Protein AF-A0A6S7J5K8-F1 (afdb_monomer)

pLDDT: mean 75.53, std 24.62, range [20.88, 97.94]

Secondary structure (DSSP, 8-state):
----EEEPPPEEEEEEE------------------------------------------B-----------------------PPEEEEESS-PPP-STTEEEEEEEEEEETTEEEEEEEEEEEE-TTSPBGGG--EEEEEETTS------PPP----EEEEEEEE-TTEEETTT-SPPEEEEEEEEES--SHHHHHHHHHHHHHH-THHHHH--EEEES--HHHHHHHHHH-TTSEEEE-HHHHHHHHHHHTTTS-HHHHHHHHHHHH-EEETTEEE--GGG-SSHHHHHHHHHHHHHHHHTTS-HHHHHHHHHHHHHHHHHTSHHHHHHTT-TTTTPPP-THHHHHHHHHHHHHTTT----HHHHHHHHHHHHHHHHHHHHHHHTT-SSEEE-GGGGGG---HHHHHHHTTS--PPPP-

Mean predicted aligned error: 16.85 Å

Foldseek 3Di:
DDFDKDWDDKFKFKKFFDDDDDDDDDDDDDDDDDDDDDDDDDDDDDDDDDDDDDDDDKAKADDDDDDDPDPDPPPPPPPDDPPGDMDTPGRHPDQDPDQRMWIWIWIWIAGPQQRQKIKIKIFIATNVRDTVVPDIDIDIAGNVNDDDDGDDPAPDDKDKHWHKDFPQFKAFPPPRGTAIDIDDIQIGPDDALVSLVVSLVVVCVRPVCGQAPAQEMEICDPPSNVVSCCVRNVNYAYAHAPVSVLVVLVVQQPPFDPVLNVVVSCQAANDDDPNDTGGHLQADPAPVRSVVSVVVVVVVNVVGGDVSSVVVVVVCSVVSRRHRHQVSQVSSVCDVSRDGDHRVSVVVVVVLLCVLVPVDDDDPVVSVVSVVVSNVVVVVQVVQQLCVHDRMHTDPVCNVSRDPPVVVVVCVVDDDDDPND

Solvent-accessible surface area (backbone atoms only — not comparable to full-atom values): 25426 Å² total; per-residue (Å²): 133,82,82,61,68,54,76,53,81,65,52,39,26,28,32,32,70,53,85,82,78,89,82,88,86,83,85,89,90,83,91,85,90,87,81,88,87,88,88,87,89,87,85,91,89,81,91,80,90,85,86,88,79,92,76,87,90,74,41,45,48,68,79,70,74,87,77,88,74,78,81,72,84,72,83,71,81,90,79,83,74,85,74,77,51,69,44,80,76,36,87,46,81,68,84,66,88,54,92,64,29,31,38,42,36,36,40,46,37,38,38,75,90,40,76,51,38,39,37,38,43,34,36,39,26,41,80,86,70,47,53,48,92,78,48,70,49,76,48,76,50,38,78,82,73,60,89,72,94,71,89,77,74,82,88,68,74,68,48,74,40,50,17,26,44,67,42,77,59,35,28,27,74,82,80,70,41,58,48,74,42,82,40,64,64,48,75,32,82,64,93,46,55,66,52,52,49,50,51,51,51,54,49,36,73,64,20,60,65,42,48,72,64,37,53,49,36,46,28,64,63,56,63,56,56,54,54,50,48,48,70,64,26,68,70,29,35,54,34,41,19,48,64,55,51,50,50,51,52,52,62,60,45,67,91,50,55,70,69,52,49,51,50,56,46,30,53,41,71,19,46,73,58,89,95,44,77,45,73,17,49,41,54,29,81,43,70,68,56,30,51,56,50,48,59,65,44,50,66,64,40,64,79,64,46,60,67,70,39,57,58,52,51,63,72,44,45,67,55,40,67,63,21,47,20,30,56,44,29,36,68,47,66,38,50,87,80,45,50,85,50,64,60,62,59,41,55,50,47,52,48,51,53,37,57,61,48,68,76,52,92,67,57,71,70,60,43,52,52,36,51,51,51,52,51,52,52,53,52,48,49,51,54,30,16,32,44,73,32,80,66,34,35,53,36,80,93,48,43,84,69,45,44,66,58,73,63,48,69,71,43,72,85,54,90,82,82,79,80,88,128

Sequence (421 aa):
SHAKIKKEPADVIVISDDEAASSVNGDGISCDPLHVTSCDPLPFSGASFDLLPENQMTMGHIHAWEQESTWKTEEESIDDFEVQKVSMLSNKKDTLTTSDQYHLVRKYRRLNLCEDFNKIISYAIDRRGNIMNNVAFVQYYFDSGVERPFVVKRHGAFYVTPMSYENLFLVSNRTKKHPTFLGPVLISHNLDESCYSHLTFVTTQKSPLLEDNLIAFGTDGEKALYNHFGKKFKSAVHVRCMGHFSENCKTHLKGVSLENQNKILNDIFGKNIEDTHYGGLIDCECEDIFTATLNSLIDAWHAIVPDRFIAWFKTVIPEILSSMLAPVRGKAGLGKPPLPFYNYRSESINHVIKEGVQYKKQDLPDFILSLQNIISSQIEMIKLAIFRRGNYKFIEDLKYLEIDWLYKMNEIRGKIILPRL

Structure (mmCIF, N/CA/C/O backbone):
data_AF-A0A6S7J5K8-F1
#
_entry.id   AF-A0A6S7J5K8-F1
#
loop_
_atom_site.group_PDB
_atom_site.id
_atom_site.type_symbol
_atom_site.label_atom_id
_atom_site.label_alt_id
_atom_site.label_comp_id
_atom_site.label_asym_id
_atom_site.label_entity_id
_atom_site.label_seq_id
_atom_site.pdbx_PDB_ins_code
_atom_site.Cartn_x
_atom_site.Cartn_y
_atom_site.Cartn_z
_atom_site.occupancy
_atom_site.B_iso_or_equiv
_atom_site.auth_seq_id
_atom_site.auth_comp_id
_atom_site.auth_asym_id
_atom_site.auth_atom_id
_atom_site.pdbx_PDB_model_num
ATOM 1 N N . SER A 1 1 ? 8.681 24.620 17.119 1.00 30.70 1 SER A N 1
ATOM 2 C CA . SER A 1 1 ? 9.643 24.555 18.238 1.00 30.70 1 SER A CA 1
ATOM 3 C C . SER A 1 1 ? 9.089 23.611 19.295 1.00 30.70 1 SER A C 1
ATOM 5 O O . SER A 1 1 ? 8.039 23.874 19.867 1.00 30.70 1 SER A O 1
ATOM 7 N N . HIS A 1 2 ? 9.731 22.455 19.468 1.00 32.16 2 HIS A N 1
ATOM 8 C CA . HIS A 1 2 ? 9.254 2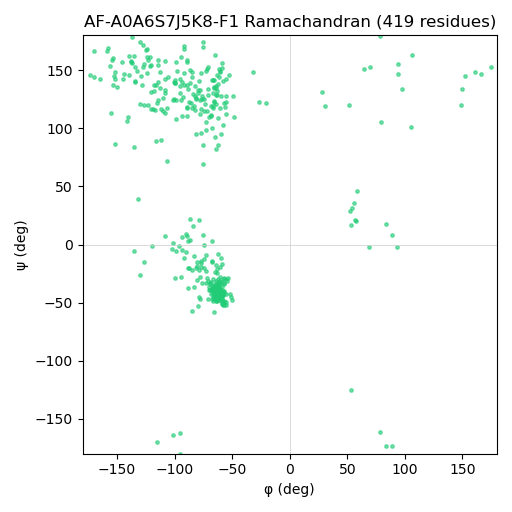1.369 20.326 1.00 32.16 2 HIS A CA 1
ATOM 9 C C . HIS A 1 2 ? 9.213 21.823 21.791 1.00 32.16 2 HIS A C 1
ATOM 11 O O . HIS A 1 2 ? 10.203 22.357 22.296 1.00 32.16 2 HIS A O 1
ATOM 17 N N . ALA A 1 3 ? 8.079 21.628 22.471 1.00 36.03 3 ALA A N 1
ATOM 18 C CA . ALA A 1 3 ? 8.012 21.785 23.918 1.00 36.03 3 ALA A CA 1
ATOM 19 C C . ALA A 1 3 ? 8.959 20.748 24.536 1.00 36.03 3 ALA A C 1
ATOM 21 O O . ALA A 1 3 ? 8.722 19.544 24.452 1.00 36.03 3 ALA A O 1
ATOM 22 N N . LYS A 1 4 ? 10.084 21.208 25.086 1.00 37.03 4 LYS A N 1
ATOM 23 C CA . LYS A 1 4 ? 10.997 20.337 25.821 1.00 37.03 4 LYS A CA 1
ATOM 24 C C . LYS A 1 4 ? 10.250 19.866 27.068 1.00 37.03 4 LYS A C 1
ATOM 26 O O . LYS A 1 4 ? 9.759 20.686 27.826 1.00 37.03 4 LYS A O 1
ATOM 31 N N . ILE A 1 5 ? 10.131 18.560 27.266 1.00 44.44 5 ILE A N 1
ATOM 32 C CA . ILE A 1 5 ? 9.677 18.015 28.546 1.00 44.44 5 ILE A CA 1
ATOM 33 C C . ILE A 1 5 ? 10.904 17.998 29.447 1.00 44.44 5 ILE A C 1
ATOM 35 O O . ILE A 1 5 ? 11.875 17.294 29.149 1.00 44.44 5 ILE A O 1
ATOM 39 N N . LYS A 1 6 ? 10.884 18.776 30.529 1.00 43.59 6 LYS A N 1
ATOM 40 C CA . LYS A 1 6 ? 11.926 18.692 31.550 1.00 43.59 6 LYS A CA 1
ATOM 41 C C . LYS A 1 6 ? 11.681 17.413 32.353 1.00 43.59 6 LYS A C 1
ATOM 43 O O . LYS A 1 6 ? 10.629 17.247 32.967 1.00 43.59 6 LYS A O 1
ATOM 48 N N . LYS A 1 7 ? 12.621 16.469 32.263 1.00 47.72 7 LYS A N 1
ATOM 49 C CA . LYS A 1 7 ? 12.620 15.259 33.090 1.00 47.72 7 LYS A CA 1
ATOM 50 C C . LYS A 1 7 ? 13.266 15.615 34.422 1.00 47.72 7 LYS A C 1
ATOM 52 O O . LYS A 1 7 ? 14.425 16.023 34.435 1.00 47.72 7 LYS A O 1
ATOM 57 N N . GLU A 1 8 ? 12.516 15.477 35.502 1.00 53.56 8 GLU A N 1
ATOM 58 C CA . GLU A 1 8 ? 13.056 15.557 36.859 1.00 53.56 8 GLU A CA 1
ATOM 59 C C . GLU A 1 8 ? 13.519 14.163 37.318 1.00 53.56 8 GLU A C 1
ATOM 61 O O . GLU A 1 8 ? 13.114 13.158 36.713 1.00 53.56 8 GLU A O 1
ATOM 66 N N . PRO A 1 9 ? 14.438 14.078 38.300 1.00 49.00 9 PRO A N 1
ATOM 67 C CA . PRO A 1 9 ? 14.893 12.799 38.832 1.00 49.00 9 PRO A CA 1
ATOM 68 C C . PRO A 1 9 ? 13.706 11.964 39.322 1.00 49.00 9 PRO A C 1
ATOM 70 O O . PRO A 1 9 ? 12.720 12.488 39.835 1.00 49.00 9 PRO A O 1
ATOM 73 N N . ALA A 1 10 ? 13.784 10.655 39.095 1.00 54.88 10 ALA A N 1
ATOM 74 C CA . ALA A 1 10 ? 12.778 9.731 39.590 1.00 54.88 10 ALA A CA 1
ATOM 75 C C . ALA A 1 10 ? 13.048 9.438 41.066 1.00 54.88 10 ALA A C 1
ATOM 77 O O . ALA A 1 10 ? 14.176 9.083 41.416 1.00 54.88 10 ALA A O 1
ATOM 78 N N . ASP A 1 11 ? 12.007 9.511 41.888 1.00 73.06 11 ASP A N 1
ATOM 79 C CA . ASP A 1 11 ? 12.084 9.060 43.273 1.00 73.06 11 ASP A CA 1
ATOM 80 C C . ASP A 1 11 ? 11.704 7.584 43.335 1.00 73.06 11 ASP A C 1
ATOM 82 O O . ASP A 1 11 ? 10.739 7.148 42.695 1.00 73.06 11 ASP A O 1
ATOM 86 N N . VAL A 1 12 ? 12.466 6.822 44.115 1.00 66.50 12 VAL A N 1
ATOM 87 C CA . VAL A 1 12 ? 12.236 5.396 44.340 1.00 66.50 12 VAL A CA 1
ATOM 88 C C . VAL A 1 12 ? 12.165 5.158 45.838 1.00 66.50 12 VAL A C 1
ATOM 90 O O . VAL A 1 12 ? 13.130 5.437 46.547 1.00 66.50 12 VAL A O 1
ATOM 93 N N . ILE A 1 13 ? 11.027 4.645 46.297 1.00 69.75 13 ILE A N 1
ATOM 94 C CA . ILE A 1 13 ? 10.783 4.309 47.704 1.00 69.75 13 ILE A CA 1
ATOM 95 C C . ILE A 1 13 ? 10.442 2.823 47.834 1.00 69.75 13 ILE A C 1
ATOM 97 O O . ILE A 1 13 ? 9.966 2.218 46.870 1.00 69.75 13 ILE A O 1
ATOM 101 N N . VAL A 1 14 ? 10.712 2.234 48.996 1.00 62.25 14 VAL A N 1
ATOM 102 C CA . VAL A 1 14 ? 10.372 0.836 49.299 1.00 62.25 14 VAL A CA 1
ATOM 103 C C . VAL A 1 14 ? 9.041 0.796 50.041 1.00 62.25 14 VAL A C 1
ATOM 105 O O . VAL A 1 14 ? 8.859 1.524 51.019 1.00 62.25 14 VAL A O 1
ATOM 108 N N . ILE A 1 15 ? 8.130 -0.050 49.571 1.00 75.88 15 ILE A N 1
ATOM 109 C CA . ILE A 1 15 ? 6.806 -0.284 50.159 1.00 75.88 15 ILE A CA 1
ATOM 110 C C . ILE A 1 15 ? 6.601 -1.782 50.418 1.00 75.88 15 ILE A C 1
ATOM 112 O O . ILE A 1 15 ? 7.229 -2.591 49.732 1.00 75.88 15 ILE A O 1
ATOM 116 N N . SER A 1 16 ? 5.731 -2.139 51.361 1.00 65.94 16 SER A N 1
ATOM 117 C CA . SER A 1 16 ? 5.291 -3.520 51.613 1.00 65.94 16 SER A CA 1
ATOM 118 C C . SER A 1 16 ? 3.794 -3.608 51.877 1.00 65.94 16 SER A C 1
ATOM 120 O O . SER A 1 16 ? 3.183 -2.632 52.316 1.00 65.94 16 SER A O 1
ATOM 122 N N . ASP A 1 17 ? 3.228 -4.786 51.641 1.00 68.25 17 ASP A N 1
ATOM 123 C CA . ASP A 1 17 ? 1.845 -5.106 51.996 1.00 68.25 17 ASP A CA 1
ATOM 124 C C . ASP A 1 17 ? 1.766 -5.406 53.510 1.00 68.25 17 ASP A C 1
ATOM 126 O O . ASP A 1 17 ? 2.502 -6.257 54.007 1.00 68.25 17 ASP A O 1
ATOM 130 N N . ASP A 1 18 ? 0.912 -4.709 54.271 1.00 51.44 18 ASP A N 1
ATOM 131 C CA . ASP A 1 18 ? 0.673 -5.041 55.684 1.00 51.44 18 ASP A CA 1
ATOM 132 C C . ASP A 1 18 ? -0.344 -6.197 55.783 1.00 51.44 18 ASP A C 1
ATOM 134 O O . ASP A 1 18 ? -1.473 -6.089 55.295 1.00 51.44 18 ASP A O 1
ATOM 138 N N . GLU A 1 19 ? -0.001 -7.282 56.489 1.00 37.88 19 GLU A N 1
ATOM 139 C CA . GLU A 1 19 ? -0.995 -8.263 56.946 1.00 37.88 19 GLU A CA 1
ATOM 140 C C . GLU A 1 19 ? -1.889 -7.611 58.017 1.00 37.88 19 GLU A C 1
ATOM 142 O O . GLU A 1 19 ? -1.451 -7.293 59.127 1.00 37.88 19 GLU A O 1
ATOM 147 N N . ALA A 1 20 ? -3.159 -7.370 57.683 1.00 35.19 20 ALA A N 1
ATOM 148 C CA . ALA A 1 20 ? -4.106 -6.716 58.576 1.00 35.19 20 ALA A CA 1
ATOM 149 C C . ALA A 1 20 ? -4.452 -7.601 59.791 1.00 35.19 20 ALA A C 1
ATOM 151 O O . ALA A 1 20 ? -5.161 -8.600 59.679 1.00 35.19 20 ALA A O 1
ATOM 152 N N . ALA A 1 21 ? -4.017 -7.183 60.983 1.00 27.80 21 ALA A N 1
ATOM 153 C CA . ALA A 1 21 ? -4.628 -7.609 62.236 1.00 27.80 21 ALA A CA 1
ATOM 154 C C . ALA A 1 21 ? -5.985 -6.901 62.402 1.00 27.80 21 ALA A C 1
ATOM 156 O O . ALA A 1 21 ? -6.064 -5.673 62.438 1.00 27.80 21 ALA A O 1
ATOM 157 N N . SER A 1 22 ? -7.054 -7.689 62.505 1.00 29.50 22 SER A N 1
ATOM 158 C CA . SER A 1 22 ? -8.430 -7.234 62.706 1.00 29.50 22 SER A CA 1
ATOM 159 C C . SER A 1 22 ? -8.608 -6.433 64.003 1.00 29.50 22 SER A C 1
ATOM 161 O O . SER A 1 22 ? -8.332 -6.955 65.087 1.00 29.50 22 SER A O 1
ATOM 163 N N . SER A 1 23 ? -9.192 -5.235 63.929 1.00 27.31 23 SER A N 1
ATOM 164 C CA . SER A 1 23 ? -10.010 -4.691 65.020 1.00 27.31 23 SER A CA 1
ATOM 165 C C . SER A 1 23 ? -11.062 -3.698 64.508 1.00 27.31 23 SER A C 1
ATOM 167 O O . SER A 1 23 ? -10.826 -2.892 63.613 1.00 27.31 23 SER A O 1
ATOM 169 N N . VAL A 1 24 ? -12.260 -3.848 65.072 1.00 31.84 24 VAL A N 1
ATOM 170 C CA . VAL A 1 24 ? -13.520 -3.151 64.783 1.00 31.84 24 VAL A CA 1
ATOM 171 C C . VAL A 1 24 ? -13.601 -1.822 65.545 1.00 31.84 24 VAL A C 1
ATOM 173 O O . VAL A 1 24 ? -13.086 -1.749 66.660 1.00 31.84 24 VAL A O 1
ATOM 176 N N . ASN A 1 25 ? -14.281 -0.831 64.944 1.00 27.77 25 ASN A N 1
ATOM 177 C CA . ASN A 1 25 ? -15.073 0.304 65.491 1.00 27.77 25 ASN A CA 1
ATOM 178 C C . ASN A 1 25 ? -14.950 1.471 64.482 1.00 27.77 25 ASN A C 1
ATOM 180 O O . ASN A 1 25 ? -13.842 1.744 64.043 1.00 27.77 25 ASN A O 1
ATOM 184 N N . GLY A 1 26 ? -15.945 2.234 64.032 1.00 26.47 26 GLY A N 1
ATOM 185 C CA . GLY A 1 26 ? -17.336 2.498 64.395 1.00 26.47 26 GLY A CA 1
ATOM 186 C C . GLY A 1 26 ? -17.654 3.936 63.913 1.00 26.47 26 GLY A C 1
ATOM 187 O O . GLY A 1 26 ? -16.771 4.787 63.964 1.00 26.47 26 GLY A O 1
ATOM 188 N N . ASP A 1 27 ? -18.894 4.169 63.469 1.00 25.94 27 ASP A N 1
ATOM 189 C CA . ASP A 1 27 ? -19.606 5.460 63.307 1.00 25.94 27 ASP A CA 1
ATOM 190 C C . ASP A 1 27 ? -19.353 6.397 62.091 1.00 25.94 27 ASP A C 1
ATOM 192 O O . ASP A 1 27 ? -18.420 7.190 62.064 1.00 25.94 27 ASP A O 1
ATOM 196 N N . GLY A 1 28 ? -20.328 6.410 61.159 1.00 25.73 28 GLY A N 1
ATOM 197 C CA . GLY A 1 28 ? -21.318 7.504 61.024 1.00 25.73 28 GLY A CA 1
ATOM 198 C C . GLY A 1 28 ? -21.083 8.685 60.051 1.00 25.73 28 GLY A C 1
ATOM 199 O O . GLY A 1 28 ? -19.988 9.223 59.972 1.00 25.73 28 GLY A O 1
ATOM 200 N N . ILE A 1 29 ? -22.213 9.181 59.486 1.00 26.55 29 ILE A N 1
ATOM 201 C CA . ILE A 1 29 ? -22.497 10.470 58.771 1.00 26.55 29 ILE A CA 1
ATOM 202 C C . ILE A 1 29 ? -22.453 10.367 57.216 1.00 26.55 29 ILE A C 1
ATOM 204 O O . ILE A 1 29 ? -21.472 9.864 56.695 1.00 26.55 29 ILE A O 1
ATOM 208 N N . SER A 1 30 ? -23.351 10.871 56.339 1.00 23.77 30 SER A N 1
ATOM 209 C CA . SER A 1 30 ? -24.747 11.393 56.286 1.00 23.77 30 SER A CA 1
ATOM 210 C C . SER A 1 30 ? -24.840 12.482 55.178 1.00 23.77 30 SER A C 1
ATOM 212 O O . SER A 1 30 ? -24.216 13.524 55.357 1.00 23.77 30 SER A O 1
ATOM 214 N N . CYS A 1 31 ? -25.709 12.281 54.160 1.00 23.97 31 CYS A N 1
ATOM 215 C CA . CYS A 1 31 ? -26.381 13.255 53.237 1.00 23.97 31 CYS A CA 1
ATOM 216 C C . CYS A 1 31 ? -25.517 14.098 52.254 1.00 23.97 31 CYS A C 1
ATOM 218 O O . CYS A 1 31 ? -24.413 14.489 52.600 1.00 23.97 31 CYS A O 1
ATOM 220 N N . ASP A 1 32 ? -25.921 14.568 51.061 1.00 25.77 32 ASP A N 1
ATOM 221 C CA . ASP A 1 32 ? -27.034 14.409 50.088 1.00 25.77 32 ASP A CA 1
ATOM 222 C C . ASP A 1 32 ? -26.610 15.169 48.780 1.00 25.77 32 ASP A C 1
ATOM 224 O O . ASP A 1 32 ? -25.662 15.961 48.835 1.00 25.77 32 ASP A O 1
ATOM 228 N N . PRO A 1 33 ? -27.270 14.993 47.610 1.00 31.05 33 PRO A N 1
ATOM 229 C CA . PRO A 1 33 ? -26.810 15.483 46.298 1.00 31.05 33 PRO A CA 1
ATOM 230 C C . PRO A 1 33 ? -27.464 16.806 45.835 1.00 31.05 33 PRO A C 1
ATOM 232 O O . PRO A 1 33 ? -28.587 17.128 46.220 1.00 31.05 33 PRO A O 1
ATOM 235 N N . LEU A 1 34 ? -26.805 17.552 44.930 1.00 25.39 34 LEU A N 1
ATOM 236 C CA . LEU A 1 34 ? -27.369 18.750 44.281 1.00 25.39 34 LEU A CA 1
ATOM 237 C C . LEU A 1 34 ? -27.188 18.791 42.750 1.00 25.39 34 LEU A C 1
ATOM 239 O O . LEU A 1 34 ? -26.242 18.260 42.177 1.00 25.39 34 LEU A O 1
ATOM 243 N N . HIS A 1 35 ? -28.176 19.447 42.137 1.00 25.59 35 HIS A N 1
ATOM 244 C CA . HIS A 1 35 ? -28.633 19.479 40.745 1.00 25.59 35 HIS A CA 1
ATOM 245 C C . HIS A 1 35 ? -27.715 20.095 39.661 1.00 25.59 35 HIS A C 1
ATOM 247 O O . HIS A 1 35 ? -27.141 21.161 39.845 1.00 25.59 35 HIS A O 1
ATOM 253 N N . VAL A 1 36 ? -27.734 19.449 38.481 1.00 24.80 36 VAL A N 1
ATOM 254 C CA . VAL A 1 36 ? -28.144 19.912 37.121 1.00 24.80 36 VAL A CA 1
ATOM 255 C C . VAL A 1 36 ? -28.024 21.413 36.775 1.00 24.80 36 VAL A C 1
ATOM 257 O O . VAL A 1 36 ? -28.636 22.239 37.440 1.00 24.80 36 VAL A O 1
ATOM 260 N N . THR A 1 37 ? -27.419 21.757 35.622 1.00 24.00 37 THR A N 1
ATOM 261 C CA . THR A 1 37 ? -28.102 22.481 34.510 1.00 24.00 37 THR A CA 1
ATOM 262 C C . THR A 1 37 ? -27.269 22.633 33.225 1.00 24.00 37 THR A C 1
ATOM 264 O O . THR A 1 37 ? -26.051 22.763 33.229 1.00 24.00 37 THR A O 1
ATOM 267 N N . SER A 1 38 ? -28.024 22.585 32.126 1.00 23.86 38 SER A N 1
ATOM 268 C CA . SER A 1 38 ? -27.751 22.731 30.692 1.00 23.86 38 SER A CA 1
ATOM 269 C C . SER A 1 38 ? -27.273 24.115 30.237 1.00 23.86 38 SER A C 1
ATOM 271 O O . SER A 1 38 ? -27.608 25.094 30.897 1.00 23.86 38 SER A O 1
ATOM 273 N N . CYS A 1 39 ? -26.688 24.207 29.030 1.00 22.77 39 CYS A N 1
ATOM 274 C CA . CYS A 1 39 ? -27.138 25.139 27.976 1.00 22.77 39 CYS A CA 1
ATOM 275 C C . CYS A 1 39 ? -26.460 24.888 26.610 1.00 22.77 39 CYS A C 1
ATOM 277 O O . CYS A 1 39 ? -25.287 24.537 26.528 1.00 22.77 39 CYS A O 1
ATOM 279 N N . ASP A 1 40 ? -27.268 25.098 25.570 1.00 23.09 40 ASP A N 1
ATOM 280 C CA . ASP A 1 40 ? -27.115 24.812 24.135 1.00 23.09 40 ASP A CA 1
ATOM 281 C C . ASP A 1 40 ? -26.585 26.035 23.311 1.00 23.09 40 ASP A C 1
ATOM 283 O O . ASP A 1 40 ? -26.329 27.086 23.903 1.00 23.09 40 ASP A O 1
ATOM 287 N N . PRO A 1 41 ? -26.390 25.932 21.966 1.00 32.59 41 PRO A N 1
ATOM 288 C CA . PRO A 1 41 ? -25.279 26.564 21.222 1.00 32.59 41 PRO A CA 1
ATOM 289 C C . PRO A 1 41 ? -25.649 27.657 20.175 1.00 32.59 41 PRO A C 1
ATOM 291 O O . PRO A 1 41 ? -26.813 28.027 20.038 1.00 32.59 41 PRO A O 1
ATOM 294 N N . LEU A 1 42 ? -24.629 28.053 19.366 1.00 23.33 42 LEU A N 1
ATOM 295 C CA . LEU A 1 42 ? -24.593 28.756 18.038 1.00 23.33 42 LEU A CA 1
ATOM 296 C C . LEU A 1 42 ? -24.159 30.252 18.049 1.00 23.33 42 LEU A C 1
ATOM 298 O O . LEU A 1 42 ? -24.248 30.860 19.112 1.00 23.33 42 LEU A O 1
ATOM 302 N N . PRO A 1 43 ? -23.753 30.910 16.914 1.00 28.44 43 PRO A N 1
ATOM 303 C CA . PRO A 1 43 ? -23.600 30.471 15.502 1.00 28.44 43 PRO A CA 1
ATOM 304 C C . PRO A 1 43 ? -22.314 30.936 14.728 1.00 28.44 43 PRO A C 1
ATOM 306 O O . PRO A 1 43 ? -21.480 31.701 15.197 1.00 28.44 43 PRO A O 1
ATOM 309 N N . PHE A 1 44 ? -22.251 30.458 13.474 1.00 23.69 44 PHE A N 1
ATOM 310 C CA . PHE A 1 44 ? -21.439 30.748 12.269 1.00 23.69 44 PHE A CA 1
ATOM 311 C C . PHE A 1 44 ? -20.896 32.168 11.952 1.00 23.69 44 PHE A C 1
ATOM 313 O O . PHE A 1 44 ? -21.598 33.165 12.078 1.00 23.69 44 PHE A O 1
ATOM 320 N N . SER A 1 45 ? -19.721 32.205 11.295 1.00 22.25 45 SER A N 1
ATOM 321 C CA . SER A 1 45 ? -19.341 32.927 10.038 1.00 22.25 45 SER A CA 1
ATOM 322 C C . SER A 1 45 ? -17.823 32.708 9.811 1.00 22.25 45 SER A C 1
ATOM 324 O O . SER A 1 45 ? -17.122 32.451 10.779 1.00 22.25 45 SER A O 1
ATOM 326 N N . GLY A 1 46 ? -17.157 32.717 8.653 1.00 21.52 46 GLY A N 1
ATOM 327 C CA . GLY A 1 46 ? -17.395 33.018 7.242 1.00 21.52 46 GLY A CA 1
ATOM 328 C C . GLY A 1 46 ? -15.999 33.259 6.598 1.00 21.52 46 GLY A C 1
ATOM 329 O O . GLY A 1 46 ? -15.117 33.758 7.288 1.00 21.52 46 GLY A O 1
ATOM 330 N N . ALA A 1 47 ? -15.822 32.934 5.303 1.00 21.88 47 ALA A N 1
ATOM 331 C CA . ALA A 1 47 ? -14.655 33.230 4.426 1.00 21.88 47 ALA A CA 1
ATOM 332 C C . ALA A 1 47 ? -13.320 32.486 4.698 1.00 21.88 47 ALA A C 1
ATOM 334 O O . ALA A 1 47 ? -13.023 32.110 5.821 1.00 21.88 47 ALA A O 1
ATOM 335 N N . SER A 1 48 ? -12.409 32.251 3.749 1.00 21.30 48 SER A N 1
ATOM 336 C CA . SER A 1 48 ? -12.404 32.052 2.289 1.00 21.30 48 SER A CA 1
ATOM 337 C C . SER A 1 48 ? -11.087 31.318 1.954 1.00 21.30 48 SER A C 1
ATOM 339 O O . SER A 1 48 ? -10.196 31.214 2.795 1.00 21.30 48 SER A O 1
ATOM 341 N N . PHE A 1 49 ? -10.995 30.795 0.734 1.00 22.33 49 PHE A N 1
ATOM 342 C CA . PHE A 1 49 ? -9.905 29.986 0.177 1.00 22.33 49 PHE A CA 1
ATOM 343 C C . PHE A 1 49 ? -8.534 30.676 0.125 1.00 22.33 49 PHE A C 1
ATOM 345 O O . PHE A 1 49 ? -8.476 31.863 -0.161 1.00 22.33 49 PHE A O 1
ATOM 352 N N . ASP A 1 50 ? -7.473 29.866 0.243 1.00 20.88 50 ASP A N 1
ATOM 353 C CA . ASP A 1 50 ? -6.286 29.945 -0.619 1.00 20.88 50 ASP A CA 1
ATOM 354 C C . ASP A 1 50 ? -5.642 28.552 -0.781 1.00 20.88 50 ASP A C 1
ATOM 356 O O . ASP A 1 50 ? -5.548 27.762 0.164 1.00 20.88 50 ASP A O 1
ATOM 360 N N . LEU A 1 51 ? -5.273 28.241 -2.027 1.00 22.97 51 LEU A N 1
ATOM 361 C CA . LEU A 1 51 ? -4.776 26.958 -2.535 1.00 22.97 51 LEU A CA 1
ATOM 362 C C . LEU A 1 51 ? -3.239 26.827 -2.441 1.00 22.97 51 LEU A C 1
ATOM 364 O O . LEU A 1 51 ? -2.523 27.820 -2.525 1.00 22.97 51 LEU A O 1
ATOM 368 N N . LEU A 1 52 ? -2.792 25.556 -2.456 1.00 21.52 52 LEU A N 1
ATOM 369 C CA . LEU A 1 52 ? -1.460 24.991 -2.794 1.00 21.52 52 LEU A CA 1
ATOM 370 C C . LEU A 1 52 ? -0.439 24.742 -1.652 1.00 21.52 52 LEU A C 1
ATOM 372 O O . LEU A 1 52 ? -0.467 25.442 -0.641 1.00 21.52 52 LEU A O 1
ATOM 376 N N . PRO A 1 53 ? 0.531 23.802 -1.819 1.00 26.16 53 PRO A N 1
ATOM 377 C CA . PRO A 1 53 ? 0.681 22.776 -2.861 1.00 26.16 53 PRO A CA 1
ATOM 378 C C . PRO A 1 53 ? 0.725 21.325 -2.336 1.00 26.16 53 PRO A C 1
ATOM 380 O O . PRO A 1 53 ? 0.996 21.038 -1.171 1.00 26.16 53 PRO A O 1
ATOM 383 N N . GLU A 1 54 ? 0.457 20.431 -3.285 1.00 25.47 54 GLU A N 1
ATOM 384 C CA . GLU A 1 54 ? 0.854 19.027 -3.381 1.00 25.47 54 GLU A CA 1
ATOM 385 C C . GLU A 1 54 ? 2.064 18.651 -2.517 1.00 25.47 54 GLU A C 1
ATOM 387 O O . GLU A 1 54 ? 3.152 19.179 -2.714 1.00 25.47 54 GLU A O 1
ATOM 392 N N . ASN A 1 55 ? 1.890 17.691 -1.609 1.00 21.59 55 ASN A N 1
ATOM 393 C CA . ASN A 1 55 ? 2.950 16.757 -1.246 1.00 21.59 55 ASN A CA 1
ATOM 394 C C . ASN A 1 55 ? 2.330 15.466 -0.702 1.00 21.59 55 ASN A C 1
ATOM 396 O O . ASN A 1 55 ? 1.634 15.472 0.309 1.00 21.59 55 ASN A O 1
ATOM 400 N N . GLN A 1 56 ? 2.546 14.411 -1.492 1.00 26.67 56 GLN A N 1
ATOM 401 C CA . GLN A 1 56 ? 2.761 13.004 -1.147 1.00 26.67 56 GLN A CA 1
ATOM 402 C C . GLN A 1 56 ? 2.089 12.474 0.124 1.00 26.67 56 GLN A C 1
ATOM 404 O O . GLN A 1 56 ? 2.468 12.872 1.219 1.00 26.67 56 GLN A O 1
ATOM 409 N N . MET A 1 57 ? 1.210 11.471 -0.023 1.00 22.89 57 MET A N 1
ATOM 410 C CA . MET A 1 57 ? 1.250 10.302 0.865 1.00 22.89 57 MET A CA 1
ATOM 411 C C . MET A 1 57 ? 0.444 9.108 0.356 1.00 22.89 57 MET A C 1
ATOM 413 O O . MET A 1 57 ? -0.618 9.237 -0.256 1.00 22.89 57 MET A O 1
ATOM 417 N N . THR A 1 58 ? 1.025 7.947 0.615 1.00 25.69 58 THR A N 1
ATOM 418 C CA . THR A 1 58 ? 0.804 6.646 -0.008 1.00 25.69 58 THR A CA 1
ATOM 419 C C . THR A 1 58 ? 0.577 5.564 1.062 1.00 25.69 58 THR A C 1
ATOM 421 O O . THR A 1 58 ? 0.524 5.848 2.251 1.00 25.69 58 THR A O 1
ATOM 424 N N . MET A 1 59 ? 0.247 4.347 0.620 1.00 27.62 59 MET A N 1
ATOM 425 C CA . MET A 1 59 ? -0.895 3.562 1.111 1.00 27.62 59 MET A CA 1
ATOM 426 C C . MET A 1 59 ? -0.555 2.073 1.316 1.00 27.62 59 MET A C 1
ATOM 428 O O . MET A 1 59 ? 0.331 1.560 0.630 1.00 27.62 59 MET A O 1
ATOM 432 N N . GLY A 1 60 ? -1.319 1.361 2.160 1.00 24.80 60 GLY A N 1
ATOM 433 C CA . GLY A 1 60 ? -1.235 -0.101 2.352 1.00 24.80 60 GLY A CA 1
ATOM 434 C C . GLY A 1 60 ? -2.562 -0.738 2.804 1.00 24.80 60 GLY A C 1
ATOM 435 O O . GLY A 1 60 ? -3.327 -0.100 3.506 1.00 24.80 60 GLY A O 1
ATOM 436 N N . HIS A 1 61 ? -2.870 -1.965 2.370 1.00 30.03 61 HIS A N 1
ATOM 437 C CA . HIS A 1 61 ? -4.150 -2.698 2.553 1.00 30.03 61 HIS A CA 1
ATOM 438 C C . HIS A 1 61 ? -4.156 -3.637 3.779 1.00 30.03 61 HIS A C 1
ATOM 440 O O . HIS A 1 61 ? -3.055 -3.947 4.217 1.00 30.03 61 HIS A O 1
ATOM 446 N N . ILE A 1 62 ? -5.343 -4.070 4.286 1.00 24.30 62 ILE A N 1
ATOM 447 C CA . ILE A 1 62 ? -5.704 -5.329 5.030 1.00 24.30 62 ILE A CA 1
ATOM 448 C C . ILE A 1 62 ? -7.112 -5.228 5.715 1.00 24.30 62 ILE A C 1
ATOM 450 O O . ILE A 1 62 ? -7.527 -4.149 6.126 1.00 24.30 62 ILE A O 1
ATOM 454 N N . HIS A 1 63 ? -7.842 -6.358 5.802 1.00 24.09 63 HIS A N 1
ATOM 455 C CA . HIS A 1 63 ? -9.292 -6.568 6.054 1.00 24.09 63 HIS A CA 1
ATOM 456 C C . HIS A 1 63 ? -9.794 -6.771 7.516 1.00 24.09 63 HIS A C 1
ATOM 458 O O . HIS A 1 63 ? -9.048 -7.089 8.413 1.00 24.09 63 HIS A O 1
ATOM 464 N N . ALA A 1 64 ? -11.125 -6.760 7.681 1.00 22.70 64 ALA A N 1
ATOM 465 C CA . ALA A 1 64 ? -11.948 -7.574 8.602 1.00 22.70 64 ALA A CA 1
ATOM 466 C C . ALA A 1 64 ? -12.568 -6.965 9.892 1.00 22.70 64 ALA A C 1
ATOM 468 O O . ALA A 1 64 ? -11.948 -6.858 10.941 1.00 22.70 64 ALA A O 1
ATOM 469 N N . TRP A 1 65 ? -13.870 -6.682 9.727 1.00 22.73 65 TRP A N 1
ATOM 470 C CA . TRP A 1 65 ? -15.072 -6.979 10.528 1.00 22.73 65 TRP A CA 1
ATOM 471 C C . TRP A 1 65 ? -15.153 -6.655 12.030 1.00 22.73 65 TRP A C 1
ATOM 473 O O . TRP A 1 65 ? -14.444 -7.195 12.872 1.00 22.73 65 TRP A O 1
ATOM 483 N N . GLU A 1 66 ? -16.144 -5.801 12.310 1.00 23.53 66 GLU A N 1
ATOM 484 C CA . GLU A 1 66 ? -16.660 -5.362 13.603 1.00 23.53 66 GLU A CA 1
ATOM 485 C C . GLU A 1 66 ? -17.436 -6.472 14.324 1.00 23.53 66 GLU A C 1
ATOM 487 O O . GLU A 1 66 ? -18.341 -7.080 13.756 1.00 23.53 66 GLU A O 1
ATOM 492 N N . GLN A 1 67 ? -17.156 -6.644 15.616 1.00 22.06 67 GLN A N 1
ATOM 493 C CA . GLN A 1 67 ? -18.196 -6.979 16.583 1.00 22.06 67 GLN A CA 1
ATOM 494 C C . GLN A 1 67 ? -18.565 -5.699 17.332 1.00 22.06 67 GLN A C 1
ATOM 496 O O . GLN A 1 67 ? -17.702 -5.038 17.914 1.00 22.06 67 GLN A O 1
ATOM 501 N N . GLU A 1 68 ? -19.854 -5.362 17.311 1.00 24.36 68 GLU A N 1
ATOM 502 C CA . GLU A 1 68 ? -20.460 -4.346 18.167 1.00 24.36 68 GLU A CA 1
ATOM 503 C C . GLU A 1 68 ? -20.255 -4.740 19.638 1.00 24.36 68 GLU A C 1
ATOM 505 O O . GLU A 1 68 ? -21.029 -5.499 20.221 1.00 24.36 68 GLU A O 1
ATOM 510 N N . SER A 1 69 ? -19.208 -4.215 20.272 1.00 22.84 69 SER A N 1
ATOM 511 C CA . SER A 1 69 ? -19.167 -4.133 21.726 1.00 22.84 69 SER A CA 1
ATOM 512 C C . SER A 1 69 ? -19.960 -2.897 22.127 1.00 22.84 69 SER A C 1
ATOM 514 O O . SER A 1 69 ? -19.444 -1.778 22.124 1.00 22.84 69 SER A O 1
ATOM 516 N N . THR A 1 70 ? -21.237 -3.103 22.444 1.00 22.88 70 THR A N 1
ATOM 517 C CA . THR A 1 70 ? -22.016 -2.180 23.267 1.00 22.88 70 THR A CA 1
ATOM 518 C C . THR A 1 70 ? -21.190 -1.840 24.501 1.00 22.88 70 THR A C 1
ATOM 520 O O . THR A 1 70 ? -20.994 -2.701 25.360 1.00 22.88 70 THR A O 1
ATOM 523 N N . TRP A 1 71 ? -20.694 -0.607 24.587 1.00 23.12 71 TRP A N 1
ATOM 524 C CA . TRP A 1 71 ? -20.205 -0.058 25.842 1.00 23.12 71 TRP A CA 1
ATOM 525 C C . TRP A 1 71 ? -21.411 0.042 26.770 1.00 23.12 71 TRP A C 1
ATOM 527 O O . TRP A 1 71 ? -22.170 1.007 26.729 1.00 23.12 71 TRP A O 1
ATOM 537 N N . LYS A 1 72 ? -21.630 -0.999 27.571 1.00 22.62 72 LYS A N 1
ATOM 538 C CA . LYS A 1 72 ? -22.310 -0.806 28.837 1.00 22.62 72 LYS A CA 1
ATOM 539 C C . LYS A 1 72 ? -21.320 -0.051 29.709 1.00 22.62 72 LYS A C 1
ATOM 541 O O . LYS A 1 72 ? -20.294 -0.598 30.098 1.00 22.62 72 LYS A O 1
ATOM 546 N N . THR A 1 73 ? -21.604 1.214 29.976 1.00 28.20 73 THR A N 1
ATOM 547 C CA . THR A 1 73 ? -21.193 1.833 31.233 1.00 28.20 73 THR A CA 1
ATOM 548 C C . THR A 1 73 ? -21.911 1.068 32.336 1.00 28.20 73 THR A C 1
ATOM 550 O O . THR A 1 73 ? -23.033 1.401 32.708 1.00 28.20 73 THR A O 1
ATOM 553 N N . GLU A 1 74 ? -21.316 -0.038 32.773 1.00 28.09 74 GLU A N 1
ATOM 554 C CA . GLU A 1 74 ? -21.584 -0.557 34.104 1.00 28.09 74 GLU A CA 1
ATOM 555 C C . GLU A 1 74 ? -20.877 0.412 35.055 1.00 28.09 74 GLU A C 1
ATOM 557 O O . GLU A 1 74 ? -19.659 0.391 35.212 1.00 28.09 74 GLU A O 1
ATOM 562 N N . GLU A 1 75 ? -21.649 1.348 35.609 1.00 33.03 75 GLU A N 1
ATOM 563 C CA . GLU A 1 75 ? -21.328 1.926 36.910 1.00 33.03 75 GLU A CA 1
ATOM 564 C C . GLU A 1 75 ? -21.419 0.776 37.919 1.00 33.03 75 GLU A C 1
ATOM 566 O O . GLU A 1 75 ? -22.457 0.544 38.535 1.00 33.03 75 GLU A O 1
ATOM 571 N N . GLU A 1 76 ? -20.355 -0.018 38.026 1.00 31.03 76 GLU A N 1
ATOM 572 C CA . GLU A 1 76 ? -20.165 -0.850 39.206 1.00 31.03 76 GLU A CA 1
ATOM 573 C C . GLU A 1 76 ? -19.884 0.094 40.377 1.00 31.03 76 GLU A C 1
ATOM 575 O O . GLU A 1 76 ? -18.933 0.880 40.358 1.00 31.03 76 GLU A O 1
ATOM 580 N N . SER A 1 77 ? -20.753 0.045 41.385 1.00 34.44 77 SER A N 1
ATOM 581 C CA . SER A 1 77 ? -20.531 0.680 42.678 1.00 34.44 77 SER A CA 1
ATOM 582 C C . SER A 1 77 ? -19.204 0.181 43.254 1.00 34.44 77 SER A C 1
ATOM 584 O O . SER A 1 77 ? -19.066 -0.997 43.587 1.00 34.44 77 SER A O 1
ATOM 586 N N . ILE A 1 78 ? -18.225 1.078 43.352 1.00 39.09 78 ILE A N 1
ATOM 587 C CA . ILE A 1 78 ? -16.915 0.839 43.966 1.00 39.09 78 ILE A CA 1
ATOM 588 C C . ILE A 1 78 ? -17.099 0.841 45.491 1.00 39.09 78 ILE A C 1
ATOM 590 O O . ILE A 1 78 ? -16.670 1.778 46.149 1.00 39.09 78 ILE A O 1
ATOM 594 N N . ASP A 1 79 ? -17.774 -0.162 46.052 1.00 38.66 79 ASP A N 1
ATOM 595 C CA . ASP A 1 79 ? -17.975 -0.246 47.511 1.00 38.66 79 ASP A CA 1
ATOM 596 C C . ASP A 1 79 ? -17.377 -1.506 48.165 1.00 38.66 79 ASP A C 1
ATOM 598 O O . ASP A 1 79 ? -17.368 -1.584 49.385 1.00 38.66 79 ASP A O 1
ATOM 602 N N . ASP A 1 80 ? -16.762 -2.433 47.414 1.00 39.44 80 ASP A N 1
ATOM 603 C CA . ASP A 1 80 ? -16.220 -3.690 47.980 1.00 39.44 80 ASP A CA 1
ATOM 604 C C . ASP A 1 80 ? -14.770 -4.020 47.551 1.00 39.44 80 ASP A C 1
ATOM 606 O O . ASP A 1 80 ? -14.412 -5.177 47.323 1.00 39.44 80 ASP A O 1
ATOM 610 N N . PHE A 1 81 ? -13.882 -3.024 47.459 1.00 39.97 81 PHE A N 1
ATOM 611 C CA . PHE A 1 81 ? -12.438 -3.307 47.448 1.00 39.97 81 PHE A CA 1
ATOM 612 C C . PHE A 1 81 ? -11.884 -3.222 48.872 1.00 39.97 81 PHE A C 1
ATOM 614 O O . PHE A 1 81 ? -11.755 -2.131 49.428 1.00 39.97 81 PHE A O 1
ATOM 621 N N . GLU A 1 82 ? -11.495 -4.365 49.450 1.00 46.22 82 GLU A N 1
ATOM 622 C CA . GLU A 1 82 ? -10.574 -4.379 50.590 1.00 46.22 82 GLU A CA 1
ATOM 623 C C . GLU A 1 82 ? -9.282 -3.675 50.160 1.00 46.22 82 GLU A C 1
ATOM 625 O O . GLU A 1 82 ? -8.460 -4.213 49.413 1.00 46.22 82 GLU A O 1
ATOM 630 N N . VAL A 1 83 ? -9.114 -2.427 50.596 1.00 47.97 83 VAL A N 1
ATOM 631 C CA . VAL A 1 83 ? -7.881 -1.674 50.384 1.00 47.97 83 VAL A CA 1
ATOM 632 C C . VAL A 1 83 ? -6.796 -2.350 51.214 1.00 47.97 83 VAL A C 1
ATOM 634 O O . VAL A 1 83 ? -6.706 -2.136 52.424 1.00 47.97 83 VAL A O 1
ATOM 637 N N . GLN A 1 84 ? -5.963 -3.171 50.569 1.00 56.38 84 GLN A N 1
ATOM 638 C CA . GLN A 1 84 ? -4.738 -3.657 51.193 1.00 56.38 84 GLN A CA 1
ATOM 639 C C . GLN A 1 84 ? -3.903 -2.452 51.620 1.00 56.38 84 GLN A C 1
ATOM 641 O O . GLN A 1 84 ? -3.589 -1.557 50.828 1.00 56.38 84 GLN A O 1
ATOM 646 N N . LYS A 1 85 ? -3.604 -2.398 52.916 1.00 63.00 85 LYS A N 1
ATOM 647 C CA . LYS A 1 85 ? -2.867 -1.294 53.508 1.00 63.00 85 LYS A CA 1
ATOM 648 C C . LYS A 1 85 ? -1.401 -1.482 53.149 1.00 63.00 85 LYS A C 1
ATOM 650 O O . LYS A 1 85 ? -0.783 -2.472 53.516 1.00 63.00 85 LYS A O 1
ATOM 655 N N . VAL A 1 86 ? -0.866 -0.535 52.396 1.00 66.88 86 VAL A N 1
ATOM 656 C CA . VAL A 1 86 ? 0.533 -0.549 51.977 1.00 66.88 86 VAL A CA 1
ATOM 657 C C . VAL A 1 86 ? 1.307 0.408 52.872 1.00 66.88 86 VAL A C 1
ATOM 659 O O . VAL A 1 86 ? 0.957 1.588 52.978 1.00 66.88 86 VAL A O 1
ATOM 662 N N . SER A 1 87 ? 2.362 -0.084 53.512 1.00 76.50 87 SER A N 1
ATOM 663 C CA . SER A 1 87 ? 3.232 0.710 54.374 1.00 76.50 87 SER A CA 1
ATOM 664 C C . SER A 1 87 ? 4.512 1.112 53.636 1.00 76.50 87 SER A C 1
ATOM 666 O O . SER A 1 87 ? 5.068 0.376 52.820 1.00 76.50 87 SER A O 1
ATOM 668 N N . MET A 1 88 ? 4.979 2.340 53.881 1.00 79.19 88 MET A N 1
ATOM 669 C CA . MET A 1 88 ? 6.261 2.814 53.357 1.00 79.19 88 MET A CA 1
ATOM 670 C C . MET A 1 88 ? 7.373 2.377 54.308 1.00 79.19 88 MET A C 1
ATOM 672 O O . MET A 1 88 ? 7.419 2.830 55.449 1.00 79.19 88 MET A O 1
ATOM 676 N N . LEU A 1 89 ? 8.287 1.542 53.820 1.00 76.75 89 LEU A N 1
ATOM 677 C CA . LEU A 1 89 ? 9.409 1.030 54.607 1.00 76.75 89 LEU A CA 1
ATOM 678 C C . LEU A 1 89 ? 10.631 1.947 54.550 1.00 76.75 89 LEU A C 1
ATOM 680 O O . LEU A 1 89 ? 11.336 2.111 55.543 1.00 76.75 89 LEU A O 1
ATOM 684 N N . SER A 1 90 ? 10.902 2.544 53.387 1.00 77.38 90 SER A N 1
ATOM 685 C CA . SER A 1 90 ? 12.058 3.425 53.203 1.00 77.38 90 SER A CA 1
ATOM 686 C C . SER A 1 90 ? 11.809 4.474 52.132 1.00 77.38 90 SER A C 1
ATOM 688 O O . SER A 1 90 ? 11.224 4.197 51.086 1.00 77.38 90 SER A O 1
ATOM 690 N N . ASN A 1 91 ? 12.321 5.681 52.371 1.00 74.31 91 ASN A N 1
ATOM 691 C CA . ASN A 1 91 ? 12.346 6.774 51.401 1.00 74.31 91 ASN A CA 1
ATOM 692 C C . ASN A 1 91 ? 13.582 6.739 50.480 1.00 74.31 91 ASN A C 1
ATOM 694 O O . ASN A 1 91 ? 13.768 7.649 49.670 1.00 74.31 91 ASN A O 1
ATOM 698 N N . LYS A 1 92 ? 14.427 5.708 50.605 1.00 76.25 92 LYS A N 1
ATOM 699 C CA . LYS A 1 92 ? 15.595 5.465 49.758 1.00 76.25 92 LYS A CA 1
ATOM 700 C C . LYS A 1 92 ? 15.409 4.189 48.950 1.00 76.25 92 LYS A C 1
ATOM 702 O O . LYS A 1 92 ? 14.647 3.292 49.304 1.00 76.25 92 LYS A O 1
ATOM 707 N N . LYS A 1 93 ? 16.158 4.098 47.851 1.00 78.94 93 LYS A N 1
ATOM 708 C CA . LYS A 1 93 ? 16.250 2.874 47.061 1.00 78.94 93 LYS A CA 1
ATOM 709 C C . LYS A 1 93 ? 17.139 1.859 47.784 1.00 78.94 93 LYS A C 1
ATOM 711 O O . LYS A 1 93 ? 18.335 1.785 47.508 1.00 78.94 93 LYS A O 1
ATOM 716 N N . ASP A 1 94 ? 16.539 1.098 48.688 1.00 79.88 94 ASP A N 1
ATOM 717 C CA . ASP A 1 94 ? 17.208 0.009 49.404 1.00 79.88 94 ASP A CA 1
ATOM 718 C C . ASP A 1 94 ? 17.039 -1.333 48.682 1.00 79.88 94 ASP A C 1
ATOM 720 O O . ASP A 1 94 ? 16.279 -1.456 47.729 1.00 79.88 94 ASP A O 1
ATOM 724 N N . THR A 1 95 ? 17.783 -2.359 49.083 1.00 83.81 95 THR A N 1
ATOM 725 C CA . THR A 1 95 ? 17.614 -3.688 48.475 1.00 83.81 95 THR A CA 1
ATOM 726 C C . THR A 1 95 ? 16.349 -4.341 49.024 1.00 83.81 95 THR A C 1
ATOM 728 O O . THR A 1 95 ? 16.202 -4.435 50.238 1.00 83.81 95 THR A O 1
ATOM 731 N N . LEU A 1 96 ? 15.460 -4.807 48.141 1.00 84.88 96 LEU A N 1
ATOM 732 C CA . LEU A 1 96 ? 14.259 -5.553 48.529 1.00 84.88 96 LEU A CA 1
ATOM 733 C C . LEU A 1 96 ? 14.677 -6.906 49.126 1.00 84.88 96 LEU A C 1
ATOM 735 O O . LEU A 1 96 ? 15.346 -7.700 48.459 1.00 84.88 96 LEU A O 1
ATOM 739 N N . THR A 1 97 ? 14.323 -7.156 50.385 1.00 83.19 97 THR A N 1
ATOM 740 C CA . THR A 1 97 ? 14.739 -8.350 51.137 1.00 83.19 97 THR A CA 1
ATOM 741 C C . THR A 1 97 ? 13.708 -9.470 51.077 1.00 83.19 97 THR A C 1
ATOM 743 O O . THR A 1 97 ? 14.074 -10.646 51.137 1.00 83.19 97 THR A O 1
ATOM 746 N N . THR A 1 98 ? 12.434 -9.127 50.905 1.00 81.38 98 THR A N 1
ATOM 747 C CA . THR A 1 98 ? 11.307 -10.064 50.913 1.00 81.38 98 THR A CA 1
ATOM 748 C C . THR A 1 98 ? 10.476 -9.952 49.625 1.00 81.38 98 THR A C 1
ATOM 750 O O . THR A 1 98 ? 10.717 -9.090 48.779 1.00 81.38 98 THR A O 1
ATOM 753 N N . SER A 1 99 ? 9.580 -10.914 49.376 1.00 80.75 99 SER A N 1
ATOM 754 C CA . SER A 1 99 ? 8.800 -10.994 48.124 1.00 80.75 99 SER A CA 1
ATOM 755 C C . SER A 1 99 ? 7.579 -10.075 48.071 1.00 80.75 99 SER A C 1
ATOM 757 O O . SER A 1 99 ? 7.077 -9.827 46.984 1.00 80.75 99 SER A O 1
ATOM 759 N N . ASP A 1 100 ? 7.135 -9.606 49.227 1.00 82.31 100 ASP A N 1
ATOM 760 C CA . ASP A 1 100 ? 6.058 -8.645 49.498 1.00 82.31 100 ASP A CA 1
ATOM 761 C C . ASP A 1 100 ? 6.550 -7.187 49.495 1.00 82.31 100 ASP A C 1
ATOM 763 O O . ASP A 1 100 ? 5.786 -6.268 49.771 1.00 82.31 100 ASP A O 1
ATOM 767 N N . GLN A 1 101 ? 7.834 -6.962 49.198 1.00 85.06 101 GLN A N 1
ATOM 768 C CA . GLN A 1 101 ? 8.413 -5.630 49.080 1.00 85.06 101 GLN A CA 1
ATOM 769 C C . GLN A 1 101 ? 8.541 -5.199 47.624 1.00 85.06 101 GLN A C 1
ATOM 771 O O . GLN A 1 101 ? 8.995 -5.955 46.759 1.00 85.06 101 GLN A O 1
ATOM 776 N N . TYR A 1 102 ? 8.247 -3.924 47.382 1.00 85.81 102 TYR A N 1
ATOM 777 C CA . TYR A 1 102 ? 8.287 -3.334 46.052 1.00 85.81 102 TYR A CA 1
ATOM 778 C C . TYR A 1 102 ? 8.986 -1.982 46.051 1.00 85.81 102 TYR A C 1
ATOM 780 O O . TYR A 1 102 ? 8.960 -1.219 47.017 1.00 85.81 102 TYR A O 1
ATOM 788 N N . HIS A 1 103 ? 9.569 -1.646 44.907 1.00 87.44 103 HIS A N 1
ATOM 789 C CA . HIS A 1 103 ? 10.005 -0.294 44.608 1.00 87.44 103 HIS A CA 1
ATOM 790 C C . HIS A 1 103 ? 8.879 0.488 43.947 1.00 87.44 103 HIS A C 1
ATOM 792 O O . HIS A 1 103 ? 8.574 0.248 42.779 1.00 87.44 103 HIS A O 1
ATOM 798 N N . LEU A 1 104 ? 8.313 1.477 44.636 1.00 88.56 104 LEU A N 1
ATOM 799 C CA . LEU A 1 104 ? 7.453 2.458 43.985 1.00 88.56 104 LEU A CA 1
ATOM 800 C C . LEU A 1 104 ? 8.325 3.477 43.255 1.00 88.56 104 LEU A C 1
ATOM 802 O O . LEU A 1 104 ? 9.028 4.273 43.879 1.00 88.56 104 LEU A O 1
ATOM 806 N N . VAL A 1 105 ? 8.265 3.463 41.927 1.00 86.25 105 VAL A N 1
ATOM 807 C CA . VAL A 1 105 ? 8.969 4.416 41.070 1.00 86.25 105 VAL A CA 1
ATOM 808 C C . VAL A 1 105 ? 8.009 5.507 40.636 1.00 86.25 105 VAL A C 1
ATOM 810 O O . VAL A 1 105 ? 6.986 5.222 40.016 1.00 86.25 105 VAL A O 1
ATOM 813 N N . ARG A 1 106 ? 8.371 6.764 40.901 1.00 83.75 106 ARG A N 1
ATOM 814 C CA . ARG A 1 106 ? 7.607 7.940 40.470 1.00 83.75 106 ARG A CA 1
ATOM 815 C C . ARG A 1 106 ? 8.419 8.760 39.483 1.00 83.75 106 ARG A C 1
ATOM 817 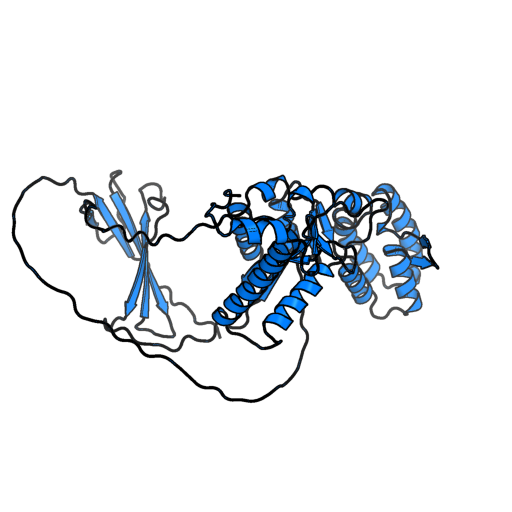O O . ARG A 1 106 ? 9.530 9.194 39.776 1.00 83.75 106 ARG A O 1
ATOM 824 N N . LYS A 1 107 ? 7.869 8.958 38.287 1.00 84.06 107 LYS A N 1
ATOM 825 C CA . LYS A 1 107 ? 8.463 9.790 37.236 1.00 84.06 107 LYS A CA 1
ATOM 826 C C . LYS A 1 107 ? 7.662 11.068 37.080 1.00 84.06 107 LYS A C 1
ATOM 828 O O . LYS A 1 107 ? 6.537 11.034 36.582 1.00 84.06 107 LYS A O 1
ATOM 833 N N . TYR A 1 108 ? 8.291 12.181 37.430 1.00 80.75 108 TYR A N 1
ATOM 834 C CA . TYR A 1 108 ? 7.711 13.510 37.305 1.00 80.75 108 TYR A CA 1
ATOM 835 C C . TYR A 1 108 ? 8.000 14.091 35.924 1.00 80.75 108 TYR A C 1
ATOM 837 O O . TYR A 1 108 ? 9.118 14.021 35.397 1.00 80.75 108 TYR A O 1
ATOM 845 N N . ARG A 1 109 ? 6.963 14.654 35.310 1.00 78.44 109 ARG A N 1
ATOM 846 C CA . ARG A 1 109 ? 7.061 15.400 34.062 1.00 78.44 109 ARG A CA 1
ATOM 847 C C . ARG A 1 109 ? 6.348 16.725 34.224 1.00 78.44 109 ARG A C 1
ATOM 849 O O . ARG A 1 109 ? 5.139 16.751 34.441 1.00 78.44 109 ARG A O 1
ATOM 856 N N . ARG A 1 110 ? 7.100 17.802 34.026 1.00 75.69 110 ARG A N 1
ATOM 857 C CA . ARG A 1 110 ? 6.540 19.143 33.895 1.00 75.69 110 ARG A CA 1
ATOM 858 C C . ARG A 1 110 ? 6.350 19.499 32.439 1.00 75.69 110 ARG A C 1
ATOM 860 O O . ARG A 1 110 ? 7.168 19.154 31.575 1.00 75.69 110 ARG A O 1
ATOM 867 N N . LEU A 1 111 ? 5.258 20.199 32.177 1.00 67.94 111 LEU A N 1
ATOM 868 C CA . LEU A 1 111 ? 4.996 20.776 30.876 1.00 67.94 111 LEU A CA 1
ATOM 869 C C . LEU A 1 111 ? 5.604 22.183 30.850 1.00 67.94 111 LEU A C 1
ATOM 871 O O . LEU A 1 111 ? 5.144 23.065 31.556 1.00 67.94 111 LEU A O 1
ATOM 875 N N . ASN A 1 112 ? 6.583 22.452 29.982 1.00 67.75 112 ASN A N 1
ATOM 876 C CA . ASN A 1 112 ? 7.151 23.809 29.854 1.00 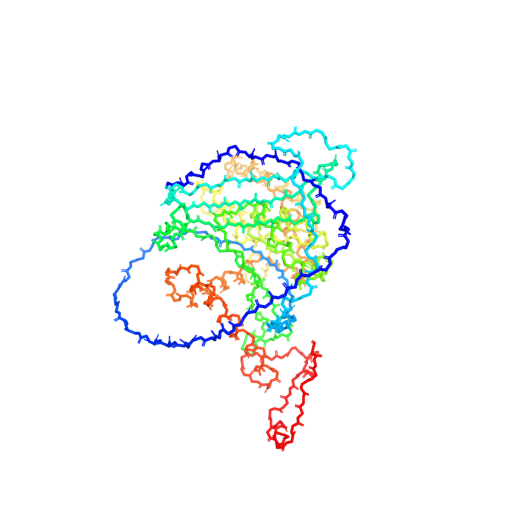67.75 112 ASN A CA 1
ATOM 877 C C . ASN A 1 112 ? 6.123 24.888 29.442 1.00 67.75 112 ASN A C 1
ATOM 879 O O . ASN A 1 112 ? 6.443 26.069 29.405 1.00 67.75 112 ASN A O 1
ATOM 883 N N . LEU A 1 113 ? 4.925 24.479 29.025 1.00 65.44 113 LEU A N 1
ATOM 884 C CA . LEU A 1 113 ? 3.827 25.365 28.640 1.00 65.44 113 LEU A CA 1
ATOM 885 C C . LEU A 1 113 ? 2.948 25.790 29.817 1.00 65.44 113 LEU A C 1
ATOM 887 O O . LEU A 1 113 ? 2.231 26.775 29.697 1.00 65.44 113 LEU A O 1
ATOM 891 N N . CYS A 1 114 ? 2.989 25.032 30.907 1.00 70.69 114 CYS A N 1
ATOM 892 C CA . CYS A 1 114 ? 2.204 25.240 32.110 1.00 70.69 114 CYS A CA 1
ATOM 893 C C . CYS A 1 114 ? 3.046 24.664 33.251 1.00 70.69 114 CYS A C 1
ATOM 895 O O . CYS A 1 114 ? 2.982 23.469 33.527 1.00 70.69 114 CYS A O 1
ATOM 897 N N . GLU A 1 115 ? 3.943 25.483 33.806 1.00 76.69 115 GLU A N 1
ATOM 898 C CA . GLU A 1 115 ? 4.980 25.010 34.738 1.00 76.69 115 GLU A CA 1
ATOM 899 C C . GLU A 1 115 ? 4.409 24.464 36.049 1.00 76.69 115 GLU A C 1
ATOM 901 O O . GLU A 1 115 ? 5.055 23.632 36.680 1.00 76.69 115 GLU A O 1
ATOM 906 N N . ASP A 1 116 ? 3.201 24.900 36.407 1.00 81.94 116 ASP A N 1
ATOM 907 C CA . ASP A 1 116 ? 2.417 24.412 37.536 1.00 81.94 116 ASP A CA 1
ATOM 908 C C . ASP A 1 116 ? 1.621 23.142 37.216 1.00 81.94 116 ASP A C 1
ATOM 910 O O . ASP A 1 116 ? 1.075 22.541 38.133 1.00 81.94 116 ASP A O 1
ATOM 914 N N . PHE A 1 117 ? 1.534 22.722 35.946 1.00 81.88 117 PHE A N 1
ATOM 915 C CA . PHE A 1 117 ? 0.884 21.475 35.549 1.00 81.88 117 PHE A CA 1
ATOM 916 C C . PHE A 1 117 ? 1.878 20.315 35.567 1.00 81.88 117 PHE A C 1
ATOM 918 O O . PHE A 1 117 ? 2.848 20.254 34.796 1.00 81.88 117 PHE A O 1
ATOM 925 N N . ASN A 1 118 ? 1.581 19.341 36.414 1.00 81.19 118 ASN A N 1
ATOM 926 C CA . ASN A 1 118 ? 2.436 18.204 36.678 1.00 81.19 118 ASN A CA 1
ATOM 927 C C . ASN A 1 118 ? 1.764 16.909 36.230 1.00 81.19 118 ASN A C 1
ATOM 929 O O . ASN A 1 118 ? 0.584 16.666 36.477 1.00 81.19 118 ASN A O 1
ATOM 933 N N . LYS A 1 119 ? 2.557 16.044 35.596 1.00 83.62 119 LYS A N 1
ATOM 934 C CA . LYS A 1 119 ? 2.200 14.656 35.311 1.00 83.62 119 LYS A CA 1
ATOM 935 C C . LYS A 1 119 ? 3.116 13.732 36.103 1.00 83.62 119 LYS A C 1
ATOM 937 O O . LYS A 1 119 ? 4.334 13.773 35.918 1.00 83.62 119 LYS A O 1
ATOM 942 N N . ILE A 1 120 ? 2.530 12.848 36.902 1.00 83.81 120 ILE A N 1
ATOM 943 C CA . ILE A 1 120 ? 3.239 11.768 37.592 1.00 83.81 120 ILE A CA 1
ATOM 944 C C . ILE A 1 120 ? 2.870 10.451 36.925 1.00 83.81 120 ILE A C 1
ATOM 946 O O . ILE A 1 120 ? 1.698 10.160 36.702 1.00 83.81 120 ILE A O 1
ATOM 950 N N . ILE A 1 121 ? 3.886 9.658 36.597 1.00 86.25 121 ILE A N 1
ATOM 951 C CA . ILE A 1 121 ? 3.717 8.250 36.236 1.00 86.25 121 ILE A CA 1
ATOM 952 C C . ILE A 1 121 ? 4.316 7.419 37.369 1.00 86.25 121 ILE A C 1
ATOM 954 O O . ILE A 1 121 ? 5.529 7.480 37.589 1.00 86.25 121 ILE A O 1
ATOM 958 N N . SER A 1 122 ? 3.470 6.664 38.062 1.00 88.12 122 SER A N 1
ATOM 959 C CA . SER A 1 122 ? 3.824 5.823 39.208 1.00 88.12 122 SER A CA 1
ATOM 960 C C . SER A 1 122 ? 3.670 4.351 38.850 1.00 88.12 122 SER A C 1
ATOM 962 O O . SER A 1 122 ? 2.663 3.967 38.264 1.00 88.12 122 SER A O 1
ATOM 964 N N . TYR A 1 123 ? 4.638 3.511 39.195 1.00 88.62 123 TYR A N 1
ATOM 965 C CA . TYR A 1 123 ? 4.522 2.060 39.032 1.00 88.62 123 TYR A CA 1
ATOM 966 C C . TYR A 1 123 ? 5.380 1.331 40.065 1.00 88.62 123 TYR A C 1
ATOM 968 O O . TYR A 1 123 ? 6.419 1.847 40.482 1.00 88.62 123 TYR A O 1
ATOM 976 N N . ALA A 1 124 ? 4.942 0.145 40.481 1.00 88.12 124 ALA A N 1
ATOM 977 C CA . ALA A 1 124 ? 5.675 -0.695 41.422 1.00 88.12 124 ALA A CA 1
ATOM 978 C C . ALA A 1 124 ? 6.560 -1.700 40.672 1.00 88.12 124 ALA A C 1
ATOM 980 O O . ALA A 1 124 ? 6.144 -2.254 39.653 1.00 88.12 124 ALA A O 1
ATOM 981 N N . ILE A 1 125 ? 7.777 -1.921 41.167 1.00 89.94 125 ILE A N 1
ATOM 982 C CA . ILE A 1 125 ? 8.730 -2.896 40.632 1.00 89.94 125 ILE A CA 1
ATOM 983 C C . ILE A 1 125 ? 9.030 -3.954 41.697 1.00 89.94 125 ILE A C 1
ATOM 985 O O . ILE A 1 125 ? 9.342 -3.601 42.835 1.00 89.94 125 ILE A O 1
ATOM 989 N N . ASP A 1 126 ? 8.976 -5.230 41.319 1.00 86.38 126 ASP A N 1
ATOM 990 C CA . ASP A 1 126 ? 9.362 -6.354 42.178 1.00 86.38 126 ASP A CA 1
ATOM 991 C C . ASP A 1 126 ? 10.897 -6.496 42.324 1.00 86.38 126 ASP A C 1
ATOM 993 O O . ASP A 1 126 ? 11.698 -5.846 41.644 1.00 86.38 126 ASP A O 1
ATOM 997 N N . ARG A 1 127 ? 11.343 -7.421 43.182 1.00 85.31 127 ARG A N 1
ATOM 998 C CA . ARG A 1 127 ? 12.774 -7.756 43.359 1.00 85.31 127 ARG A CA 1
ATOM 999 C C . ARG A 1 127 ? 13.493 -8.252 42.097 1.00 85.31 127 ARG A C 1
ATOM 1001 O O . ARG A 1 127 ? 14.719 -8.299 42.077 1.00 85.31 127 ARG A O 1
ATOM 1008 N N . ARG A 1 128 ? 12.757 -8.673 41.064 1.00 85.31 128 ARG A N 1
ATOM 1009 C CA . ARG A 1 128 ? 13.295 -9.160 39.784 1.00 85.31 128 ARG A CA 1
ATOM 1010 C C . ARG A 1 128 ? 13.384 -8.049 38.735 1.00 85.31 128 ARG A C 1
ATOM 1012 O O . ARG A 1 128 ? 13.931 -8.287 37.663 1.00 85.31 128 ARG A O 1
ATOM 1019 N N . GLY A 1 129 ? 12.891 -6.850 39.039 1.00 84.88 129 GLY A N 1
ATOM 1020 C CA . GLY A 1 129 ? 12.866 -5.728 38.109 1.00 84.88 129 GLY A CA 1
ATOM 1021 C C . GLY A 1 129 ? 11.613 -5.666 37.229 1.00 84.88 129 GLY A C 1
ATOM 1022 O O . GLY A 1 129 ? 11.570 -4.832 36.324 1.00 84.88 129 GLY A O 1
ATOM 1023 N N . ASN A 1 130 ? 10.601 -6.504 37.472 1.00 85.88 130 ASN A N 1
ATOM 1024 C CA . ASN A 1 130 ? 9.357 -6.503 36.703 1.00 85.88 130 ASN A CA 1
ATOM 1025 C C . ASN A 1 130 ? 8.375 -5.470 37.251 1.00 85.88 130 ASN A C 1
ATOM 1027 O O . ASN A 1 130 ? 8.275 -5.283 38.462 1.00 85.88 130 ASN A O 1
ATOM 1031 N N . ILE A 1 131 ? 7.609 -4.838 36.361 1.00 84.25 131 ILE A N 1
ATOM 1032 C CA . ILE A 1 131 ? 6.505 -3.962 36.759 1.00 84.25 131 ILE A CA 1
ATOM 1033 C C . ILE A 1 131 ? 5.346 -4.830 37.249 1.00 84.25 131 ILE A C 1
ATOM 1035 O O . ILE A 1 131 ? 4.869 -5.700 36.518 1.00 84.25 131 ILE A O 1
ATOM 1039 N N . MET A 1 132 ? 4.873 -4.562 38.463 1.00 78.50 132 MET A N 1
ATOM 1040 C CA . MET A 1 132 ? 3.753 -5.279 39.066 1.00 78.50 132 MET A CA 1
ATOM 1041 C C . MET A 1 132 ? 2.520 -5.232 38.166 1.00 78.50 132 MET A C 1
ATOM 1043 O O . MET A 1 132 ? 2.048 -4.156 37.795 1.00 78.50 132 MET A O 1
ATOM 1047 N N . ASN A 1 133 ? 2.021 -6.414 37.794 1.00 79.56 133 ASN A N 1
ATOM 1048 C CA . ASN A 1 133 ? 0.844 -6.616 36.942 1.00 79.56 133 ASN A CA 1
ATOM 1049 C C . ASN A 1 133 ? 0.873 -5.860 35.597 1.00 79.56 133 ASN A C 1
ATOM 1051 O O . ASN A 1 133 ? -0.163 -5.717 34.955 1.00 79.56 133 ASN A O 1
ATOM 1055 N N . ASN A 1 134 ? 2.041 -5.374 35.153 1.00 79.25 134 ASN A N 1
ATOM 1056 C CA . ASN A 1 134 ? 2.168 -4.436 34.031 1.00 79.25 134 ASN A CA 1
ATOM 1057 C C . ASN A 1 134 ? 1.283 -3.178 34.169 1.00 79.25 134 ASN A C 1
ATOM 1059 O O . ASN A 1 134 ? 0.877 -2.588 33.167 1.00 79.25 134 ASN A O 1
ATOM 1063 N N . VAL A 1 135 ? 0.995 -2.754 35.404 1.00 74.12 135 VAL A N 1
ATOM 1064 C CA . VAL A 1 135 ? 0.153 -1.589 35.701 1.00 74.12 135 VAL A CA 1
ATOM 1065 C C . VAL A 1 135 ? 1.016 -0.373 36.033 1.00 74.12 135 VAL A C 1
ATOM 1067 O O . VAL A 1 135 ? 2.009 -0.454 36.757 1.00 74.12 135 VAL A O 1
ATOM 1070 N N . ALA A 1 136 ? 0.608 0.787 35.518 1.00 83.62 136 ALA A N 1
ATOM 1071 C CA . ALA A 1 136 ? 1.140 2.085 35.905 1.00 83.62 136 ALA A CA 1
ATOM 1072 C C . ALA A 1 136 ? -0.008 3.073 36.125 1.00 83.62 136 ALA A C 1
ATOM 1074 O O . ALA A 1 136 ? -0.959 3.121 35.347 1.00 83.62 136 ALA A O 1
ATOM 1075 N N . PHE A 1 137 ? 0.118 3.900 37.155 1.00 79.88 137 PHE A N 1
ATOM 1076 C CA . PHE A 1 137 ? -0.823 4.960 37.479 1.00 79.88 137 PHE A CA 1
ATOM 1077 C C . PHE A 1 137 ? -0.344 6.277 36.888 1.00 79.88 137 PHE A C 1
ATOM 1079 O O . PHE A 1 137 ? 0.838 6.622 36.972 1.00 79.88 137 PHE A O 1
ATOM 1086 N N . VAL A 1 138 ? -1.270 7.024 36.293 1.00 81.50 138 VAL A N 1
ATOM 1087 C CA . VAL A 1 138 ? -0.995 8.345 35.733 1.00 81.50 138 VAL A CA 1
ATOM 1088 C C . VAL A 1 138 ? -1.845 9.368 36.463 1.00 81.50 138 VAL A C 1
ATOM 1090 O O . VAL A 1 138 ? -3.066 9.326 36.375 1.00 81.50 138 VAL A O 1
ATOM 1093 N N . GLN A 1 139 ? -1.189 10.295 37.153 1.00 81.81 139 GLN A N 1
ATOM 1094 C CA . GLN A 1 139 ? -1.845 11.384 37.866 1.00 81.81 139 GLN A CA 1
ATOM 1095 C C . GLN A 1 139 ? -1.476 12.723 37.233 1.00 81.81 139 GLN A C 1
ATOM 1097 O O . GLN A 1 139 ? -0.319 12.951 36.865 1.00 81.81 139 GLN A O 1
ATOM 1102 N N . TYR A 1 140 ? -2.464 13.607 37.137 1.00 83.25 140 TYR A N 1
ATOM 1103 C CA . TYR A 1 140 ? -2.306 14.990 36.707 1.00 83.25 140 TYR A CA 1
ATOM 1104 C C . TYR A 1 140 ? -2.724 15.907 37.853 1.00 83.25 140 TYR A C 1
ATOM 1106 O O . TYR A 1 140 ? -3.722 15.626 38.511 1.00 83.25 140 TYR A O 1
ATOM 1114 N N . TYR A 1 141 ? -1.967 16.970 38.114 1.00 81.88 141 TYR A N 1
ATOM 1115 C CA . TYR A 1 141 ? -2.346 17.971 39.113 1.00 81.88 141 TYR A CA 1
ATOM 1116 C C . TYR A 1 141 ? -1.713 19.330 38.813 1.00 81.88 141 TYR A C 1
ATOM 1118 O O . TYR A 1 141 ? -0.700 19.418 38.112 1.00 81.88 141 TYR A O 1
ATOM 1126 N N . PHE A 1 142 ? -2.312 20.381 39.371 1.00 83.00 142 PHE A N 1
ATOM 1127 C CA . PHE A 1 142 ? -1.742 21.723 39.398 1.00 83.00 142 PHE A CA 1
ATOM 1128 C C . PHE A 1 142 ? -1.101 21.989 40.763 1.00 83.00 142 PHE A C 1
ATOM 1130 O O . PHE A 1 142 ? -1.695 21.639 41.781 1.00 83.00 142 PHE A O 1
ATOM 1137 N N . ASP A 1 143 ? 0.066 22.635 40.812 1.00 82.44 143 ASP A N 1
ATOM 1138 C CA . ASP A 1 143 ? 0.735 22.987 42.080 1.00 82.44 143 ASP A CA 1
ATOM 1139 C C . ASP A 1 143 ? -0.145 23.869 42.982 1.00 82.44 143 ASP A C 1
ATOM 1141 O O . ASP A 1 143 ? -0.059 23.807 44.206 1.00 82.44 143 ASP A O 1
ATOM 1145 N N . SER A 1 144 ? -1.021 24.676 42.379 1.00 79.25 144 SER A N 1
ATOM 1146 C CA . SER A 1 144 ? -1.998 25.509 43.085 1.00 79.25 144 SER A CA 1
ATOM 1147 C C . SER A 1 144 ? -3.182 24.723 43.662 1.00 79.25 144 SER A C 1
ATOM 1149 O O . SER A 1 144 ? -3.974 25.296 44.405 1.00 79.25 144 SER A O 1
ATOM 1151 N N . GLY A 1 145 ? -3.361 23.456 43.271 1.00 79.25 145 GLY A N 1
ATOM 1152 C CA . GLY A 1 145 ? -4.569 22.667 43.533 1.00 79.25 145 GLY A CA 1
ATOM 1153 C C . GLY A 1 145 ? -5.813 23.138 42.770 1.00 79.25 145 GLY A C 1
ATOM 1154 O O . GLY A 1 145 ? -6.863 22.515 42.882 1.00 79.25 145 GLY A O 1
ATOM 1155 N N . VAL A 1 146 ? -5.712 24.217 41.986 1.00 77.81 146 VAL A N 1
ATOM 1156 C CA . VAL A 1 146 ? -6.831 24.806 41.245 1.00 77.81 146 VAL A CA 1
ATOM 1157 C C . VAL A 1 146 ? -6.676 24.485 39.768 1.00 77.81 146 VAL A C 1
ATOM 1159 O O . VAL A 1 146 ? -5.719 24.920 39.123 1.00 77.81 146 VAL A O 1
ATOM 1162 N N . GLU A 1 147 ? -7.642 23.750 39.225 1.00 78.81 147 GLU A N 1
ATOM 1163 C CA . GLU A 1 147 ? -7.704 23.479 37.795 1.00 78.81 147 GLU A CA 1
ATOM 1164 C C . GLU A 1 147 ? -7.957 24.761 37.006 1.00 78.81 147 GLU A C 1
ATOM 1166 O O . GLU A 1 147 ? -8.806 25.586 37.353 1.00 78.81 147 GLU A O 1
ATOM 1171 N N . ARG A 1 148 ? -7.210 24.932 35.915 1.00 73.25 148 ARG A N 1
ATOM 1172 C CA . ARG A 1 148 ? -7.393 26.059 35.006 1.00 73.25 148 ARG A CA 1
ATOM 1173 C C . ARG A 1 148 ? -7.148 25.655 33.559 1.00 73.25 148 ARG A C 1
ATOM 1175 O O . ARG A 1 148 ? -6.263 24.838 33.291 1.00 73.25 148 ARG A O 1
ATOM 1182 N N . PRO A 1 149 ? -7.877 26.255 32.606 1.00 68.88 149 PRO A N 1
ATOM 1183 C CA . PRO A 1 149 ? -7.586 26.068 31.199 1.00 68.88 149 PRO A CA 1
ATOM 1184 C C . PRO A 1 149 ? -6.221 26.683 30.871 1.00 68.88 149 PRO A C 1
ATOM 1186 O O . PRO A 1 149 ? -5.917 27.812 31.255 1.00 68.88 149 PRO A O 1
ATOM 1189 N N . PHE A 1 150 ? -5.402 25.952 30.121 1.00 64.19 150 PHE A N 1
ATOM 1190 C CA . PHE A 1 150 ? -4.173 26.470 29.532 1.00 64.19 150 PHE A CA 1
ATOM 1191 C C . PHE A 1 150 ? -4.200 26.246 28.024 1.00 64.19 150 PHE A C 1
ATOM 1193 O O . PHE A 1 150 ? -4.780 25.283 27.519 1.00 64.19 150 PHE A O 1
ATOM 1200 N N . VAL A 1 151 ? -3.580 27.161 27.281 1.00 58.97 151 VAL A N 1
ATOM 1201 C CA . VAL A 1 151 ? -3.577 27.096 25.819 1.00 58.97 151 VAL A CA 1
ATOM 1202 C C . VAL A 1 151 ? -2.650 25.970 25.376 1.00 58.97 151 VAL A C 1
ATOM 1204 O O . VAL A 1 151 ? -1.422 26.091 25.407 1.00 58.97 151 VAL A O 1
ATOM 1207 N N . VAL A 1 152 ? -3.246 24.863 24.941 1.00 55.94 152 VAL A N 1
ATOM 1208 C CA . VAL A 1 152 ? -2.515 23.760 24.321 1.00 55.94 152 VAL A CA 1
ATOM 1209 C C . VAL A 1 152 ? -1.941 24.261 22.996 1.00 55.94 152 VAL A C 1
ATOM 1211 O O . VAL A 1 152 ? -2.662 24.752 22.124 1.00 55.94 152 VAL A O 1
ATOM 1214 N N . LYS A 1 153 ? -0.617 24.173 22.825 1.00 54.50 153 LYS A N 1
ATOM 1215 C CA . LYS A 1 153 ? -0.003 24.474 21.526 1.00 54.50 153 LYS A CA 1
ATOM 1216 C C . LYS A 1 153 ? -0.519 23.478 20.493 1.00 54.50 153 LYS A C 1
ATOM 1218 O O . LYS A 1 153 ? -0.567 22.283 20.762 1.00 54.50 153 LYS A O 1
ATOM 1223 N N . ARG A 1 154 ? -0.835 23.971 19.290 1.00 54.47 154 ARG A N 1
ATOM 1224 C CA . ARG A 1 154 ? -1.199 23.120 18.148 1.00 54.47 154 ARG A CA 1
ATOM 1225 C C . ARG A 1 154 ? -0.150 22.017 17.989 1.00 54.47 154 ARG A C 1
ATOM 1227 O O . ARG A 1 154 ? 1.041 22.318 17.906 1.00 54.47 154 ARG A O 1
ATOM 1234 N N . HIS A 1 155 ? -0.601 20.767 17.918 1.00 56.81 155 HIS A N 1
ATOM 1235 C CA . HIS A 1 155 ? 0.249 19.574 17.850 1.00 56.81 155 HIS A CA 1
ATOM 1236 C C . HIS A 1 155 ? 1.048 19.443 16.533 1.00 56.81 155 HIS A C 1
ATOM 1238 O O . HIS A 1 155 ? 1.808 18.499 16.362 1.00 56.81 155 HIS A O 1
ATOM 1244 N N . GLY A 1 156 ? 0.957 20.421 15.627 1.00 63.16 156 GLY A N 1
ATOM 1245 C CA . GLY A 1 156 ? 1.550 20.354 14.293 1.00 63.16 156 GLY A CA 1
ATOM 1246 C C . GLY A 1 156 ? 0.643 19.610 13.315 1.00 63.16 156 GLY A C 1
ATOM 1247 O O . GLY A 1 156 ? -0.504 19.302 13.635 1.00 63.16 156 GLY A O 1
ATOM 1248 N N . ALA A 1 157 ? 1.139 19.377 12.102 1.00 77.25 157 ALA A N 1
ATOM 1249 C CA . ALA A 1 157 ? 0.432 18.555 11.129 1.00 77.25 157 ALA A CA 1
ATOM 1250 C C . ALA A 1 157 ? 0.506 17.073 11.529 1.00 77.25 157 ALA A C 1
ATOM 1252 O O . ALA A 1 157 ? 1.487 16.629 12.134 1.00 77.25 157 ALA A O 1
ATOM 1253 N N . PHE A 1 158 ? -0.532 16.325 11.170 1.00 82.44 158 PHE A N 1
ATOM 1254 C CA . PHE A 1 158 ? -0.551 14.873 11.254 1.00 82.44 158 PHE A CA 1
ATOM 1255 C C . PHE A 1 158 ? -0.426 14.288 9.853 1.00 82.44 158 PHE A C 1
ATOM 1257 O O . PHE A 1 158 ? -0.987 14.818 8.893 1.00 82.44 158 PHE A O 1
ATOM 1264 N N . TYR A 1 159 ? 0.276 13.171 9.766 1.00 84.25 159 TYR A N 1
ATOM 1265 C CA . TYR A 1 159 ? 0.195 12.255 8.650 1.00 84.25 159 TYR A CA 1
ATOM 1266 C C . TYR A 1 159 ? -1.006 11.341 8.846 1.00 84.25 159 TYR A C 1
ATOM 1268 O O . TYR A 1 159 ? -1.254 10.843 9.947 1.00 84.25 159 TYR A O 1
ATOM 1276 N N . VAL A 1 160 ? -1.745 11.128 7.764 1.00 87.06 160 VAL A N 1
ATOM 1277 C CA . VAL A 1 160 ? -2.894 10.228 7.718 1.00 87.06 160 VAL A CA 1
ATOM 1278 C C . VAL A 1 160 ? -2.553 9.136 6.722 1.00 87.06 160 VAL A C 1
ATOM 1280 O O . VAL A 1 160 ? -2.367 9.410 5.540 1.00 87.06 160 VAL A O 1
ATOM 1283 N N . THR A 1 161 ? -2.453 7.904 7.207 1.00 85.12 161 THR A N 1
ATOM 1284 C CA . THR A 1 161 ? -2.189 6.715 6.394 1.00 85.12 161 THR A CA 1
ATOM 1285 C C . THR A 1 161 ? -3.438 5.841 6.407 1.00 85.12 161 THR A C 1
ATOM 1287 O O . THR A 1 161 ? -3.609 5.026 7.320 1.00 85.12 161 THR A O 1
ATOM 1290 N N . PRO A 1 162 ? -4.363 6.043 5.453 1.00 87.88 162 PRO A N 1
ATOM 1291 C CA . PRO A 1 162 ? -5.528 5.193 5.331 1.00 87.88 162 PRO A CA 1
ATOM 1292 C C . PRO A 1 162 ? -5.158 3.890 4.635 1.00 87.88 162 PRO A C 1
ATOM 1294 O O . PRO A 1 162 ? -4.419 3.859 3.646 1.00 87.88 162 PRO A O 1
ATOM 1297 N N . MET A 1 163 ? -5.746 2.814 5.131 1.00 87.06 163 MET A N 1
ATOM 1298 C CA . MET A 1 163 ? -5.780 1.541 4.441 1.00 87.06 163 MET A CA 1
ATOM 1299 C C . MET A 1 163 ? -7.051 1.475 3.598 1.00 87.06 163 MET A C 1
ATOM 1301 O O . MET A 1 163 ? -8.081 2.044 3.958 1.00 87.06 163 MET A O 1
ATOM 1305 N N . SER A 1 164 ? -6.997 0.799 2.456 1.00 89.75 164 SER A N 1
ATOM 1306 C CA . SER A 1 164 ? -8.184 0.542 1.634 1.00 89.75 164 SER A CA 1
ATOM 1307 C C . SER A 1 164 ? -8.355 -0.953 1.404 1.00 89.75 164 SER A C 1
ATOM 1309 O O . SER A 1 164 ? -7.415 -1.725 1.592 1.00 89.75 164 SER A O 1
ATOM 1311 N N . TYR A 1 165 ? -9.545 -1.396 1.016 1.00 87.50 165 TYR A N 1
ATOM 1312 C CA . TYR A 1 165 ? -9.778 -2.779 0.598 1.00 87.50 165 TYR A CA 1
ATOM 1313 C C . TYR A 1 165 ? -10.953 -2.869 -0.374 1.00 87.50 165 TYR A C 1
ATOM 1315 O O . TYR A 1 165 ? -11.767 -1.951 -0.451 1.00 87.50 165 TYR A O 1
ATOM 1323 N N . GLU A 1 166 ? -11.047 -3.960 -1.133 1.00 87.50 166 GLU A N 1
ATOM 1324 C CA . GLU A 1 166 ? -12.222 -4.234 -1.962 1.00 87.50 166 GLU A CA 1
ATOM 1325 C C . GLU A 1 166 ? -13.217 -5.089 -1.180 1.00 87.50 166 GLU A C 1
ATOM 1327 O O . GLU A 1 166 ? -12.875 -6.146 -0.652 1.00 87.50 166 GLU A O 1
ATOM 1332 N N . ASN A 1 167 ? -14.471 -4.648 -1.105 1.00 89.94 167 ASN A N 1
ATOM 1333 C CA . ASN A 1 167 ? -15.517 -5.468 -0.515 1.00 89.94 167 ASN A CA 1
ATOM 1334 C C . ASN A 1 167 ? -15.942 -6.545 -1.524 1.00 89.94 167 ASN A C 1
ATOM 1336 O O . ASN A 1 167 ? -16.769 -6.302 -2.403 1.00 89.94 167 ASN A O 1
ATOM 1340 N N . LEU A 1 168 ? -15.358 -7.736 -1.384 1.00 89.69 168 LEU A N 1
ATOM 1341 C CA . LEU A 1 168 ? -15.573 -8.864 -2.295 1.00 89.69 168 LEU A CA 1
ATOM 1342 C C . LEU A 1 168 ? -16.991 -9.446 -2.236 1.00 89.69 168 LEU A C 1
ATOM 1344 O O . LEU A 1 168 ? -17.391 -10.177 -3.137 1.00 89.69 168 LEU A O 1
ATOM 1348 N N . PHE A 1 169 ? -17.777 -9.106 -1.213 1.00 92.50 169 PHE A N 1
ATOM 1349 C CA . PHE A 1 169 ? -19.161 -9.567 -1.105 1.00 92.50 169 PHE A CA 1
ATOM 1350 C C . PHE A 1 169 ? -20.106 -8.764 -1.990 1.00 92.50 169 PHE A C 1
ATOM 1352 O O . PHE A 1 169 ? -21.179 -9.251 -2.340 1.00 92.50 169 PHE A O 1
ATOM 1359 N N . LEU A 1 170 ? -19.708 -7.547 -2.363 1.00 94.12 170 LEU A N 1
ATOM 1360 C CA . LEU A 1 170 ? -20.536 -6.612 -3.104 1.00 94.12 170 LEU A CA 1
ATOM 1361 C C . LEU A 1 170 ? -20.001 -6.370 -4.508 1.00 94.12 170 LEU A C 1
ATOM 1363 O O . LEU A 1 170 ? -18.798 -6.320 -4.743 1.00 94.12 170 LEU A O 1
ATOM 1367 N N . VAL A 1 171 ? -20.908 -6.116 -5.444 1.00 95.31 171 VAL A N 1
ATOM 1368 C CA . VAL A 1 171 ? -20.586 -5.674 -6.801 1.00 95.31 171 VAL A CA 1
ATOM 1369 C C . VAL A 1 171 ? -21.396 -4.429 -7.133 1.00 95.31 171 VAL A C 1
ATOM 1371 O O . VAL A 1 171 ? -22.591 -4.343 -6.854 1.00 95.31 171 VAL A O 1
ATOM 1374 N N . SER A 1 172 ? -20.748 -3.448 -7.762 1.00 94.62 172 SER A N 1
ATOM 1375 C CA . SER A 1 172 ? -21.425 -2.261 -8.281 1.00 94.62 172 SER A CA 1
ATOM 1376 C C . SER A 1 172 ? -22.424 -2.617 -9.371 1.00 94.62 172 SER A C 1
ATOM 1378 O O . SER A 1 172 ? -22.077 -3.220 -10.390 1.00 94.62 172 SER A O 1
ATOM 1380 N N . ASN A 1 173 ? -23.653 -2.126 -9.213 1.00 92.25 173 ASN A N 1
ATOM 1381 C CA . ASN A 1 173 ? -24.693 -2.238 -10.229 1.00 92.25 173 ASN A CA 1
ATOM 1382 C C . ASN A 1 173 ? -24.270 -1.579 -11.551 1.00 92.25 173 ASN A C 1
ATOM 1384 O O . ASN A 1 173 ? -24.620 -2.090 -12.617 1.00 92.25 173 ASN A O 1
ATOM 1388 N N . ARG A 1 174 ? -23.464 -0.507 -11.484 1.00 93.88 174 ARG A N 1
ATOM 1389 C CA . ARG A 1 174 ? -22.981 0.267 -12.636 1.00 93.88 174 ARG A CA 1
ATOM 1390 C C . ARG A 1 174 ? -21.725 -0.326 -13.271 1.00 93.88 174 ARG A C 1
ATOM 1392 O O . ARG A 1 174 ? -21.727 -0.605 -14.461 1.00 93.88 174 ARG A O 1
ATOM 1399 N N . THR A 1 175 ? -20.648 -0.487 -12.501 1.00 92.00 175 THR A N 1
ATOM 1400 C CA . THR A 1 175 ? -19.327 -0.839 -13.063 1.00 92.00 175 THR A CA 1
ATOM 1401 C C . THR A 1 175 ? -19.066 -2.337 -13.122 1.00 92.00 175 THR A C 1
ATOM 1403 O O . THR A 1 175 ? -18.090 -2.746 -13.741 1.00 92.00 175 THR A O 1
ATOM 1406 N N . LYS A 1 176 ? -19.905 -3.146 -12.459 1.00 92.50 176 LYS 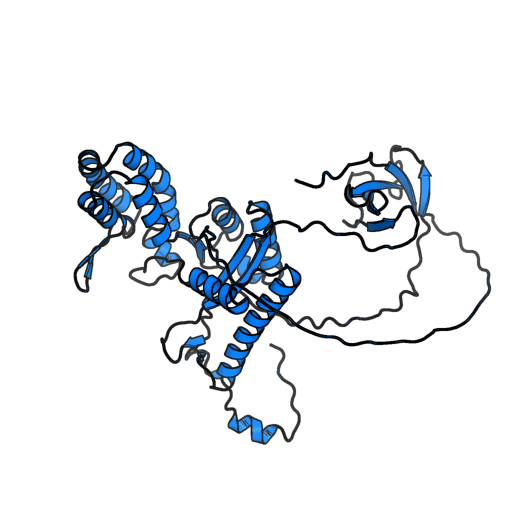A N 1
ATOM 1407 C CA . LYS A 1 176 ? -19.712 -4.592 -12.278 1.00 92.50 176 LYS A CA 1
ATOM 1408 C C . LYS A 1 176 ? -18.395 -4.968 -11.581 1.00 92.50 176 LYS A C 1
ATOM 1410 O O . LYS A 1 176 ? -17.962 -6.108 -11.671 1.00 92.50 176 LYS A O 1
ATOM 1415 N N . LYS A 1 177 ? -17.776 -4.024 -10.864 1.00 90.50 177 LYS A N 1
ATOM 1416 C CA . LYS A 1 177 ? -16.564 -4.235 -10.056 1.00 90.50 177 LYS A CA 1
ATOM 1417 C C . LYS A 1 177 ? -16.890 -4.196 -8.565 1.00 90.50 177 LYS A C 1
ATOM 1419 O O . LYS A 1 177 ? -17.889 -3.582 -8.173 1.00 90.50 177 LYS A O 1
ATOM 1424 N N . HIS A 1 178 ? -16.032 -4.809 -7.755 1.00 90.38 178 HIS A N 1
ATOM 1425 C CA . HIS A 1 178 ? -16.087 -4.692 -6.300 1.00 90.38 178 HIS A CA 1
ATOM 1426 C C . HIS A 1 178 ? -15.824 -3.242 -5.864 1.00 90.38 178 HIS A C 1
ATOM 1428 O O . HIS A 1 178 ? -14.952 -2.581 -6.439 1.00 90.38 178 HIS A O 1
ATOM 1434 N N . PRO A 1 179 ? -16.590 -2.703 -4.901 1.00 92.00 179 PRO A N 1
ATOM 1435 C CA . PRO A 1 179 ? -16.357 -1.361 -4.394 1.00 92.00 179 PRO A CA 1
ATOM 1436 C C . PRO A 1 179 ? -15.178 -1.306 -3.423 1.00 92.00 179 PRO A C 1
ATOM 1438 O O . PRO A 1 179 ? -14.948 -2.231 -2.645 1.00 92.00 179 PRO A O 1
ATOM 1441 N N . THR A 1 180 ? -14.477 -0.175 -3.434 1.00 91.12 180 THR A N 1
ATOM 1442 C CA . THR A 1 180 ? -13.400 0.127 -2.487 1.00 91.12 180 THR A CA 1
ATOM 1443 C C . THR A 1 180 ? -13.963 0.706 -1.201 1.00 91.12 180 THR A C 1
ATOM 1445 O O . THR A 1 180 ? -14.736 1.664 -1.241 1.00 91.12 180 THR A O 1
ATOM 1448 N N . PHE A 1 181 ? -13.550 0.155 -0.069 1.00 91.44 181 PHE A N 1
ATOM 1449 C CA . PHE A 1 181 ? -13.941 0.582 1.265 1.00 91.44 181 PHE A CA 1
ATOM 1450 C C . PHE A 1 181 ? -12.733 1.136 2.025 1.00 91.44 181 PHE A C 1
ATOM 1452 O O . PHE A 1 181 ? -11.578 0.812 1.723 1.00 91.44 181 PHE A O 1
ATOM 1459 N N . LEU A 1 182 ? -13.019 2.012 2.989 1.00 90.88 182 LEU A N 1
ATOM 1460 C CA . LEU A 1 182 ? -12.030 2.547 3.916 1.00 90.88 182 LEU A CA 1
ATOM 1461 C C . LEU A 1 182 ? -11.716 1.469 4.962 1.00 90.88 182 LEU A C 1
ATOM 1463 O O . LEU A 1 182 ? -12.620 0.923 5.590 1.00 90.88 182 LEU A O 1
ATOM 1467 N N . GLY A 1 183 ? -10.437 1.143 5.112 1.00 88.31 183 GLY A N 1
ATOM 1468 C CA . GLY A 1 183 ? -9.916 0.273 6.164 1.00 88.31 183 GLY A CA 1
ATOM 1469 C C . GLY A 1 183 ? -9.401 1.071 7.368 1.00 88.31 183 GLY A C 1
ATOM 1470 O O . GLY A 1 183 ? -9.729 2.252 7.515 1.00 88.31 183 GLY A O 1
ATOM 1471 N N . PRO A 1 184 ? -8.575 0.449 8.230 1.00 88.88 184 PRO A N 1
ATOM 1472 C CA . PRO A 1 184 ? -7.934 1.141 9.344 1.00 88.88 184 PRO A CA 1
ATOM 1473 C C . PRO A 1 184 ? -7.179 2.399 8.897 1.00 88.88 184 PRO A C 1
ATOM 1475 O O . PRO A 1 184 ? -6.599 2.441 7.813 1.00 88.88 184 PRO A O 1
ATOM 1478 N N . VAL A 1 185 ? -7.166 3.429 9.743 1.00 90.06 185 VAL A N 1
ATOM 1479 C CA . VAL A 1 185 ? -6.471 4.692 9.466 1.00 90.06 185 VAL A CA 1
ATOM 1480 C C . VAL A 1 185 ? -5.467 4.963 10.575 1.00 90.06 185 VAL A C 1
ATOM 1482 O O . VAL A 1 185 ? -5.840 5.102 11.738 1.00 90.06 185 VAL A O 1
ATOM 1485 N N . LEU A 1 186 ? -4.190 5.066 10.212 1.00 89.94 186 LEU A N 1
ATOM 1486 C CA . LEU A 1 186 ? -3.148 5.534 11.117 1.00 89.94 186 LEU A CA 1
ATOM 1487 C C . LEU A 1 186 ? -3.063 7.058 11.035 1.00 89.94 186 LEU A C 1
ATOM 1489 O O . LEU A 1 186 ? -2.817 7.617 9.968 1.00 89.94 186 LEU A O 1
ATOM 1493 N N . ILE A 1 187 ? -3.229 7.721 12.176 1.00 89.75 187 ILE A N 1
ATOM 1494 C CA . ILE A 1 187 ? -2.993 9.156 12.326 1.00 89.75 187 ILE A CA 1
ATOM 1495 C C . ILE A 1 187 ? -1.766 9.318 13.217 1.00 89.75 187 ILE A C 1
ATOM 1497 O O . ILE A 1 187 ? -1.777 8.892 14.370 1.00 89.75 187 ILE A O 1
ATOM 1501 N N . SER A 1 188 ? -0.692 9.897 12.685 1.00 85.00 188 SER A N 1
ATOM 1502 C CA . SER A 1 188 ? 0.589 9.981 13.391 1.00 85.00 188 SER A CA 1
ATOM 1503 C C . SER A 1 188 ? 1.337 11.271 13.078 1.00 85.00 188 SER A C 1
ATOM 1505 O O . SER A 1 188 ? 1.132 11.891 12.043 1.00 85.00 188 SER A O 1
ATOM 1507 N N . HIS A 1 189 ? 2.242 11.680 13.965 1.00 79.38 189 HIS A N 1
ATOM 1508 C CA . HIS A 1 189 ? 3.170 12.782 13.694 1.00 79.38 189 HIS A CA 1
ATOM 1509 C C . HIS A 1 189 ? 4.386 12.360 12.869 1.00 79.38 189 HIS A C 1
ATOM 1511 O O . HIS A 1 189 ? 5.024 13.215 12.266 1.00 79.38 189 HIS A O 1
ATOM 1517 N N . ASN A 1 190 ? 4.694 11.062 12.841 1.00 80.31 190 ASN A N 1
ATOM 1518 C CA . ASN A 1 190 ? 5.827 10.484 12.126 1.00 80.31 190 ASN A CA 1
ATOM 1519 C C . ASN A 1 190 ? 5.391 9.198 11.412 1.00 80.31 190 ASN A C 1
ATOM 1521 O O . ASN A 1 190 ? 4.443 8.541 11.839 1.00 80.31 190 ASN A O 1
ATOM 1525 N N . LEU A 1 191 ? 6.110 8.820 10.360 1.00 80.38 191 LEU A N 1
ATOM 1526 C CA . LEU A 1 191 ? 5.935 7.546 9.666 1.00 80.38 191 LEU A CA 1
ATOM 1527 C C . LEU A 1 191 ? 7.217 6.731 9.820 1.00 80.38 191 LEU A C 1
ATOM 1529 O O . LEU A 1 191 ? 8.162 6.870 9.048 1.00 80.38 191 LEU A O 1
ATOM 1533 N N . ASP A 1 192 ? 7.278 5.944 10.890 1.00 83.62 192 ASP A N 1
ATOM 1534 C CA . ASP A 1 192 ? 8.386 5.036 11.175 1.00 83.62 192 ASP A CA 1
ATOM 1535 C C . ASP A 1 192 ? 7.878 3.610 11.443 1.00 83.62 192 ASP A C 1
ATOM 1537 O O . ASP A 1 192 ? 6.675 3.359 11.555 1.00 83.62 192 ASP A O 1
ATOM 1541 N N . GLU A 1 193 ? 8.806 2.655 11.555 1.00 83.12 193 GLU A N 1
ATOM 1542 C CA . GLU A 1 193 ? 8.482 1.242 11.799 1.00 83.12 193 GLU A CA 1
ATOM 1543 C C . GLU A 1 193 ? 7.662 1.045 13.090 1.00 83.12 193 GLU A C 1
ATOM 1545 O O . GLU A 1 193 ? 6.824 0.148 13.154 1.00 83.12 193 GLU A O 1
ATOM 1550 N N . SER A 1 194 ? 7.818 1.914 14.100 1.00 85.88 194 SER A N 1
ATOM 1551 C CA . SER A 1 194 ? 7.041 1.826 15.343 1.00 85.88 194 SER A CA 1
ATOM 1552 C C . SER A 1 194 ? 5.567 2.186 15.134 1.00 85.88 194 SER A C 1
ATOM 1554 O O . SER A 1 194 ? 4.688 1.530 15.697 1.00 85.88 194 SER A O 1
ATOM 1556 N N . CYS A 1 195 ? 5.285 3.158 14.262 1.00 86.75 195 CYS A N 1
ATOM 1557 C CA . CYS A 1 195 ? 3.924 3.543 13.899 1.00 86.75 195 CYS A CA 1
ATOM 1558 C C . CYS A 1 195 ? 3.213 2.411 13.141 1.00 86.75 195 CYS A C 1
ATOM 1560 O O . CYS A 1 195 ? 2.067 2.078 13.450 1.00 86.75 195 CYS A O 1
ATOM 1562 N N . TYR A 1 196 ? 3.910 1.756 12.207 1.00 89.88 196 TYR A N 1
ATOM 1563 C CA . TYR A 1 196 ? 3.376 0.594 11.486 1.00 89.88 196 TYR A CA 1
ATOM 1564 C C . TYR A 1 196 ? 3.233 -0.643 12.380 1.00 89.88 196 TYR A C 1
ATOM 1566 O O . TYR A 1 196 ? 2.261 -1.392 12.253 1.00 89.88 196 TYR A O 1
ATOM 1574 N N . SER A 1 197 ? 4.135 -0.821 13.346 1.00 89.50 197 SER A N 1
ATOM 1575 C CA . SER A 1 197 ? 3.997 -1.831 14.399 1.00 89.50 197 SER A CA 1
ATOM 1576 C C . SER A 1 197 ? 2.730 -1.637 15.215 1.00 89.50 197 SER A C 1
ATOM 1578 O O . SER A 1 197 ? 1.949 -2.575 15.364 1.00 89.50 197 SER A O 1
ATOM 1580 N N . HIS A 1 198 ? 2.450 -0.406 15.643 1.00 89.00 198 HIS A N 1
ATOM 1581 C CA . HIS A 1 198 ? 1.214 -0.108 16.353 1.00 89.00 198 HIS A CA 1
ATOM 1582 C C . HIS A 1 198 ? -0.032 -0.356 15.489 1.00 89.00 198 HIS A C 1
ATOM 1584 O O . HIS A 1 198 ? -0.957 -1.032 15.939 1.00 89.00 198 HIS A O 1
ATOM 1590 N N . LEU A 1 199 ? -0.034 0.122 14.238 1.00 89.81 199 LEU A N 1
ATOM 1591 C CA . LEU A 1 199 ? -1.138 -0.091 13.297 1.00 89.81 199 LEU A CA 1
ATOM 1592 C C . LEU A 1 199 ? -1.441 -1.581 13.117 1.00 89.81 199 LEU A C 1
ATOM 1594 O O . LEU A 1 199 ? -2.584 -2.009 13.279 1.00 89.81 199 LEU A O 1
ATOM 1598 N N . THR A 1 200 ? -0.420 -2.381 12.815 1.00 89.81 200 THR A N 1
ATOM 1599 C CA . THR A 1 200 ? -0.597 -3.822 12.600 1.00 89.81 200 THR A CA 1
ATOM 1600 C C . THR A 1 200 ? -1.011 -4.550 13.871 1.00 89.81 200 THR A C 1
ATOM 1602 O O . THR A 1 200 ? -1.915 -5.371 13.796 1.00 89.81 200 THR A O 1
ATOM 1605 N N . PHE A 1 201 ? -0.442 -4.212 15.034 1.00 89.69 201 PHE A N 1
ATOM 1606 C CA . PHE A 1 201 ? -0.837 -4.785 16.322 1.00 89.69 201 PHE A CA 1
ATOM 1607 C C . PHE A 1 201 ? -2.324 -4.563 16.615 1.00 89.69 201 PHE A C 1
ATOM 1609 O O . PHE A 1 201 ? -3.045 -5.522 16.886 1.00 89.69 201 PHE A O 1
ATOM 1616 N N . VAL A 1 202 ? -2.797 -3.315 16.522 1.00 88.69 202 VAL A N 1
ATOM 1617 C CA . VAL A 1 202 ? -4.208 -2.980 16.770 1.00 88.69 202 VAL A CA 1
ATOM 1618 C C . VAL A 1 202 ? -5.110 -3.676 15.754 1.00 88.69 202 VAL A C 1
ATOM 1620 O O . VAL A 1 202 ? -6.140 -4.236 16.126 1.00 88.69 202 VAL A O 1
ATOM 1623 N N . THR A 1 203 ? -4.699 -3.697 14.487 1.00 87.06 203 THR A N 1
ATOM 1624 C CA . THR A 1 203 ? -5.465 -4.332 13.412 1.00 87.06 203 THR A CA 1
ATOM 1625 C C . THR A 1 203 ? -5.595 -5.842 13.638 1.00 87.06 203 THR A C 1
ATOM 1627 O O . THR A 1 203 ? -6.703 -6.365 13.572 1.00 87.06 203 THR A O 1
ATOM 1630 N N . THR A 1 204 ? -4.517 -6.546 14.001 1.00 88.38 204 THR A N 1
ATOM 1631 C CA . THR A 1 204 ? -4.577 -7.990 14.297 1.00 88.38 204 THR A CA 1
ATOM 1632 C C . THR A 1 204 ? -5.281 -8.310 15.610 1.00 88.38 204 THR A C 1
ATOM 1634 O O . THR A 1 204 ? -5.899 -9.357 15.720 1.00 88.38 204 THR A O 1
ATOM 1637 N N . GLN A 1 205 ? -5.255 -7.411 16.597 1.00 88.88 205 GLN A N 1
ATOM 1638 C CA . GLN A 1 205 ? -6.042 -7.588 17.823 1.00 88.88 205 GLN A CA 1
ATOM 1639 C C . GLN A 1 205 ? -7.547 -7.509 17.550 1.00 88.88 205 GLN A C 1
ATOM 1641 O O . GLN A 1 205 ? -8.330 -8.221 18.172 1.00 88.88 205 GLN A O 1
ATOM 1646 N N . LYS A 1 206 ? -7.962 -6.634 16.626 1.00 86.50 206 LYS A N 1
ATOM 1647 C CA . LYS A 1 206 ? -9.368 -6.497 16.223 1.00 86.50 206 LYS A CA 1
ATOM 1648 C C . LYS A 1 206 ? -9.800 -7.562 15.226 1.00 86.50 206 LYS A C 1
ATOM 1650 O O . LYS A 1 206 ? -10.953 -7.972 15.258 1.00 86.50 206 LYS A O 1
ATOM 1655 N N . SER A 1 207 ? -8.878 -8.036 14.396 1.00 84.69 207 SER A N 1
ATOM 1656 C CA . SER A 1 207 ? -9.135 -9.117 13.458 1.00 84.69 207 SER A CA 1
ATOM 1657 C C . SER A 1 207 ? -8.000 -10.143 13.452 1.00 84.69 207 SER A C 1
ATOM 1659 O O . SER A 1 207 ? -7.103 -10.085 12.606 1.00 84.69 207 SER A O 1
ATOM 1661 N N . PRO A 1 208 ? -8.028 -11.107 14.391 1.00 86.69 208 PRO A N 1
ATOM 1662 C CA . PRO A 1 208 ? -6.961 -12.101 14.537 1.00 86.69 208 PRO A CA 1
ATOM 1663 C C . PRO A 1 208 ? -6.762 -12.962 13.290 1.00 86.69 208 PRO A C 1
ATOM 1665 O O . PRO A 1 208 ? -5.640 -13.328 12.956 1.00 86.69 208 PRO A O 1
ATOM 1668 N N . LEU A 1 209 ? -7.845 -13.219 12.549 1.00 86.19 209 LEU A N 1
ATOM 1669 C CA . LEU A 1 209 ? -7.819 -14.014 11.321 1.00 86.19 209 LEU A CA 1
ATOM 1670 C C . LEU A 1 209 ? -6.925 -13.415 10.230 1.00 86.19 209 LEU A C 1
ATOM 1672 O O . LEU A 1 209 ? -6.534 -14.134 9.317 1.00 86.19 209 LEU A O 1
ATOM 1676 N N . LEU A 1 210 ? -6.599 -12.125 10.300 1.00 84.88 210 LEU A N 1
ATOM 1677 C CA . LEU A 1 210 ? -5.732 -11.481 9.324 1.00 84.88 210 LEU A CA 1
ATOM 1678 C C . LEU A 1 210 ? -4.300 -11.976 9.325 1.00 84.88 210 LEU A C 1
ATOM 1680 O O . LEU A 1 210 ? -3.663 -11.952 8.276 1.00 84.88 210 LEU A O 1
ATOM 1684 N N . GLU A 1 211 ? -3.778 -12.330 10.497 1.00 86.31 211 GLU A N 1
ATOM 1685 C CA . GLU A 1 211 ? -2.366 -12.674 10.632 1.00 86.31 211 GLU A CA 1
ATOM 1686 C C . GLU A 1 211 ? -2.015 -13.867 9.736 1.00 86.31 211 GLU A C 1
ATOM 1688 O O . GLU A 1 211 ? -1.006 -13.830 9.030 1.00 86.31 211 GLU A O 1
ATOM 1693 N N . ASP A 1 212 ? -2.927 -14.840 9.674 1.00 85.69 212 ASP A N 1
ATOM 1694 C CA . ASP A 1 212 ? -2.752 -16.072 8.912 1.00 85.69 212 ASP A CA 1
ATOM 1695 C C . ASP A 1 212 ? -3.464 -16.066 7.549 1.00 85.69 212 ASP A C 1
ATOM 1697 O O . ASP A 1 212 ? -2.986 -16.711 6.616 1.00 85.69 212 ASP A O 1
ATOM 1701 N N . ASN A 1 213 ? -4.580 -15.334 7.399 1.00 87.19 213 ASN A N 1
ATOM 1702 C CA . ASN A 1 213 ? -5.414 -15.395 6.187 1.00 87.19 213 ASN A CA 1
ATOM 1703 C C . ASN A 1 213 ? -5.207 -14.234 5.211 1.00 87.19 213 ASN A C 1
ATOM 1705 O O . ASN A 1 213 ? -5.890 -14.165 4.185 1.00 87.19 213 ASN A O 1
ATOM 1709 N N . LEU A 1 214 ? -4.299 -13.300 5.499 1.00 89.50 214 LEU A N 1
ATOM 1710 C CA . LEU A 1 214 ? -3.982 -12.270 4.524 1.00 89.50 214 LEU A CA 1
ATOM 1711 C C . LEU A 1 214 ? -3.287 -12.883 3.302 1.00 89.50 214 LEU A C 1
ATOM 1713 O O . LEU A 1 214 ? -2.175 -13.391 3.392 1.00 89.50 214 LEU A O 1
ATOM 1717 N N . ILE A 1 215 ? -3.929 -12.759 2.141 1.00 90.25 215 ILE A N 1
ATOM 1718 C CA . ILE A 1 215 ? -3.403 -13.274 0.870 1.00 90.25 215 ILE A CA 1
ATOM 1719 C C . ILE A 1 215 ? -2.318 -12.353 0.310 1.00 90.25 215 ILE A C 1
ATOM 1721 O O . ILE A 1 215 ? -1.261 -12.814 -0.118 1.00 90.25 215 ILE A O 1
ATOM 1725 N N . ALA A 1 216 ? -2.577 -11.046 0.286 1.00 92.94 216 ALA A N 1
ATOM 1726 C CA . ALA A 1 216 ? -1.662 -10.071 -0.289 1.00 92.94 216 ALA A CA 1
ATOM 1727 C C . ALA A 1 216 ? -1.865 -8.671 0.290 1.00 92.94 216 ALA A C 1
ATOM 1729 O O . ALA A 1 216 ? -2.969 -8.302 0.692 1.00 92.94 216 ALA A O 1
ATOM 1730 N N . PHE A 1 217 ? -0.803 -7.871 0.265 1.00 92.19 217 PHE A N 1
ATOM 1731 C CA . PHE A 1 217 ? -0.859 -6.440 0.525 1.00 92.19 217 PHE A CA 1
ATOM 1732 C C . PHE A 1 217 ? -0.048 -5.680 -0.520 1.00 92.19 217 PHE A C 1
ATOM 1734 O O . PHE A 1 217 ? 1.033 -6.093 -0.937 1.00 92.19 217 PHE A O 1
ATOM 1741 N N . GLY A 1 218 ? -0.587 -4.543 -0.944 1.00 92.00 218 GLY A N 1
ATOM 1742 C CA . GLY A 1 218 ? 0.053 -3.677 -1.919 1.00 92.00 218 GLY A CA 1
ATOM 1743 C C . GLY A 1 218 ? 0.570 -2.393 -1.297 1.00 92.00 218 GLY A C 1
ATOM 1744 O O . GLY A 1 218 ? -0.091 -1.836 -0.424 1.00 92.00 218 GLY A O 1
ATOM 1745 N N . THR A 1 219 ? 1.723 -1.910 -1.756 1.00 91.62 219 THR A N 1
ATOM 1746 C CA . THR A 1 219 ? 2.269 -0.614 -1.329 1.00 91.62 219 THR A CA 1
ATOM 1747 C C . THR A 1 219 ? 2.778 0.190 -2.518 1.00 91.62 219 THR A C 1
ATOM 1749 O O . THR A 1 219 ? 3.052 -0.334 -3.601 1.00 91.62 219 THR A O 1
ATOM 1752 N N . ASP A 1 220 ? 2.959 1.491 -2.322 1.00 87.62 220 ASP A N 1
ATOM 1753 C CA . ASP A 1 220 ? 3.776 2.318 -3.210 1.00 87.62 220 ASP A CA 1
ATOM 1754 C C . ASP A 1 220 ? 5.282 2.092 -2.997 1.00 87.62 220 ASP A C 1
ATOM 1756 O O . ASP A 1 220 ? 6.056 2.868 -3.529 1.00 87.62 220 ASP A O 1
ATOM 1760 N N . GLY A 1 221 ? 5.643 1.091 -2.183 1.00 87.12 221 GLY A N 1
ATOM 1761 C CA . GLY A 1 221 ? 6.945 0.651 -1.686 1.00 87.12 221 GLY A CA 1
ATOM 1762 C C . GLY A 1 221 ? 7.787 1.647 -0.900 1.00 87.12 221 GLY A C 1
ATOM 1763 O O . GLY A 1 221 ? 9.014 1.704 -1.025 1.00 87.12 221 GLY A O 1
ATOM 1764 N N . GLU A 1 222 ? 7.125 2.324 0.029 1.00 87.81 222 GLU A N 1
ATOM 1765 C CA . GLU A 1 222 ? 7.752 2.751 1.272 1.00 87.81 222 GLU A CA 1
ATOM 1766 C C . GLU A 1 222 ? 8.361 1.558 2.045 1.00 87.81 222 GLU A C 1
ATOM 1768 O O . GLU A 1 222 ? 7.660 0.639 2.480 1.00 87.81 222 GLU A O 1
ATOM 1773 N N . LYS A 1 223 ? 9.687 1.586 2.250 1.00 87.56 223 LYS A N 1
ATOM 1774 C CA . LYS A 1 223 ? 10.449 0.475 2.851 1.00 87.56 223 LYS A CA 1
ATOM 1775 C C . LYS A 1 223 ? 10.036 0.123 4.271 1.00 87.56 223 LYS A C 1
ATOM 1777 O O . LYS A 1 223 ? 9.933 -1.057 4.588 1.00 87.56 223 LYS A O 1
ATOM 1782 N N . ALA A 1 224 ? 9.810 1.121 5.124 1.00 87.44 224 ALA A N 1
ATOM 1783 C CA . ALA A 1 224 ? 9.411 0.882 6.510 1.00 87.44 224 ALA A CA 1
ATOM 1784 C C . ALA A 1 224 ? 8.073 0.128 6.578 1.00 87.44 224 ALA A C 1
ATOM 1786 O O . ALA A 1 224 ? 7.949 -0.837 7.332 1.00 87.44 224 ALA A O 1
ATOM 1787 N N . LEU A 1 225 ? 7.122 0.512 5.723 1.00 87.88 225 LEU A N 1
ATOM 1788 C CA . LEU A 1 225 ? 5.802 -0.098 5.646 1.00 87.88 225 LEU A CA 1
ATOM 1789 C C . LEU A 1 225 ? 5.871 -1.554 5.173 1.00 87.88 225 LEU A C 1
ATOM 1791 O O . LEU A 1 225 ? 5.438 -2.450 5.898 1.00 87.88 225 LEU A O 1
ATOM 1795 N N . TYR A 1 226 ? 6.429 -1.815 3.982 1.00 89.25 226 TYR A N 1
ATOM 1796 C CA . TYR A 1 226 ? 6.387 -3.177 3.435 1.00 89.25 226 TYR A CA 1
ATOM 1797 C C . TYR A 1 226 ? 7.300 -4.147 4.196 1.00 89.25 226 TYR A C 1
ATOM 1799 O O . TYR A 1 226 ? 6.953 -5.320 4.318 1.00 89.25 226 TYR A O 1
ATOM 1807 N N . ASN A 1 227 ? 8.424 -3.682 4.760 1.00 90.19 227 ASN A N 1
ATOM 1808 C CA . ASN A 1 227 ? 9.272 -4.532 5.598 1.00 90.19 227 ASN A CA 1
ATOM 1809 C C . ASN A 1 227 ? 8.540 -4.949 6.874 1.00 90.19 227 ASN A C 1
ATOM 1811 O O . ASN A 1 227 ? 8.583 -6.119 7.251 1.00 90.19 227 ASN A O 1
ATOM 1815 N N . HIS A 1 228 ? 7.869 -4.007 7.544 1.00 91.25 228 HIS A N 1
ATOM 1816 C CA . HIS A 1 228 ? 7.123 -4.312 8.761 1.00 91.25 228 HIS A CA 1
ATOM 1817 C C . HIS A 1 228 ? 5.942 -5.243 8.474 1.00 91.25 228 HIS A C 1
ATOM 1819 O O . HIS A 1 228 ? 5.773 -6.264 9.142 1.00 91.25 228 HIS A O 1
ATOM 1825 N N . PHE A 1 229 ? 5.164 -4.942 7.431 1.00 92.06 229 PHE A N 1
ATOM 1826 C CA . PHE A 1 229 ? 4.031 -5.773 7.026 1.00 92.06 229 PHE A CA 1
ATOM 1827 C C . PHE A 1 229 ? 4.483 -7.172 6.602 1.00 92.06 229 PHE A C 1
ATOM 1829 O O . PHE A 1 229 ? 3.879 -8.143 7.039 1.00 92.06 229 PHE A O 1
ATOM 1836 N N . GLY A 1 230 ? 5.582 -7.304 5.854 1.00 90.25 230 GLY A N 1
ATOM 1837 C CA . GLY A 1 230 ? 6.130 -8.608 5.470 1.00 90.25 230 GLY A CA 1
ATOM 1838 C C . GLY A 1 230 ? 6.616 -9.443 6.661 1.00 90.25 230 GLY A C 1
ATOM 1839 O O . GLY A 1 230 ? 6.471 -10.663 6.661 1.00 90.25 230 GLY A O 1
ATOM 1840 N N . LYS A 1 231 ? 7.144 -8.807 7.720 1.00 91.38 231 LYS A N 1
ATOM 1841 C CA . LYS A 1 231 ? 7.494 -9.505 8.973 1.00 91.38 231 LYS A CA 1
ATOM 1842 C C . LYS A 1 231 ? 6.254 -9.985 9.730 1.00 91.38 231 LYS A C 1
ATOM 1844 O O . LYS A 1 231 ? 6.296 -11.063 10.326 1.00 91.38 231 LYS A O 1
ATOM 1849 N N . LYS A 1 232 ? 5.190 -9.171 9.748 1.00 91.69 232 LYS A N 1
ATOM 1850 C CA . LYS A 1 232 ? 3.961 -9.446 10.503 1.00 91.69 232 LYS A CA 1
ATOM 1851 C C . LYS A 1 232 ? 3.047 -10.448 9.792 1.00 91.69 232 LYS A C 1
ATOM 1853 O O . LYS A 1 232 ? 2.586 -11.383 10.431 1.00 91.69 232 LYS A O 1
ATOM 1858 N N . PHE A 1 233 ? 2.828 -10.289 8.491 1.00 91.88 233 PHE A N 1
ATOM 1859 C CA . PHE A 1 233 ? 1.935 -11.114 7.674 1.00 91.88 233 PHE A CA 1
ATOM 1860 C C . PHE A 1 233 ? 2.748 -12.040 6.767 1.00 91.88 233 PHE A C 1
ATOM 1862 O O . PHE A 1 233 ? 2.850 -11.830 5.561 1.00 91.88 233 PHE A O 1
ATOM 1869 N N . LYS A 1 234 ? 3.370 -13.064 7.359 1.00 88.44 234 LYS A N 1
ATOM 1870 C CA . LYS A 1 234 ? 4.361 -13.918 6.675 1.00 88.44 234 LYS A CA 1
ATOM 1871 C C . LYS A 1 234 ? 3.798 -14.698 5.484 1.00 88.44 234 LYS A C 1
ATOM 1873 O O . LYS A 1 234 ? 4.541 -15.005 4.557 1.00 88.44 234 LYS A O 1
ATOM 1878 N N . SER A 1 235 ? 2.510 -15.031 5.527 1.00 88.12 235 SER A N 1
ATOM 1879 C CA . SER A 1 235 ? 1.814 -15.751 4.453 1.00 88.12 235 SER A CA 1
ATOM 1880 C C . SER A 1 235 ? 1.403 -14.841 3.295 1.00 88.12 235 SER A C 1
ATOM 1882 O O . SER A 1 235 ? 1.075 -15.333 2.216 1.00 88.12 235 SER A O 1
ATOM 1884 N N . ALA A 1 236 ? 1.422 -13.523 3.504 1.00 92.62 236 ALA A N 1
ATOM 1885 C CA . ALA A 1 236 ? 0.907 -12.567 2.546 1.00 92.62 236 ALA A CA 1
ATOM 1886 C C . ALA A 1 236 ? 1.945 -12.173 1.499 1.00 92.62 236 ALA A C 1
ATOM 1888 O O . ALA A 1 236 ? 3.106 -11.890 1.797 1.00 92.62 236 ALA A O 1
ATOM 1889 N N . VAL A 1 237 ? 1.489 -12.070 0.257 1.00 94.06 237 VAL A N 1
ATOM 1890 C CA . VAL A 1 237 ? 2.304 -11.604 -0.861 1.00 94.06 237 VAL A CA 1
ATOM 1891 C C . VAL A 1 237 ? 2.359 -10.079 -0.872 1.00 94.06 237 VAL A C 1
ATOM 1893 O O . VAL A 1 237 ? 1.329 -9.408 -0.936 1.00 94.06 237 VAL A O 1
ATOM 1896 N N . HIS A 1 238 ? 3.565 -9.519 -0.864 1.00 95.00 238 HIS A N 1
ATOM 1897 C CA . HIS A 1 238 ? 3.762 -8.094 -1.118 1.00 95.00 238 HIS A CA 1
ATOM 1898 C C . HIS A 1 238 ? 3.703 -7.810 -2.621 1.00 95.00 238 HIS A C 1
ATOM 1900 O O . HIS A 1 238 ? 4.395 -8.460 -3.402 1.00 95.00 238 HIS A O 1
ATOM 1906 N N . VAL A 1 239 ? 2.915 -6.811 -3.026 1.00 94.94 239 VAL A N 1
ATOM 1907 C CA . VAL A 1 239 ? 2.929 -6.276 -4.394 1.00 94.94 239 VAL A CA 1
ATOM 1908 C C . VAL A 1 239 ? 3.277 -4.788 -4.425 1.00 94.94 239 VAL A C 1
ATOM 1910 O O . VAL A 1 239 ? 2.709 -3.968 -3.701 1.00 94.94 239 VAL A O 1
ATOM 1913 N N . ARG A 1 240 ? 4.220 -4.408 -5.288 1.00 94.50 240 ARG A N 1
ATOM 1914 C CA . ARG A 1 240 ? 4.649 -3.014 -5.467 1.00 94.50 240 ARG A CA 1
ATOM 1915 C C . ARG A 1 240 ? 3.845 -2.336 -6.572 1.00 94.50 240 ARG A C 1
ATOM 1917 O O . ARG A 1 240 ? 3.614 -2.898 -7.640 1.00 94.50 240 ARG A O 1
ATOM 1924 N N . CYS A 1 241 ? 3.426 -1.095 -6.325 1.00 94.38 241 CYS A N 1
ATOM 1925 C CA . CYS A 1 241 ? 2.690 -0.295 -7.299 1.00 94.38 241 CYS A CA 1
ATOM 1926 C C . CYS A 1 241 ? 3.540 0.019 -8.537 1.00 94.38 241 CYS A C 1
ATOM 1928 O O . CYS A 1 241 ? 4.562 0.706 -8.455 1.00 94.38 241 CYS A O 1
ATOM 1930 N N . MET A 1 242 ? 3.043 -0.416 -9.694 1.00 94.19 242 MET A N 1
ATOM 1931 C CA . MET A 1 242 ? 3.685 -0.268 -11.000 1.00 94.19 242 MET A CA 1
ATOM 1932 C C . MET A 1 242 ? 3.796 1.193 -11.429 1.00 94.19 242 MET A C 1
ATOM 1934 O O . MET A 1 242 ? 4.828 1.608 -11.946 1.00 94.19 242 MET A O 1
ATOM 1938 N N . GLY A 1 243 ? 2.761 1.996 -11.160 1.00 93.25 243 GLY A N 1
ATOM 1939 C CA . GLY A 1 243 ? 2.765 3.428 -11.473 1.00 93.25 243 GLY A CA 1
ATOM 1940 C C . GLY A 1 243 ? 3.865 4.186 -10.726 1.00 93.25 243 GLY A C 1
ATOM 1941 O O . GLY A 1 243 ? 4.632 4.922 -11.340 1.00 93.25 243 GLY A O 1
ATOM 1942 N N . HIS A 1 244 ? 4.005 3.935 -9.421 1.00 92.19 244 HIS A N 1
ATOM 1943 C CA . HIS A 1 244 ? 5.044 4.575 -8.607 1.00 92.19 244 HIS A CA 1
ATOM 1944 C C . HIS A 1 244 ? 6.445 4.092 -8.995 1.00 92.19 244 HIS A C 1
ATOM 1946 O O . HIS A 1 244 ? 7.379 4.885 -9.046 1.00 92.19 244 HIS A O 1
ATOM 1952 N N . PHE A 1 245 ? 6.604 2.804 -9.312 1.00 96.25 245 PHE A N 1
ATOM 1953 C CA . PHE A 1 245 ? 7.888 2.298 -9.790 1.00 96.25 245 PHE A CA 1
ATOM 1954 C C . PHE A 1 245 ? 8.263 2.878 -11.165 1.00 96.25 245 PHE A C 1
ATOM 1956 O O . PHE A 1 245 ? 9.410 3.259 -11.379 1.00 96.25 245 PHE A O 1
ATOM 1963 N N . SER A 1 246 ? 7.291 3.035 -12.071 1.00 95.81 246 SER A N 1
ATOM 1964 C CA . SER A 1 246 ? 7.489 3.701 -13.366 1.00 95.81 246 SER A CA 1
ATOM 1965 C C . SER A 1 246 ? 7.937 5.154 -13.198 1.00 95.81 246 SER A C 1
ATOM 1967 O O . SER A 1 246 ? 8.856 5.599 -13.886 1.00 95.81 246 SER A O 1
ATOM 1969 N N . GLU A 1 247 ? 7.361 5.883 -12.240 1.00 95.06 247 GLU A N 1
ATOM 1970 C CA . GLU A 1 247 ? 7.782 7.253 -11.931 1.00 95.06 247 GLU A CA 1
ATOM 1971 C C . GLU A 1 247 ? 9.204 7.316 -11.353 1.00 95.06 247 GLU A C 1
ATOM 1973 O O . GLU A 1 247 ? 9.990 8.194 -11.719 1.00 95.06 247 GLU A O 1
ATOM 1978 N N . ASN A 1 248 ? 9.590 6.333 -10.533 1.00 95.19 248 ASN A N 1
ATOM 1979 C CA . ASN A 1 248 ? 10.976 6.203 -10.082 1.00 95.19 248 ASN A CA 1
ATOM 1980 C C . ASN A 1 248 ? 11.923 6.003 -11.275 1.00 95.19 248 ASN A C 1
ATOM 1982 O O . ASN A 1 248 ? 12.937 6.697 -11.374 1.00 95.19 248 ASN A O 1
ATOM 1986 N N . CYS A 1 249 ? 11.579 5.120 -12.222 1.00 97.06 249 CYS A N 1
ATOM 1987 C CA . CYS A 1 249 ? 12.362 4.938 -13.445 1.00 97.06 249 CYS A CA 1
ATOM 1988 C C . CYS A 1 249 ? 12.507 6.258 -14.218 1.00 97.06 249 CYS A C 1
ATOM 1990 O O . CYS A 1 249 ? 13.627 6.644 -14.549 1.00 97.06 249 CYS A O 1
ATOM 1992 N N . LYS A 1 250 ? 11.411 6.992 -14.449 1.00 96.50 250 LYS A N 1
ATOM 1993 C CA . LYS A 1 250 ? 11.437 8.298 -15.136 1.00 96.50 250 LYS A CA 1
ATOM 1994 C C . LYS A 1 250 ? 12.316 9.319 -14.419 1.00 96.50 250 LYS A C 1
ATOM 1996 O O . LYS A 1 250 ? 13.106 10.010 -15.060 1.00 96.50 250 LYS A O 1
ATOM 2001 N N . THR A 1 251 ? 12.238 9.370 -13.091 1.00 96.19 251 THR A N 1
ATOM 2002 C CA . THR A 1 251 ? 13.071 10.252 -12.263 1.00 96.19 251 THR A CA 1
ATOM 2003 C C . THR A 1 251 ? 14.560 9.961 -12.467 1.00 96.19 251 THR A C 1
ATOM 2005 O O . THR A 1 251 ? 15.352 10.886 -12.665 1.00 96.19 251 THR A O 1
ATOM 2008 N N . HIS A 1 252 ? 14.951 8.684 -12.500 1.00 96.88 252 HIS A N 1
ATOM 2009 C CA . HIS A 1 252 ? 16.339 8.279 -12.746 1.00 96.88 252 HIS A CA 1
ATOM 2010 C C . HIS A 1 252 ? 16.780 8.421 -14.213 1.00 96.88 252 HIS A C 1
ATOM 2012 O O . HIS A 1 252 ? 17.978 8.540 -14.483 1.00 96.88 252 HIS A O 1
ATOM 2018 N N . LEU A 1 253 ? 15.832 8.486 -15.149 1.00 96.69 253 LEU A N 1
ATOM 2019 C CA . LEU A 1 253 ? 16.065 8.769 -16.568 1.00 96.69 253 LEU A CA 1
ATOM 2020 C C . LEU A 1 253 ? 16.032 10.270 -16.906 1.00 96.69 253 LEU A C 1
ATOM 2022 O O . LEU A 1 253 ? 16.119 10.648 -18.076 1.00 96.69 253 LEU A O 1
ATOM 2026 N N . LYS A 1 254 ? 15.947 11.158 -15.909 1.00 94.56 254 LYS A N 1
ATOM 2027 C CA . LYS A 1 254 ? 15.960 12.605 -16.142 1.00 94.56 254 LYS A CA 1
ATOM 2028 C C . LYS A 1 254 ? 17.210 13.027 -16.931 1.00 94.56 254 LYS A C 1
ATOM 2030 O O . LYS A 1 254 ? 18.347 12.713 -16.560 1.00 94.56 254 LYS A O 1
ATOM 2035 N N . GLY A 1 255 ? 16.978 13.759 -18.021 1.00 92.00 255 GLY A N 1
ATOM 2036 C CA . GLY A 1 255 ? 18.009 14.196 -18.971 1.00 92.00 255 GLY A CA 1
ATOM 2037 C C . GLY A 1 255 ? 18.227 13.257 -20.166 1.00 92.00 255 GLY A C 1
ATOM 2038 O O . GLY A 1 255 ? 19.023 13.586 -21.037 1.00 92.00 255 GLY A O 1
ATOM 2039 N N . VAL A 1 256 ? 17.526 12.122 -20.231 1.00 96.06 256 VAL A N 1
ATOM 2040 C CA . VAL A 1 256 ? 17.470 11.241 -21.410 1.00 96.06 256 VAL A CA 1
ATOM 2041 C C . VAL A 1 256 ? 16.365 11.719 -22.363 1.00 96.06 256 VAL A C 1
ATOM 2043 O O . VAL A 1 256 ? 15.370 12.286 -21.908 1.00 96.06 256 VAL A O 1
ATOM 2046 N N . SER A 1 257 ? 16.509 11.509 -23.676 1.00 96.62 257 SER A N 1
ATOM 2047 C CA . SER A 1 257 ? 15.462 11.851 -24.654 1.00 96.62 257 SER A CA 1
ATOM 2048 C C . SER A 1 257 ? 14.166 11.075 -24.387 1.00 96.62 257 SER A C 1
ATOM 2050 O O . SER A 1 257 ? 14.201 9.938 -23.921 1.00 96.62 257 SER A O 1
ATOM 2052 N N . LEU A 1 258 ? 13.011 11.668 -24.704 1.00 95.69 258 LEU A N 1
ATOM 2053 C CA . LEU A 1 258 ? 11.709 11.024 -24.481 1.00 95.69 258 LEU A CA 1
ATOM 2054 C C . LEU A 1 258 ? 11.586 9.681 -25.221 1.00 95.69 258 LEU A C 1
ATOM 2056 O O . LEU A 1 258 ? 11.022 8.731 -24.688 1.00 95.69 258 LEU A O 1
ATOM 2060 N N . GLU A 1 259 ? 12.157 9.588 -26.422 1.00 96.69 259 GLU A N 1
ATOM 2061 C CA . GLU A 1 259 ? 12.218 8.349 -27.203 1.00 96.69 259 GLU A CA 1
ATOM 2062 C C . GLU A 1 259 ? 12.949 7.234 -26.444 1.00 96.69 259 GLU A C 1
ATOM 2064 O O . GLU A 1 259 ? 12.397 6.150 -26.249 1.00 96.69 259 GLU A O 1
ATOM 2069 N N . ASN A 1 260 ? 14.151 7.521 -25.938 1.00 96.81 260 ASN A N 1
ATOM 2070 C CA . ASN A 1 260 ? 14.930 6.551 -25.174 1.00 96.81 260 ASN A CA 1
ATOM 2071 C C . ASN A 1 260 ? 14.260 6.230 -23.833 1.00 96.81 260 ASN A C 1
ATOM 2073 O O . ASN A 1 260 ? 14.237 5.070 -23.439 1.00 96.81 260 ASN A O 1
ATOM 2077 N N . GLN A 1 261 ? 13.655 7.212 -23.154 1.00 96.50 261 GLN A N 1
ATOM 2078 C CA . GLN A 1 261 ? 12.877 6.956 -21.937 1.00 96.50 261 GLN A CA 1
ATOM 2079 C C . GLN A 1 261 ? 11.743 5.961 -22.193 1.00 96.50 261 GLN A C 1
ATOM 2081 O O . GLN A 1 261 ? 11.615 4.976 -21.470 1.00 96.50 261 GLN A O 1
ATOM 2086 N N . ASN A 1 262 ? 10.952 6.185 -23.243 1.00 96.12 262 ASN A N 1
ATOM 2087 C CA . ASN A 1 262 ? 9.848 5.302 -23.604 1.00 96.12 262 ASN A CA 1
ATOM 2088 C C . ASN A 1 262 ? 10.339 3.906 -23.989 1.00 96.12 262 ASN A C 1
ATOM 2090 O O . ASN A 1 262 ? 9.705 2.926 -23.614 1.00 96.12 262 ASN A O 1
ATOM 2094 N N . LYS A 1 263 ? 11.477 3.799 -24.687 1.00 96.50 263 LYS A N 1
ATOM 2095 C CA . LYS A 1 263 ? 12.100 2.506 -24.989 1.00 96.50 263 LYS A CA 1
ATOM 2096 C C . LYS A 1 263 ? 12.418 1.728 -23.708 1.00 96.50 263 LYS A C 1
ATOM 2098 O O . LYS A 1 263 ? 11.943 0.611 -23.561 1.00 96.50 263 LYS A O 1
ATOM 2103 N N . ILE A 1 264 ? 13.115 2.349 -22.756 1.00 97.75 264 ILE A N 1
ATOM 2104 C CA . ILE A 1 264 ? 13.463 1.718 -21.472 1.00 97.75 264 ILE A CA 1
ATOM 2105 C C . ILE A 1 264 ? 12.214 1.324 -20.677 1.00 97.75 264 ILE A C 1
ATOM 2107 O O . ILE A 1 264 ? 12.144 0.230 -20.124 1.00 97.75 264 ILE A O 1
ATOM 2111 N N . LEU A 1 265 ? 11.208 2.201 -20.616 1.00 97.31 265 LEU A N 1
ATOM 2112 C CA . LEU A 1 265 ? 9.961 1.897 -19.916 1.00 97.31 265 LEU A CA 1
ATOM 2113 C C . LEU A 1 265 ? 9.214 0.732 -20.574 1.00 97.31 265 LEU A C 1
ATOM 2115 O O . LEU A 1 265 ? 8.719 -0.131 -19.859 1.00 97.31 265 LEU A O 1
ATOM 2119 N N . ASN A 1 266 ? 9.173 0.662 -21.903 1.00 97.00 266 ASN A N 1
ATOM 2120 C CA . ASN A 1 266 ? 8.554 -0.458 -22.609 1.00 97.00 266 ASN A CA 1
ATOM 2121 C C . ASN A 1 266 ? 9.329 -1.766 -22.404 1.00 97.00 266 ASN A C 1
ATOM 2123 O O . ASN A 1 266 ? 8.711 -2.815 -22.260 1.00 97.00 266 ASN A O 1
ATOM 2127 N N . ASP A 1 267 ? 10.661 -1.713 -22.348 1.00 97.62 267 ASP A N 1
ATOM 2128 C CA . ASP A 1 267 ? 11.487 -2.884 -22.047 1.00 97.62 267 ASP A CA 1
ATOM 2129 C C . ASP A 1 267 ? 11.200 -3.416 -20.624 1.00 97.62 267 ASP A C 1
ATOM 2131 O O . ASP A 1 267 ? 11.159 -4.624 -20.396 1.00 97.62 267 ASP A O 1
ATOM 2135 N N . ILE A 1 268 ? 10.954 -2.524 -19.654 1.00 97.69 268 ILE A N 1
ATOM 2136 C CA . ILE A 1 268 ? 10.671 -2.896 -18.258 1.00 97.69 268 ILE A CA 1
ATOM 2137 C C . ILE A 1 268 ? 9.221 -3.351 -18.061 1.00 97.69 268 ILE A C 1
ATOM 2139 O O . ILE A 1 268 ? 8.996 -4.411 -17.484 1.00 97.69 268 ILE A O 1
ATOM 2143 N N . PHE A 1 269 ? 8.251 -2.540 -18.491 1.00 96.50 269 PHE A N 1
ATOM 2144 C CA . PHE A 1 269 ? 6.822 -2.671 -18.164 1.00 96.50 269 PHE A CA 1
ATOM 2145 C C . PHE A 1 269 ? 5.977 -3.282 -19.287 1.00 96.50 269 PHE A C 1
ATOM 2147 O O . PHE A 1 269 ? 4.771 -3.460 -19.115 1.00 96.50 269 PHE A O 1
ATOM 2154 N N . GLY A 1 270 ? 6.583 -3.542 -20.441 1.00 95.00 270 GLY A N 1
ATOM 2155 C CA . GLY A 1 270 ? 5.869 -3.936 -21.643 1.00 95.00 270 GLY A CA 1
ATOM 2156 C C . GLY A 1 270 ? 5.207 -2.752 -22.344 1.00 95.00 270 GLY A C 1
ATOM 2157 O O . GLY A 1 270 ? 5.273 -1.600 -21.910 1.00 95.00 270 GLY A O 1
ATOM 2158 N N . LYS A 1 271 ? 4.550 -3.041 -23.466 1.00 93.12 271 LYS A N 1
ATOM 2159 C CA . LYS A 1 271 ? 3.813 -2.058 -24.267 1.00 93.12 271 LYS A CA 1
ATOM 2160 C C . LYS A 1 271 ? 2.504 -2.641 -24.771 1.00 93.12 271 LYS A C 1
ATOM 2162 O O . LYS A 1 271 ? 2.429 -3.814 -25.124 1.00 93.12 271 LYS A O 1
ATOM 2167 N N . ASN A 1 272 ? 1.489 -1.795 -24.866 1.00 88.19 272 ASN A N 1
ATOM 2168 C CA . ASN A 1 272 ? 0.240 -2.145 -25.530 1.00 88.19 272 ASN A CA 1
ATOM 2169 C C . ASN A 1 272 ? 0.318 -1.670 -26.978 1.00 88.19 272 ASN A C 1
ATOM 2171 O O . ASN A 1 272 ? 0.583 -0.493 -27.226 1.00 88.19 272 ASN A O 1
ATOM 2175 N N . ILE A 1 273 ? 0.116 -2.584 -27.920 1.00 89.69 273 ILE A N 1
ATOM 2176 C CA . ILE A 1 273 ? -0.054 -2.260 -29.336 1.00 89.69 273 ILE A CA 1
ATOM 2177 C C . ILE A 1 273 ? -1.431 -2.787 -29.719 1.00 89.69 273 ILE A C 1
ATOM 2179 O O . ILE A 1 273 ? -1.674 -3.990 -29.633 1.00 89.69 273 ILE A O 1
ATOM 2183 N N . GLU A 1 274 ? -2.322 -1.869 -30.097 1.00 87.31 274 GLU A N 1
ATOM 2184 C CA . GLU A 1 274 ? -3.744 -2.162 -30.309 1.00 87.31 274 GLU A CA 1
ATOM 2185 C C . GLU A 1 274 ? -4.338 -2.856 -29.066 1.00 87.31 274 GLU A C 1
ATOM 2187 O O . GLU A 1 274 ? -4.187 -2.345 -27.954 1.00 87.31 274 GLU A O 1
ATOM 2192 N N . ASP A 1 275 ? -4.958 -4.024 -29.236 1.00 84.88 275 ASP A N 1
ATOM 2193 C CA . ASP A 1 275 ? -5.565 -4.812 -28.157 1.00 84.88 275 ASP A CA 1
ATOM 2194 C C . ASP A 1 275 ? -4.615 -5.875 -27.569 1.00 84.88 275 ASP A C 1
ATOM 2196 O O . ASP A 1 275 ? -5.025 -6.694 -26.745 1.00 84.88 275 ASP A O 1
ATOM 2200 N N . THR A 1 276 ? -3.338 -5.887 -27.979 1.00 87.12 276 THR A N 1
ATOM 2201 C CA . THR A 1 276 ? -2.352 -6.879 -27.525 1.00 87.12 276 THR A CA 1
ATOM 2202 C C . THR A 1 276 ? -1.306 -6.256 -26.606 1.00 87.12 276 THR A C 1
ATOM 2204 O O . THR A 1 276 ? -0.614 -5.295 -26.957 1.00 87.12 276 THR A O 1
ATOM 2207 N N . HIS A 1 277 ? -1.153 -6.850 -25.423 1.00 88.88 277 HIS A N 1
ATOM 2208 C CA . HIS A 1 277 ? -0.074 -6.522 -24.501 1.00 88.88 277 HIS A CA 1
ATOM 2209 C C . HIS A 1 277 ? 1.182 -7.335 -24.834 1.00 88.88 277 HIS A C 1
ATOM 2211 O O . HIS A 1 277 ? 1.163 -8.566 -24.813 1.00 88.88 277 HIS A O 1
ATOM 2217 N N . TYR A 1 278 ? 2.280 -6.640 -25.114 1.00 91.69 278 TYR A N 1
ATOM 2218 C CA . TYR A 1 278 ? 3.608 -7.216 -25.284 1.00 91.69 278 TYR A CA 1
ATOM 2219 C C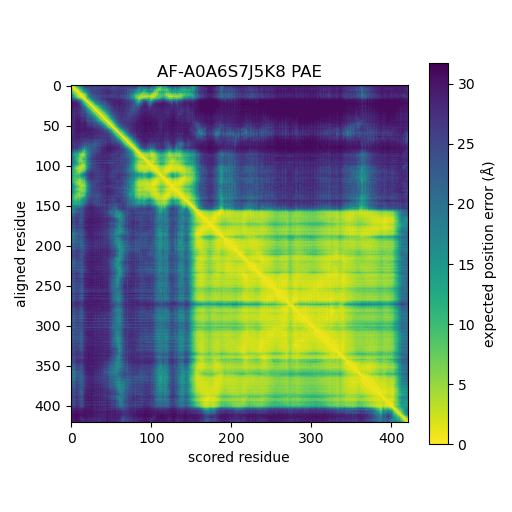 . TYR A 1 278 ? 4.369 -7.038 -23.973 1.00 91.69 278 TYR A C 1
ATOM 2221 O O . TYR A 1 278 ? 4.726 -5.909 -23.631 1.00 91.69 278 TYR A O 1
ATOM 2229 N N . GLY A 1 279 ? 4.577 -8.140 -23.251 1.00 92.81 279 GLY A N 1
ATOM 2230 C CA . GLY A 1 279 ? 5.172 -8.129 -21.915 1.00 92.81 279 GLY A CA 1
ATOM 2231 C C . GLY A 1 279 ? 6.610 -7.611 -21.891 1.00 92.81 279 GLY A C 1
ATOM 2232 O O . GLY A 1 279 ? 7.374 -7.817 -22.837 1.00 92.81 279 GLY A O 1
ATOM 2233 N N . GLY A 1 280 ? 6.960 -6.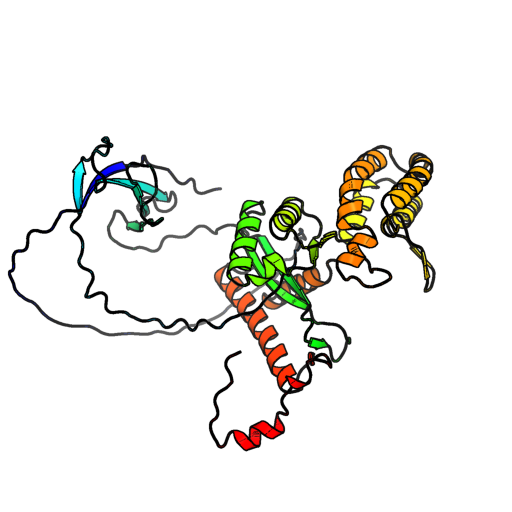930 -20.802 1.00 95.75 280 GLY A N 1
ATOM 2234 C CA . GLY A 1 280 ? 8.324 -6.492 -20.504 1.00 95.75 280 GLY A CA 1
ATOM 2235 C C . GLY A 1 280 ? 9.010 -7.395 -19.482 1.00 95.75 280 GLY A C 1
ATOM 2236 O O . GLY A 1 280 ? 8.544 -8.492 -19.171 1.00 95.75 280 GLY A O 1
ATOM 2237 N N . LEU A 1 281 ? 10.104 -6.904 -18.899 1.00 97.31 281 LEU A N 1
ATOM 2238 C CA . LEU A 1 281 ? 10.835 -7.595 -17.831 1.00 97.31 281 LEU A CA 1
ATOM 2239 C C . LEU A 1 281 ? 9.932 -8.028 -16.665 1.00 97.31 281 LEU A C 1
ATOM 2241 O O . LEU A 1 281 ? 10.049 -9.145 -16.169 1.00 97.31 281 LEU A O 1
ATOM 2245 N N . ILE A 1 282 ? 9.005 -7.176 -16.221 1.00 96.25 282 ILE A N 1
ATOM 2246 C CA . ILE A 1 282 ? 8.111 -7.503 -15.093 1.00 96.25 282 ILE A CA 1
ATOM 2247 C C . ILE A 1 282 ? 7.108 -8.628 -15.404 1.00 96.25 282 ILE A C 1
ATOM 2249 O O . ILE A 1 282 ? 6.467 -9.156 -14.487 1.00 96.25 282 ILE A O 1
ATOM 2253 N N . ASP A 1 283 ? 6.933 -8.969 -16.681 1.00 96.31 283 ASP A N 1
ATOM 2254 C CA . ASP A 1 283 ? 6.005 -9.994 -17.159 1.00 96.31 283 ASP A CA 1
ATOM 2255 C C . ASP A 1 283 ? 6.690 -11.349 -17.370 1.00 96.31 283 ASP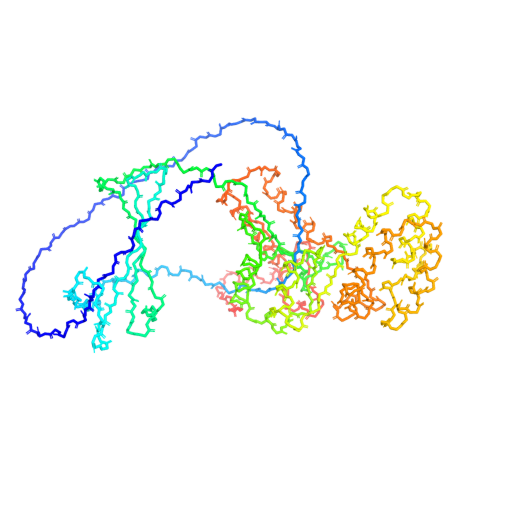 A C 1
ATOM 2257 O O . ASP A 1 283 ? 6.018 -12.326 -17.694 1.00 96.31 283 ASP A O 1
ATOM 2261 N N . CYS A 1 284 ? 8.007 -11.441 -17.137 1.00 96.81 284 CYS A N 1
ATOM 2262 C CA . CYS A 1 284 ? 8.732 -12.705 -17.187 1.00 96.81 284 CYS A CA 1
ATOM 2263 C C . CYS A 1 284 ? 8.149 -13.734 -16.201 1.00 96.81 284 CYS A C 1
ATOM 2265 O O . CYS A 1 284 ? 7.797 -13.419 -15.061 1.00 96.81 284 CYS A O 1
ATOM 2267 N N . GLU A 1 285 ? 8.090 -14.993 -16.636 1.00 94.44 285 GLU A N 1
ATOM 2268 C CA . GLU A 1 285 ? 7.467 -16.091 -15.884 1.00 94.44 285 GLU A CA 1
ATOM 2269 C C . GLU A 1 285 ? 8.330 -16.616 -14.729 1.00 94.44 285 GLU A C 1
ATOM 2271 O O . GLU A 1 285 ? 7.827 -17.310 -13.847 1.00 94.44 285 GLU A O 1
ATOM 2276 N N . CYS A 1 286 ? 9.625 -16.301 -14.711 1.00 95.56 286 CYS A N 1
ATOM 2277 C CA . CYS A 1 286 ? 10.533 -16.662 -13.629 1.00 95.56 286 CYS A CA 1
ATOM 2278 C C . CYS A 1 286 ? 11.772 -15.755 -13.593 1.00 95.56 286 CYS A C 1
ATOM 2280 O O . CYS A 1 286 ? 12.031 -14.979 -14.517 1.00 95.56 286 CYS A O 1
ATOM 2282 N N . GLU A 1 287 ? 12.540 -15.875 -12.511 1.00 97.06 287 GLU A N 1
ATOM 2283 C CA . GLU A 1 287 ? 13.776 -15.122 -12.277 1.00 97.06 287 GLU A CA 1
ATOM 2284 C C . GLU A 1 287 ? 14.870 -15.424 -13.315 1.00 97.06 287 GLU A C 1
ATOM 2286 O O . GLU A 1 287 ? 15.585 -14.511 -13.733 1.00 97.06 287 GLU A O 1
ATOM 2291 N N . ASP A 1 288 ? 14.961 -16.665 -13.798 1.00 97.44 288 ASP A N 1
ATOM 2292 C CA . ASP A 1 288 ? 15.950 -17.050 -14.813 1.00 97.44 288 ASP A CA 1
ATOM 2293 C C . ASP A 1 288 ? 15.682 -16.345 -16.149 1.00 97.44 288 ASP A C 1
ATOM 2295 O O . ASP A 1 288 ? 16.587 -15.757 -16.747 1.00 97.44 288 ASP A O 1
ATOM 2299 N N . ILE A 1 289 ? 14.418 -16.338 -16.594 1.00 96.88 289 ILE A N 1
ATOM 2300 C CA . ILE A 1 289 ? 13.996 -15.637 -17.816 1.00 96.88 289 ILE A CA 1
ATOM 2301 C C . ILE A 1 289 ? 14.168 -14.126 -17.644 1.00 96.88 289 ILE A C 1
ATOM 2303 O O . ILE A 1 289 ? 14.669 -13.467 -18.556 1.00 96.88 289 ILE A O 1
ATOM 2307 N N . PHE A 1 290 ? 13.808 -13.579 -16.478 1.00 97.94 290 PHE A N 1
ATOM 2308 C CA . PHE A 1 290 ? 14.039 -12.171 -16.152 1.00 97.94 290 PHE A CA 1
ATOM 2309 C C . PHE A 1 290 ? 15.519 -11.805 -16.303 1.00 97.94 290 PHE A C 1
ATOM 2311 O O . PHE A 1 290 ? 15.855 -10.836 -16.981 1.00 97.94 290 PHE A O 1
ATOM 2318 N N . THR A 1 291 ? 16.411 -12.602 -15.714 1.00 96.88 291 THR A N 1
ATOM 2319 C CA . THR A 1 291 ? 17.856 -12.348 -15.708 1.00 96.88 291 THR A CA 1
ATOM 2320 C C . THR A 1 291 ? 18.451 -12.455 -17.109 1.00 96.88 291 THR A C 1
ATOM 2322 O O . THR A 1 291 ? 19.201 -11.572 -17.527 1.00 96.88 291 THR A O 1
ATOM 2325 N N . ALA A 1 292 ? 18.090 -13.494 -17.869 1.00 96.25 292 ALA A N 1
ATOM 2326 C CA . ALA A 1 292 ? 18.531 -13.656 -19.254 1.00 96.25 292 ALA A CA 1
ATOM 2327 C C . ALA A 1 292 ? 18.078 -12.479 -20.137 1.00 96.25 292 ALA A C 1
ATOM 2329 O O . ALA A 1 292 ? 18.880 -11.914 -20.884 1.00 96.25 292 ALA A O 1
ATOM 2330 N N . THR A 1 293 ? 16.814 -12.065 -19.995 1.00 96.44 293 THR A N 1
ATOM 2331 C CA . THR A 1 293 ? 16.241 -10.928 -20.730 1.00 96.44 293 THR A CA 1
ATOM 2332 C C . THR A 1 293 ? 16.939 -9.626 -20.344 1.00 96.44 293 THR A C 1
ATOM 2334 O O . THR A 1 293 ? 17.388 -8.887 -21.218 1.00 96.44 293 THR A O 1
ATOM 2337 N N . LEU A 1 294 ? 17.120 -9.365 -19.047 1.00 96.88 294 LEU A N 1
ATOM 2338 C CA . LEU A 1 294 ? 17.790 -8.161 -18.563 1.00 96.88 294 LEU A CA 1
ATOM 2339 C C . LEU A 1 294 ? 19.232 -8.066 -19.067 1.00 96.88 294 LEU A C 1
ATOM 2341 O O . LEU A 1 294 ? 19.644 -6.997 -19.507 1.00 96.88 294 LEU A O 1
ATOM 2345 N N . ASN A 1 295 ? 19.985 -9.167 -19.053 1.00 94.69 295 ASN A N 1
ATOM 2346 C CA . ASN A 1 295 ? 21.356 -9.183 -19.563 1.00 94.69 295 ASN A CA 1
ATOM 2347 C C . ASN A 1 295 ? 21.411 -8.797 -21.047 1.00 94.69 295 ASN A C 1
ATOM 2349 O O . ASN A 1 295 ? 22.269 -8.011 -21.432 1.00 94.69 295 ASN A O 1
ATOM 2353 N N . SER A 1 296 ? 20.456 -9.269 -21.858 1.00 93.81 296 SER A N 1
ATOM 2354 C CA . SER A 1 296 ? 20.368 -8.876 -23.272 1.00 93.81 296 SER A CA 1
ATOM 2355 C C . SER A 1 296 ? 20.008 -7.396 -23.476 1.00 93.81 296 SER A C 1
ATOM 2357 O O . SER A 1 296 ? 20.424 -6.784 -24.458 1.00 93.81 296 SER A O 1
ATOM 2359 N N . LEU A 1 297 ? 19.256 -6.805 -22.541 1.00 95.75 297 LEU A N 1
ATOM 2360 C CA . LEU A 1 297 ? 18.821 -5.409 -22.603 1.00 95.75 297 LEU A CA 1
ATOM 2361 C C . LEU A 1 297 ? 19.885 -4.434 -22.091 1.00 95.75 297 LEU A C 1
ATOM 2363 O O . LEU A 1 297 ? 20.025 -3.351 -22.654 1.00 95.75 297 LEU A O 1
ATOM 2367 N N . ILE A 1 298 ? 20.649 -4.805 -21.056 1.00 94.00 298 ILE A N 1
ATOM 2368 C CA . ILE A 1 298 ? 21.649 -3.931 -20.421 1.00 94.00 298 ILE A CA 1
ATOM 2369 C C . ILE A 1 298 ? 22.667 -3.406 -21.440 1.00 94.00 298 ILE A C 1
ATOM 2371 O O . ILE A 1 298 ? 22.969 -2.211 -21.426 1.00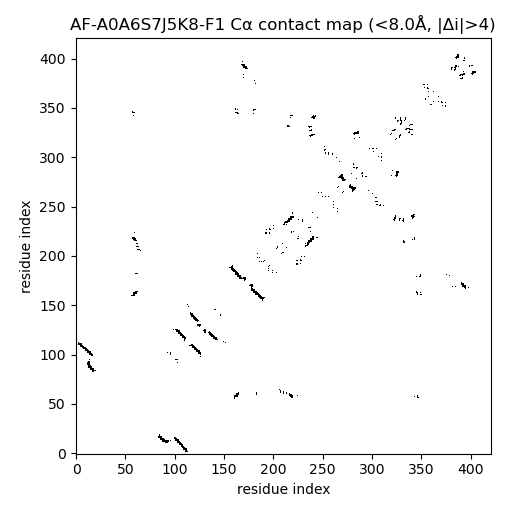 94.00 298 ILE A O 1
ATOM 2375 N N . ASP A 1 299 ? 23.142 -4.253 -22.353 1.00 89.88 299 ASP A N 1
ATOM 2376 C CA . ASP A 1 299 ? 24.100 -3.847 -23.389 1.00 89.88 299 ASP A CA 1
ATOM 2377 C C . ASP A 1 299 ? 23.506 -2.780 -24.320 1.00 89.88 299 ASP A C 1
ATOM 2379 O O . ASP A 1 299 ? 24.145 -1.770 -24.621 1.00 89.88 299 ASP A O 1
ATOM 2383 N N . ALA A 1 300 ? 22.243 -2.952 -24.722 1.00 92.88 300 ALA A N 1
ATOM 2384 C CA . ALA A 1 300 ? 21.527 -1.966 -25.525 1.00 92.88 300 ALA A CA 1
ATOM 2385 C C . ALA A 1 300 ? 21.237 -0.677 -24.739 1.00 92.88 300 ALA A C 1
ATOM 2387 O O . ALA A 1 300 ? 21.214 0.410 -25.320 1.00 92.88 300 ALA A O 1
ATOM 2388 N N . TRP A 1 301 ? 21.022 -0.781 -23.426 1.00 96.94 301 TRP A N 1
ATOM 2389 C CA . TRP A 1 301 ? 20.761 0.354 -22.546 1.00 96.94 301 TRP A CA 1
ATOM 2390 C C . TRP A 1 301 ? 22.007 1.224 -22.350 1.00 96.94 301 TRP A C 1
ATOM 2392 O O . TRP A 1 301 ? 21.882 2.447 -22.408 1.00 96.94 301 TRP A O 1
ATOM 2402 N N . HIS A 1 302 ? 23.206 0.644 -22.216 1.00 94.25 302 HIS A N 1
ATOM 2403 C CA . HIS A 1 302 ? 24.462 1.405 -22.076 1.00 94.25 302 HIS A CA 1
ATOM 2404 C C . HIS A 1 302 ? 24.679 2.436 -23.197 1.00 94.25 302 HIS A C 1
ATOM 2406 O O . HIS A 1 302 ? 25.289 3.478 -22.970 1.00 94.25 302 HIS A O 1
ATOM 2412 N N . ALA A 1 303 ? 24.147 2.185 -24.397 1.00 93.56 303 ALA A N 1
ATOM 2413 C CA . ALA A 1 303 ? 24.253 3.105 -25.527 1.00 93.56 303 ALA A CA 1
ATOM 2414 C C . ALA A 1 303 ? 23.297 4.315 -25.454 1.00 93.56 303 ALA A C 1
ATOM 2416 O O . ALA A 1 303 ? 23.513 5.303 -26.154 1.00 93.56 303 ALA A O 1
ATOM 2417 N N . ILE A 1 304 ? 22.225 4.244 -24.656 1.00 95.56 304 ILE A N 1
ATOM 2418 C CA . ILE A 1 304 ? 21.105 5.204 -24.708 1.00 95.56 304 ILE A CA 1
ATOM 2419 C C . ILE A 1 304 ? 20.750 5.846 -23.367 1.00 95.56 304 ILE A C 1
ATOM 2421 O O . ILE A 1 304 ? 20.030 6.851 -23.350 1.00 95.56 304 ILE A O 1
ATOM 2425 N N . VAL A 1 305 ? 21.241 5.296 -22.254 1.00 95.44 305 VAL A N 1
ATOM 2426 C CA . VAL A 1 305 ? 21.041 5.846 -20.911 1.00 95.44 305 VAL A CA 1
ATOM 2427 C C . VAL A 1 305 ? 22.360 6.025 -20.158 1.00 95.44 305 VAL A C 1
ATOM 2429 O O . VAL A 1 305 ? 23.316 5.294 -20.390 1.00 95.44 305 VAL A O 1
ATOM 2432 N N . PRO A 1 306 ? 22.424 6.975 -19.210 1.00 93.56 306 PRO A N 1
ATOM 2433 C CA . PRO A 1 306 ? 23.577 7.139 -18.333 1.00 93.56 306 PRO A CA 1
ATOM 2434 C C . PRO A 1 306 ? 23.842 5.901 -17.466 1.00 93.56 306 PRO A C 1
ATOM 2436 O O . PRO A 1 306 ? 22.904 5.338 -16.898 1.00 93.56 306 PRO A O 1
ATOM 2439 N N . ASP A 1 307 ? 25.114 5.586 -17.204 1.00 94.31 307 ASP A N 1
ATOM 2440 C CA . ASP A 1 307 ? 25.508 4.470 -16.322 1.00 94.31 307 ASP A CA 1
ATOM 2441 C C . ASP A 1 307 ? 24.889 4.555 -14.918 1.00 94.31 307 ASP A C 1
ATOM 2443 O O . ASP A 1 307 ? 24.589 3.533 -14.302 1.00 94.31 307 ASP A O 1
ATOM 2447 N N . ARG A 1 308 ? 24.616 5.773 -14.421 1.00 95.25 308 ARG A N 1
ATOM 2448 C CA . ARG A 1 308 ? 23.909 5.987 -13.144 1.00 95.25 308 ARG A CA 1
ATOM 2449 C C . ARG A 1 308 ? 22.528 5.323 -13.102 1.00 95.25 308 ARG A C 1
ATOM 2451 O O . ARG A 1 308 ? 22.117 4.879 -12.035 1.00 95.25 308 ARG A O 1
ATOM 2458 N N . PHE A 1 309 ? 21.816 5.256 -14.232 1.00 96.50 309 PHE A N 1
ATOM 2459 C CA . PHE A 1 309 ? 20.521 4.583 -14.307 1.00 96.50 309 PHE A CA 1
ATOM 2460 C C . PHE A 1 309 ? 20.707 3.075 -14.196 1.00 96.50 309 PHE A C 1
ATOM 2462 O O . PHE A 1 309 ? 20.029 2.445 -13.398 1.00 96.50 309 PHE A O 1
ATOM 2469 N N . ILE A 1 310 ? 21.660 2.506 -14.937 1.00 96.38 310 ILE A N 1
ATOM 2470 C CA . ILE A 1 310 ? 21.935 1.064 -14.927 1.00 96.38 310 ILE A CA 1
ATOM 2471 C C . ILE A 1 310 ? 22.401 0.621 -13.536 1.00 96.38 310 ILE A C 1
ATOM 2473 O O . ILE A 1 310 ? 21.910 -0.375 -13.005 1.00 96.38 310 ILE A O 1
ATOM 2477 N N . ALA A 1 311 ? 23.297 1.390 -12.912 1.00 96.44 311 ALA A N 1
ATOM 2478 C CA . ALA A 1 311 ? 23.746 1.151 -11.545 1.00 96.44 311 ALA A CA 1
ATOM 2479 C C . ALA A 1 311 ? 22.573 1.171 -10.554 1.00 96.44 311 ALA A C 1
ATOM 2481 O O . ALA A 1 311 ? 22.440 0.251 -9.753 1.00 96.44 311 ALA A O 1
ATOM 2482 N N . TRP A 1 312 ? 21.690 2.173 -10.640 1.00 97.19 312 TRP A N 1
ATOM 2483 C CA . TRP A 1 312 ? 20.485 2.243 -9.813 1.00 97.19 312 TRP A CA 1
ATOM 2484 C C . TRP A 1 312 ? 19.516 1.087 -10.086 1.00 97.19 312 TRP A C 1
ATOM 2486 O O . TRP A 1 312 ? 19.051 0.452 -9.141 1.00 97.19 312 TRP A O 1
ATOM 2496 N N . PHE A 1 313 ? 19.246 0.764 -11.351 1.00 97.50 313 PHE A N 1
ATOM 2497 C CA . PHE A 1 313 ? 18.299 -0.282 -11.729 1.00 97.50 313 PHE A CA 1
ATOM 2498 C C . PHE A 1 313 ? 18.732 -1.642 -11.170 1.00 97.50 313 PHE A C 1
ATOM 2500 O O . PHE A 1 313 ? 17.918 -2.377 -10.618 1.00 97.50 313 PHE A O 1
ATOM 2507 N N . LYS A 1 314 ? 20.042 -1.929 -11.182 1.00 96.44 314 LYS A N 1
ATOM 2508 C CA . LYS A 1 314 ? 20.610 -3.117 -10.527 1.00 96.44 314 LYS A CA 1
ATOM 2509 C C . LYS A 1 314 ? 20.286 -3.195 -9.030 1.00 96.44 314 LYS A C 1
ATOM 2511 O O . LYS A 1 314 ? 20.089 -4.293 -8.519 1.00 96.44 314 LYS A O 1
ATOM 2516 N N . THR A 1 315 ? 20.175 -2.065 -8.326 1.00 96.88 315 THR A N 1
ATOM 2517 C CA . THR A 1 315 ? 19.834 -2.055 -6.888 1.00 96.88 315 THR A CA 1
ATOM 2518 C C . THR A 1 315 ? 18.375 -2.403 -6.592 1.00 96.88 315 THR A C 1
ATOM 2520 O O . THR A 1 315 ? 18.079 -2.839 -5.482 1.00 96.88 315 THR A O 1
ATOM 2523 N N . VAL A 1 316 ? 17.467 -2.232 -7.561 1.00 95.81 316 VAL A N 1
ATOM 2524 C CA . VAL A 1 31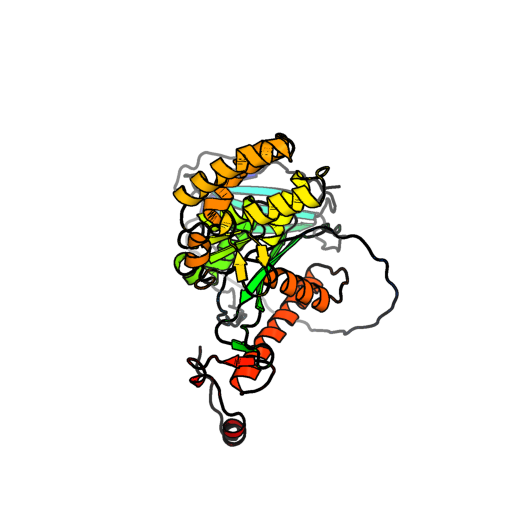6 ? 16.026 -2.490 -7.387 1.00 95.81 316 VAL A CA 1
ATOM 2525 C C . VAL A 1 316 ? 15.587 -3.850 -7.934 1.00 95.81 316 VAL A C 1
ATOM 2527 O O . VAL A 1 316 ? 14.455 -4.254 -7.691 1.00 95.81 316 VAL A O 1
ATOM 2530 N N . ILE A 1 317 ? 16.477 -4.605 -8.593 1.00 97.06 317 ILE A N 1
ATOM 2531 C CA . ILE A 1 317 ? 16.193 -5.968 -9.081 1.00 97.06 317 ILE A CA 1
ATOM 2532 C C . ILE A 1 317 ? 15.595 -6.871 -7.985 1.00 97.06 317 ILE A C 1
ATOM 2534 O O . ILE A 1 317 ? 14.555 -7.475 -8.249 1.00 97.06 317 ILE A O 1
ATOM 2538 N N . PRO A 1 318 ? 16.149 -6.945 -6.754 1.00 95.94 318 PRO A N 1
ATOM 2539 C CA . PRO A 1 318 ? 15.570 -7.798 -5.715 1.00 95.94 318 PRO A CA 1
ATOM 2540 C C . PRO A 1 318 ? 14.126 -7.417 -5.356 1.00 95.94 318 PRO A C 1
ATOM 2542 O O . PRO A 1 318 ? 13.302 -8.288 -5.080 1.00 95.94 318 PRO A O 1
ATOM 2545 N N . GLU A 1 319 ? 13.794 -6.122 -5.388 1.00 94.56 319 GLU A N 1
ATOM 2546 C CA . GLU A 1 319 ? 12.427 -5.635 -5.163 1.00 94.56 319 GLU A CA 1
ATOM 2547 C C . GLU A 1 319 ? 11.500 -6.039 -6.318 1.00 94.56 319 GLU A C 1
ATOM 2549 O O . GLU A 1 319 ? 10.399 -6.527 -6.068 1.00 94.56 319 GLU A O 1
ATOM 2554 N N . ILE A 1 320 ? 11.947 -5.921 -7.574 1.00 96.81 320 ILE A N 1
ATOM 2555 C CA . ILE A 1 320 ? 11.163 -6.342 -8.749 1.00 96.81 320 ILE A CA 1
ATOM 2556 C C . ILE A 1 320 ? 10.829 -7.837 -8.665 1.00 96.81 320 ILE A C 1
ATOM 2558 O O . ILE A 1 320 ? 9.665 -8.227 -8.795 1.00 96.81 320 ILE A O 1
ATOM 2562 N N . LEU A 1 321 ? 11.842 -8.668 -8.414 1.00 97.06 321 LEU A N 1
ATOM 2563 C CA . LEU A 1 321 ? 11.695 -10.122 -8.345 1.00 97.06 321 LEU A CA 1
ATOM 2564 C C . LEU A 1 321 ? 10.754 -10.552 -7.215 1.00 97.06 321 LEU A C 1
ATOM 2566 O O . LEU A 1 321 ? 9.947 -11.460 -7.401 1.00 97.06 321 LEU A O 1
ATOM 2570 N N . SER A 1 322 ? 10.821 -9.878 -6.063 1.00 95.12 322 SER A N 1
ATOM 2571 C CA . SER A 1 322 ? 10.020 -10.229 -4.885 1.00 95.12 322 SER A CA 1
ATOM 2572 C C . SER A 1 322 ? 8.609 -9.637 -4.867 1.00 95.12 322 SER A C 1
ATOM 2574 O O . SER A 1 322 ? 7.759 -10.194 -4.177 1.00 95.12 322 SER A O 1
ATOM 2576 N N . SER A 1 323 ? 8.337 -8.551 -5.606 1.00 95.94 323 SER A N 1
ATOM 2577 C CA . SER A 1 323 ? 7.082 -7.787 -5.456 1.00 95.94 323 SER A CA 1
ATOM 2578 C C . SER A 1 323 ? 6.371 -7.375 -6.755 1.00 95.94 323 SER A C 1
ATOM 2580 O O . SER A 1 323 ? 5.269 -6.825 -6.700 1.00 95.94 323 SER A O 1
ATOM 2582 N N . MET A 1 324 ? 6.957 -7.609 -7.936 1.00 96.88 324 MET A N 1
ATOM 2583 C CA . MET A 1 324 ? 6.413 -7.107 -9.214 1.00 96.88 324 MET A CA 1
ATOM 2584 C C . MET A 1 324 ? 6.286 -8.168 -10.308 1.00 96.88 324 MET A C 1
ATOM 2586 O O . MET A 1 324 ? 5.437 -8.026 -11.192 1.00 96.88 324 MET A O 1
ATOM 2590 N N . LEU A 1 325 ? 7.099 -9.224 -10.257 1.00 97.12 325 LEU A N 1
ATOM 2591 C CA . LEU A 1 325 ? 7.145 -10.260 -11.289 1.00 97.12 325 LEU A CA 1
ATOM 2592 C C . LEU A 1 325 ? 5.784 -10.959 -11.486 1.00 97.12 325 LEU A C 1
ATOM 2594 O O . LEU A 1 325 ? 4.987 -11.070 -10.548 1.00 97.12 325 LEU A O 1
ATOM 2598 N N . ALA A 1 326 ? 5.511 -11.467 -12.691 1.00 96.38 326 ALA A N 1
ATOM 2599 C CA . ALA A 1 326 ? 4.244 -12.128 -13.017 1.00 96.38 326 ALA A CA 1
ATOM 2600 C C . ALA A 1 326 ? 3.841 -13.244 -12.022 1.00 96.38 326 ALA A C 1
ATOM 2602 O O . ALA A 1 326 ? 2.699 -13.218 -11.552 1.00 96.38 326 ALA A O 1
ATOM 2603 N N . PRO A 1 327 ? 4.727 -14.164 -11.583 1.00 96.44 327 PRO A N 1
ATOM 2604 C CA . PRO A 1 327 ? 4.367 -15.180 -10.592 1.00 96.44 327 PRO A CA 1
ATOM 2605 C C . PRO A 1 327 ? 3.971 -14.597 -9.236 1.00 96.44 327 PRO A C 1
ATOM 2607 O O . PRO A 1 327 ? 3.080 -15.131 -8.577 1.00 96.44 327 PRO A O 1
ATOM 2610 N N . VAL A 1 328 ? 4.603 -13.496 -8.815 1.00 96.31 328 VAL A N 1
ATOM 2611 C CA . VAL A 1 328 ? 4.274 -12.806 -7.560 1.00 96.31 328 VAL A CA 1
ATOM 2612 C C . VAL A 1 328 ? 2.873 -12.209 -7.655 1.00 96.31 328 VAL A C 1
ATOM 2614 O O . VAL A 1 328 ? 2.026 -12.473 -6.804 1.00 96.31 328 VAL A O 1
ATOM 2617 N N . ARG A 1 329 ? 2.584 -11.492 -8.745 1.00 95.44 329 ARG A N 1
ATOM 2618 C CA . ARG A 1 329 ? 1.250 -10.934 -9.016 1.00 95.44 329 ARG A CA 1
ATOM 2619 C C . ARG A 1 329 ? 0.172 -12.016 -9.123 1.00 95.44 329 ARG A C 1
ATOM 2621 O O . ARG A 1 329 ? -0.934 -11.836 -8.618 1.00 95.44 329 ARG A O 1
ATOM 2628 N N . GLY A 1 330 ? 0.504 -13.159 -9.722 1.00 94.31 330 GLY A N 1
ATOM 2629 C CA . GLY A 1 330 ? -0.373 -14.328 -9.786 1.00 94.31 330 GLY A CA 1
ATOM 2630 C C . GLY A 1 330 ? -0.698 -14.895 -8.402 1.00 94.31 330 GLY A C 1
ATOM 2631 O O . GLY A 1 330 ? -1.866 -15.139 -8.107 1.00 94.31 330 GLY A O 1
ATOM 2632 N N . LYS A 1 331 ? 0.307 -15.040 -7.524 1.00 93.50 331 LYS A N 1
ATOM 2633 C CA . LYS A 1 331 ? 0.104 -15.458 -6.122 1.00 93.50 331 LYS A CA 1
ATOM 2634 C C . LYS A 1 331 ? -0.720 -14.447 -5.322 1.00 93.50 331 LYS A C 1
ATOM 2636 O O . LYS A 1 331 ? -1.486 -14.850 -4.457 1.00 93.50 331 LYS A O 1
ATOM 2641 N N . ALA A 1 332 ? -0.609 -13.159 -5.645 1.00 91.81 332 ALA A N 1
ATOM 2642 C CA . ALA A 1 332 ? -1.419 -12.101 -5.047 1.00 91.81 332 ALA A CA 1
ATOM 2643 C C . ALA A 1 332 ? -2.880 -12.066 -5.546 1.00 91.81 332 ALA A C 1
ATOM 2645 O O . ALA A 1 332 ? -3.649 -11.209 -5.118 1.00 91.81 332 ALA A O 1
ATOM 2646 N N . GLY A 1 333 ? -3.274 -12.968 -6.453 1.00 90.81 333 GLY A N 1
ATOM 2647 C CA . GLY A 1 333 ? -4.649 -13.067 -6.944 1.00 90.81 333 GLY A CA 1
ATOM 2648 C C . GLY A 1 333 ? -4.998 -12.097 -8.075 1.00 90.81 333 GLY A C 1
ATOM 2649 O O . GLY A 1 333 ? -6.175 -11.908 -8.365 1.00 90.81 333 GLY A O 1
ATOM 2650 N N . LEU A 1 334 ? -4.013 -11.509 -8.764 1.00 89.75 334 LEU A N 1
ATOM 2651 C CA . LEU A 1 334 ? -4.248 -10.522 -9.834 1.00 89.75 334 LEU A CA 1
ATOM 2652 C C . LEU A 1 334 ? -4.652 -11.137 -11.190 1.00 89.75 334 LEU A C 1
ATOM 2654 O O . LEU A 1 334 ? -4.525 -10.490 -12.226 1.00 89.75 334 LEU A O 1
ATOM 2658 N N . GLY A 1 335 ? -5.169 -12.367 -11.198 1.00 87.38 335 GLY A N 1
ATOM 2659 C CA . GLY A 1 335 ? -5.679 -13.046 -12.393 1.00 87.38 335 GLY A CA 1
ATOM 2660 C C . GLY A 1 335 ? -4.641 -13.861 -13.174 1.00 87.38 335 GLY A C 1
ATOM 2661 O O . GLY A 1 335 ? -3.510 -14.070 -12.730 1.00 87.38 335 GLY A O 1
ATOM 2662 N N . LYS A 1 336 ? -5.069 -14.376 -14.336 1.00 85.00 336 LYS A N 1
ATOM 2663 C CA . LYS A 1 336 ? -4.268 -15.169 -15.286 1.00 85.00 336 LYS A CA 1
ATOM 2664 C C . LYS A 1 336 ? -4.635 -14.766 -16.731 1.00 85.00 336 LYS A C 1
ATOM 2666 O O . LYS A 1 336 ? -5.744 -15.094 -17.148 1.00 85.00 336 LYS A O 1
ATOM 2671 N N . PRO A 1 337 ? -3.751 -14.087 -17.489 1.00 86.62 337 PRO A N 1
ATOM 2672 C CA . PRO A 1 337 ? -2.453 -13.559 -17.059 1.00 86.62 337 PRO A CA 1
ATOM 2673 C C . PRO A 1 337 ? -2.605 -12.511 -15.939 1.00 86.62 337 PRO A C 1
ATOM 2675 O O . PRO A 1 337 ? -3.650 -11.863 -15.843 1.00 86.62 337 PRO A O 1
ATOM 2678 N N . PRO A 1 338 ? -1.603 -12.371 -15.055 1.00 91.06 338 PRO A N 1
ATOM 2679 C CA . PRO A 1 338 ? -1.704 -11.484 -13.906 1.00 91.06 338 PRO A CA 1
ATOM 2680 C C . PRO A 1 338 ? -1.662 -10.013 -14.330 1.00 91.06 338 PRO A C 1
ATOM 2682 O O . PRO A 1 338 ? -0.741 -9.573 -15.016 1.00 91.06 338 PRO A O 1
ATOM 2685 N N . LEU A 1 339 ? -2.634 -9.226 -13.874 1.00 90.56 339 LEU A N 1
ATOM 2686 C CA . LEU A 1 339 ? -2.695 -7.787 -14.118 1.00 90.56 339 LEU A CA 1
ATOM 2687 C C . LEU A 1 339 ? -1.632 -7.031 -13.303 1.00 90.56 339 LEU A C 1
ATOM 2689 O O . LEU A 1 339 ? -1.248 -7.483 -12.221 1.00 90.56 339 LEU A O 1
ATOM 2693 N N . PRO A 1 340 ? -1.142 -5.873 -13.779 1.00 90.81 340 PRO A N 1
ATOM 2694 C CA . PRO A 1 340 ? -0.245 -5.032 -12.996 1.00 90.81 340 PRO A CA 1
ATOM 2695 C C . PRO A 1 340 ? -0.964 -4.456 -11.764 1.00 90.81 340 PRO A C 1
ATOM 2697 O O . PRO A 1 340 ? -2.133 -4.068 -11.833 1.00 90.81 340 PRO A O 1
ATOM 2700 N N . PHE A 1 341 ? -0.262 -4.371 -10.630 1.00 92.44 341 PHE A N 1
ATOM 2701 C CA . PHE A 1 341 ? -0.808 -3.755 -9.421 1.00 92.44 341 PHE A CA 1
ATOM 2702 C C . PHE A 1 341 ? -0.669 -2.229 -9.472 1.00 92.44 341 PHE A C 1
ATOM 2704 O O . PHE A 1 341 ? 0.428 -1.693 -9.652 1.00 92.44 341 PHE A O 1
ATOM 2711 N N . TYR A 1 342 ? -1.779 -1.527 -9.241 1.00 89.31 342 TYR A N 1
ATOM 2712 C CA . TYR A 1 342 ? -1.827 -0.073 -9.128 1.00 89.31 342 TYR A CA 1
ATOM 2713 C C . TYR A 1 342 ? -2.567 0.343 -7.862 1.00 89.31 342 TYR A C 1
ATOM 2715 O O . TYR A 1 342 ? -3.576 -0.250 -7.486 1.00 89.31 342 TYR A O 1
ATOM 2723 N N . ASN A 1 343 ? -2.118 1.437 -7.252 1.00 83.00 343 ASN A N 1
ATOM 2724 C CA . ASN A 1 343 ? -2.645 1.911 -5.973 1.00 83.00 343 ASN A CA 1
ATOM 2725 C C . ASN A 1 343 ? -3.880 2.831 -6.120 1.00 83.00 343 ASN A C 1
ATOM 2727 O O . ASN A 1 343 ? -4.221 3.577 -5.206 1.00 83.00 343 ASN A O 1
ATOM 2731 N N . TYR A 1 344 ? -4.591 2.748 -7.254 1.00 81.94 344 TYR A N 1
ATOM 2732 C CA . TYR A 1 344 ? -5.775 3.568 -7.566 1.00 81.94 344 TYR A CA 1
ATOM 2733 C C . TYR A 1 344 ? -6.867 3.483 -6.498 1.00 81.94 344 TYR A C 1
ATOM 2735 O O . TYR A 1 344 ? -7.633 4.419 -6.291 1.00 81.94 344 TYR A O 1
ATOM 2743 N N . ARG A 1 345 ? -6.975 2.326 -5.839 1.00 80.81 345 ARG A N 1
ATOM 2744 C CA . ARG A 1 345 ? -7.961 2.084 -4.782 1.00 80.81 345 ARG A CA 1
ATOM 2745 C C . ARG A 1 345 ? -7.721 2.994 -3.597 1.00 80.81 345 ARG A C 1
ATOM 2747 O O . ARG A 1 345 ? -8.627 3.683 -3.138 1.00 80.81 345 ARG A O 1
ATOM 2754 N N . SER A 1 346 ? -6.478 3.044 -3.168 1.00 79.75 346 SER A N 1
ATOM 2755 C CA . SER A 1 346 ? -6.102 3.862 -2.044 1.00 79.75 346 SER A CA 1
ATOM 2756 C C . SER A 1 346 ? -6.106 5.356 -2.427 1.00 79.75 346 SER A C 1
ATOM 2758 O O . SER A 1 346 ? -6.555 6.177 -1.635 1.00 79.75 346 SER A O 1
ATOM 2760 N N . GLU A 1 347 ? -5.764 5.719 -3.673 1.00 80.38 347 GLU A N 1
ATOM 2761 C CA . GLU A 1 347 ? -5.936 7.094 -4.188 1.00 80.38 347 GLU A CA 1
ATOM 2762 C C . GLU A 1 347 ? -7.412 7.521 -4.204 1.00 80.38 347 GLU A C 1
ATOM 2764 O O . GLU A 1 347 ? -7.750 8.647 -3.834 1.00 80.38 347 GLU A O 1
ATOM 2769 N N . SER A 1 348 ? -8.309 6.603 -4.570 1.00 84.81 348 SER A N 1
ATOM 2770 C CA . SER A 1 348 ? -9.753 6.823 -4.513 1.00 84.81 348 SER A CA 1
ATOM 2771 C C . SER A 1 348 ? -10.239 7.012 -3.078 1.00 84.81 348 SER A C 1
ATOM 2773 O O . SER A 1 348 ? -11.080 7.873 -2.844 1.00 84.81 348 SER A O 1
ATOM 2775 N N . ILE A 1 349 ? -9.727 6.250 -2.109 1.00 87.69 349 ILE A N 1
ATOM 2776 C CA . ILE A 1 349 ? -10.073 6.447 -0.694 1.00 87.69 349 ILE A CA 1
ATOM 2777 C C . ILE A 1 349 ? -9.522 7.771 -0.168 1.00 87.69 349 ILE A C 1
ATOM 2779 O O . ILE A 1 349 ? -10.232 8.479 0.539 1.00 87.69 349 ILE A O 1
ATOM 2783 N N . ASN A 1 350 ? -8.320 8.173 -0.580 1.00 85.94 350 ASN A N 1
ATOM 2784 C CA . ASN A 1 350 ? -7.804 9.505 -0.277 1.00 85.94 350 ASN A CA 1
ATOM 2785 C C . ASN A 1 350 ? -8.733 10.597 -0.813 1.00 85.94 350 ASN A C 1
ATOM 2787 O O . ASN A 1 350 ? -8.962 11.592 -0.130 1.00 85.94 350 ASN A O 1
ATOM 2791 N N . HIS A 1 351 ? -9.289 10.415 -2.013 1.00 87.12 351 HIS A N 1
ATOM 2792 C CA . HIS A 1 351 ? -10.296 11.326 -2.548 1.00 87.12 351 HIS A CA 1
ATOM 2793 C C . HIS A 1 351 ? -11.567 11.335 -1.692 1.00 87.12 351 HIS A C 1
ATOM 2795 O O . HIS A 1 351 ? -12.031 12.411 -1.336 1.00 87.12 351 HIS A O 1
ATOM 2801 N N . VAL A 1 352 ? -12.091 10.167 -1.304 1.00 89.56 352 VAL A N 1
ATOM 2802 C CA . VAL A 1 352 ? -13.269 10.058 -0.422 1.00 89.56 352 VAL A CA 1
ATOM 2803 C C . VAL A 1 352 ? -13.035 10.767 0.914 1.00 89.56 352 VAL A C 1
ATOM 2805 O O . VAL A 1 352 ? -13.903 11.503 1.373 1.00 89.56 352 VAL A O 1
ATOM 2808 N N . ILE A 1 353 ? -11.857 10.602 1.523 1.00 90.44 353 ILE A N 1
ATOM 2809 C CA . ILE A 1 353 ? -11.498 11.296 2.766 1.00 90.44 353 ILE A CA 1
ATOM 2810 C C . ILE A 1 353 ? -11.440 12.806 2.533 1.00 90.44 353 ILE A C 1
ATOM 2812 O O . ILE A 1 353 ? -12.045 13.559 3.292 1.00 90.44 353 ILE A O 1
ATOM 2816 N N . LYS A 1 354 ? -10.753 13.256 1.473 1.00 88.19 354 LYS A N 1
ATOM 2817 C CA . LYS A 1 354 ? -10.652 14.681 1.117 1.00 88.19 354 LYS A CA 1
ATOM 2818 C C . LYS A 1 354 ? -12.027 15.305 0.885 1.00 88.19 354 LYS A C 1
ATOM 2820 O O . LYS A 1 354 ? -12.277 16.402 1.368 1.00 88.19 354 LYS A O 1
ATOM 2825 N N . GLU A 1 355 ? -12.915 14.607 0.193 1.00 89.31 355 GLU A N 1
ATOM 2826 C CA . GLU A 1 355 ? -14.288 15.042 -0.048 1.00 89.31 355 GLU A CA 1
ATOM 2827 C C . GLU A 1 355 ? -15.111 15.073 1.246 1.00 89.31 355 GLU A C 1
ATOM 2829 O O . GLU A 1 355 ? -15.795 16.063 1.507 1.00 89.31 355 GLU A O 1
ATOM 2834 N N . GLY A 1 356 ? -14.981 14.055 2.104 1.00 86.88 356 GLY A N 1
ATOM 2835 C CA . GLY A 1 356 ? -15.662 13.988 3.400 1.00 86.88 356 GLY A CA 1
ATOM 2836 C C . GLY A 1 356 ? -15.270 15.119 4.355 1.00 86.88 356 GLY A C 1
ATOM 2837 O O . GLY A 1 356 ? -16.121 15.626 5.080 1.00 86.88 356 GLY A O 1
ATOM 2838 N N . VAL A 1 357 ? -14.019 15.588 4.292 1.00 86.50 357 VAL A N 1
ATOM 2839 C CA . VAL A 1 357 ? -13.558 16.789 5.021 1.00 86.50 357 VAL A CA 1
ATOM 2840 C C . VAL A 1 357 ? -13.734 18.083 4.218 1.00 86.50 357 VAL A C 1
ATOM 2842 O O . VAL A 1 357 ? -13.231 19.139 4.604 1.00 86.50 357 VAL A O 1
ATOM 2845 N N . GLN A 1 358 ? -14.423 18.027 3.075 1.00 87.75 358 GLN A N 1
ATOM 2846 C CA . GLN A 1 358 ? -14.676 19.156 2.174 1.00 87.75 358 GLN A CA 1
ATOM 2847 C C . GLN A 1 358 ? -13.404 19.891 1.724 1.00 87.75 358 GLN A C 1
ATOM 2849 O O . GLN A 1 358 ? -13.423 21.104 1.518 1.00 87.75 358 GLN A O 1
ATOM 2854 N N . TYR A 1 359 ? -12.287 19.170 1.606 1.00 85.88 359 TYR A N 1
ATOM 2855 C CA . TYR A 1 359 ? -10.957 19.701 1.293 1.00 85.88 359 TYR A CA 1
ATOM 2856 C C . TYR A 1 359 ? -10.482 20.789 2.271 1.00 85.88 359 TYR A C 1
ATOM 2858 O O . TYR A 1 359 ? -9.590 21.578 1.951 1.00 85.88 359 TYR A O 1
ATOM 2866 N N . LYS A 1 360 ? -11.060 20.840 3.476 1.00 85.25 360 LYS A N 1
ATOM 2867 C CA . LYS A 1 360 ? -10.703 21.801 4.519 1.00 85.25 360 LYS A CA 1
ATOM 2868 C C . LYS A 1 360 ? -9.738 21.172 5.512 1.00 85.25 360 LYS A C 1
ATOM 2870 O O . LYS A 1 360 ? -9.775 19.976 5.788 1.00 85.25 360 LYS A O 1
ATOM 2875 N N . LYS A 1 361 ? -8.874 22.014 6.082 1.00 84.50 361 LYS A N 1
ATOM 2876 C CA . LYS A 1 361 ? -8.075 21.633 7.248 1.00 84.50 361 LYS A CA 1
ATOM 2877 C C . LYS A 1 361 ? -9.023 21.427 8.424 1.00 84.50 361 LYS A C 1
ATOM 2879 O O . LYS A 1 361 ? -9.840 22.301 8.697 1.00 84.50 361 LYS A O 1
ATOM 2884 N N . GLN A 1 362 ? -8.873 20.304 9.107 1.00 80.62 362 GLN A N 1
ATOM 2885 C CA . GLN A 1 362 ? -9.612 19.990 10.322 1.00 80.62 362 GLN A CA 1
ATOM 2886 C C . GLN A 1 362 ? -8.646 19.779 11.479 1.00 80.62 362 GLN A C 1
ATOM 2888 O O . GLN A 1 362 ? -7.471 19.453 11.270 1.00 80.62 362 GLN A O 1
ATOM 2893 N N . ASP A 1 363 ? -9.132 20.014 12.692 1.00 84.12 363 ASP A N 1
ATOM 2894 C CA . ASP A 1 363 ? -8.455 19.510 13.872 1.00 84.12 363 ASP A CA 1
ATOM 2895 C C . ASP A 1 363 ? -8.697 17.998 14.015 1.00 84.12 363 ASP A C 1
ATOM 2897 O O . ASP A 1 363 ? -9.448 17.384 13.256 1.00 84.12 363 ASP A O 1
ATOM 2901 N N . LEU A 1 364 ? -7.974 17.366 14.939 1.00 83.88 364 LEU A N 1
ATOM 2902 C CA . LEU A 1 364 ? -8.028 15.915 15.083 1.00 83.88 364 LEU A CA 1
ATOM 2903 C C . LEU A 1 364 ? -9.430 15.403 15.483 1.00 83.88 364 LEU A C 1
ATOM 2905 O O . LEU A 1 364 ? -9.867 14.428 14.872 1.00 83.88 364 LEU A O 1
ATOM 2909 N N . PRO A 1 365 ? -10.150 16.015 16.447 1.00 86.94 365 PRO A N 1
ATOM 2910 C CA . PRO A 1 365 ? -11.517 15.605 16.775 1.00 86.94 365 PRO A CA 1
ATOM 2911 C C . PRO A 1 365 ? -12.482 15.682 15.586 1.00 86.94 365 PRO A C 1
ATOM 2913 O O . PRO A 1 365 ? -13.139 14.684 15.285 1.00 86.94 365 PRO A O 1
ATOM 2916 N N . ASP A 1 366 ? -12.520 16.805 14.863 1.00 87.06 366 ASP A N 1
ATOM 2917 C CA . ASP A 1 366 ? -13.407 16.971 13.705 1.00 87.06 366 ASP A CA 1
ATOM 2918 C C . ASP A 1 366 ? -13.051 15.993 12.582 1.00 87.06 366 ASP A C 1
ATOM 2920 O O . ASP A 1 366 ? -13.926 15.436 11.909 1.00 87.06 366 ASP A O 1
ATOM 2924 N N . PHE A 1 367 ? -11.753 15.734 12.406 1.00 89.00 367 PHE A N 1
ATOM 2925 C CA . PHE A 1 367 ? -11.273 14.758 11.440 1.00 89.00 367 PHE A CA 1
ATOM 2926 C C . PHE A 1 367 ? -11.732 13.337 11.784 1.00 89.00 367 PHE A C 1
ATOM 2928 O O . PHE A 1 367 ? -12.193 12.610 10.902 1.00 89.00 367 PHE A O 1
ATOM 2935 N N . ILE A 1 368 ? -11.668 12.942 13.061 1.00 90.50 368 ILE A N 1
ATOM 2936 C CA . ILE A 1 368 ? -12.159 11.636 13.526 1.00 90.50 368 ILE A CA 1
ATOM 2937 C C . ILE A 1 368 ? -13.666 11.506 13.276 1.00 90.50 368 ILE A C 1
ATOM 2939 O O . ILE A 1 368 ? -14.100 10.481 12.749 1.00 90.50 368 ILE A O 1
ATOM 2943 N N . LEU A 1 369 ? -14.455 12.542 13.579 1.00 91.12 369 LEU A N 1
ATOM 2944 C CA . LEU A 1 369 ? -15.897 12.551 13.297 1.00 91.12 369 LEU A CA 1
ATOM 2945 C C . LEU A 1 369 ? -16.179 12.416 11.793 1.00 91.12 369 LEU A C 1
ATOM 2947 O O . LEU A 1 369 ? -17.059 11.660 11.379 1.00 91.12 369 LEU A O 1
ATOM 2951 N N . SER A 1 370 ? -15.394 13.091 10.952 1.00 92.25 370 SER A N 1
ATOM 2952 C CA . SER A 1 370 ? -15.513 12.983 9.495 1.00 92.25 370 SER A CA 1
ATOM 2953 C C . SER A 1 370 ? -15.207 11.566 8.997 1.00 92.25 370 SER A C 1
ATOM 2955 O O . SER A 1 370 ? -15.950 11.035 8.169 1.00 92.25 370 SER A O 1
ATOM 2957 N N . LEU A 1 371 ? -14.176 10.906 9.538 1.00 92.50 371 LEU A N 1
ATOM 2958 C CA . LEU A 1 371 ? -13.886 9.499 9.234 1.00 92.50 371 LEU A CA 1
ATOM 2959 C C . LEU A 1 371 ? -15.030 8.571 9.669 1.00 92.50 371 LEU A C 1
ATOM 2961 O O . LEU A 1 371 ? -15.438 7.705 8.895 1.00 92.50 371 LEU A O 1
ATOM 2965 N N . GLN A 1 372 ? -15.590 8.772 10.864 1.00 92.88 372 GLN A N 1
ATOM 2966 C CA . GLN A 1 372 ? -16.730 7.990 11.357 1.00 92.88 372 GLN A CA 1
ATOM 2967 C C . GLN A 1 372 ? -17.967 8.141 10.461 1.00 92.88 372 GLN A C 1
ATOM 2969 O O . GLN A 1 372 ? -18.654 7.156 10.185 1.00 92.88 372 GLN A O 1
ATOM 2974 N N . ASN A 1 373 ? -18.222 9.343 9.940 1.00 93.44 373 ASN A N 1
ATOM 2975 C CA . ASN A 1 373 ? -19.315 9.590 8.997 1.00 93.44 373 ASN A CA 1
ATOM 2976 C C . ASN A 1 373 ? -19.099 8.881 7.650 1.00 93.44 373 ASN A C 1
ATOM 2978 O O . ASN A 1 373 ? -20.045 8.321 7.086 1.00 93.44 373 ASN A O 1
ATOM 2982 N N . ILE A 1 374 ? -17.860 8.854 7.144 1.00 93.12 374 ILE A N 1
ATOM 2983 C CA . ILE A 1 374 ? -17.503 8.103 5.928 1.00 93.12 374 ILE A CA 1
ATOM 2984 C C . ILE A 1 374 ? -17.758 6.605 6.137 1.00 93.12 374 ILE A C 1
ATOM 2986 O O . ILE A 1 374 ? -18.404 5.972 5.300 1.00 93.12 374 ILE A O 1
ATOM 2990 N N . ILE A 1 375 ? -17.297 6.049 7.262 1.00 91.56 375 ILE A N 1
ATOM 2991 C CA . ILE A 1 375 ? -17.486 4.631 7.606 1.00 91.56 375 ILE A CA 1
ATOM 2992 C C . ILE A 1 375 ? -18.978 4.308 7.728 1.00 91.56 375 ILE A C 1
ATOM 2994 O O . ILE A 1 375 ? -19.458 3.365 7.101 1.00 91.56 375 ILE A O 1
ATOM 2998 N N . SER A 1 376 ? -19.737 5.136 8.448 1.00 92.44 376 SER A N 1
ATOM 2999 C CA . SER A 1 376 ? -21.186 4.966 8.616 1.00 92.44 376 SER A CA 1
ATOM 3000 C C . SER A 1 376 ? -21.920 4.966 7.274 1.00 92.44 376 SER A C 1
ATOM 3002 O O . SER A 1 376 ? -22.794 4.132 7.038 1.00 92.44 376 SER A O 1
ATOM 3004 N N . SER A 1 377 ? -21.515 5.843 6.350 1.00 92.75 377 SER A N 1
ATOM 3005 C CA . SER A 1 377 ? -22.063 5.886 4.990 1.00 92.75 377 SER A CA 1
ATOM 3006 C C . SER A 1 377 ? -21.744 4.610 4.202 1.00 92.75 377 SER A C 1
ATOM 3008 O O . SER A 1 377 ? -22.596 4.098 3.477 1.00 92.75 377 SER A O 1
ATOM 3010 N N . GLN A 1 378 ? -20.536 4.057 4.352 1.00 92.50 378 GLN A N 1
ATOM 3011 C CA . GLN A 1 378 ? -20.153 2.787 3.727 1.00 92.50 378 GLN A CA 1
ATOM 3012 C C . GLN A 1 378 ? -20.925 1.591 4.295 1.00 92.50 378 GLN A C 1
ATOM 3014 O O . GLN A 1 378 ? -21.372 0.739 3.524 1.00 92.50 378 GLN A O 1
ATOM 3019 N N . ILE A 1 379 ? -21.155 1.558 5.608 1.00 91.62 379 ILE A N 1
ATOM 3020 C CA . ILE A 1 379 ? -22.000 0.549 6.261 1.00 91.62 379 ILE A CA 1
ATOM 3021 C C . ILE A 1 379 ? -23.445 0.646 5.757 1.00 91.62 379 ILE A C 1
ATOM 3023 O O . ILE A 1 379 ? -24.059 -0.374 5.443 1.00 91.62 379 ILE A O 1
ATOM 3027 N N . GLU A 1 380 ? -23.986 1.856 5.607 1.00 92.06 380 GLU A N 1
ATOM 3028 C CA . GLU A 1 380 ? -25.338 2.047 5.074 1.00 92.06 380 GLU A CA 1
ATOM 3029 C C . GLU A 1 380 ? -25.463 1.540 3.631 1.00 92.06 380 GLU A C 1
ATOM 3031 O O . GLU A 1 380 ? -26.457 0.912 3.271 1.00 92.06 380 GLU A O 1
ATOM 3036 N N . MET A 1 381 ? -24.422 1.702 2.810 1.00 92.44 381 MET A N 1
ATOM 3037 C CA . MET A 1 381 ? -24.397 1.116 1.467 1.00 92.44 381 MET A CA 1
ATOM 3038 C C . MET A 1 381 ? -24.457 -0.422 1.483 1.00 92.44 381 MET A C 1
ATOM 3040 O O . MET A 1 381 ? -25.096 -1.000 0.601 1.00 92.44 381 MET A O 1
ATOM 3044 N N . ILE A 1 382 ? -23.848 -1.088 2.475 1.00 91.75 382 ILE A N 1
ATOM 3045 C CA . ILE A 1 382 ? -23.988 -2.544 2.672 1.00 91.75 382 ILE A CA 1
ATOM 3046 C C . ILE A 1 382 ? -25.428 -2.882 3.082 1.00 91.75 382 ILE A C 1
ATOM 3048 O O . ILE A 1 382 ? -26.039 -3.778 2.501 1.00 91.75 382 ILE A O 1
ATOM 3052 N N . LYS A 1 383 ? -26.000 -2.148 4.045 1.00 90.50 383 LYS A N 1
ATOM 3053 C CA . LYS A 1 383 ? -27.382 -2.358 4.512 1.00 90.50 383 LYS A CA 1
ATOM 3054 C C . LYS A 1 383 ? -28.392 -2.220 3.377 1.00 90.50 383 LYS A C 1
ATOM 3056 O O . LYS A 1 383 ? -29.278 -3.059 3.236 1.00 90.50 383 LYS A O 1
ATOM 3061 N N . LEU A 1 384 ? -28.242 -1.207 2.527 1.00 91.31 384 LEU A N 1
ATOM 3062 C CA . LEU A 1 384 ? -29.094 -1.035 1.353 1.00 91.31 384 LEU A CA 1
ATOM 3063 C C . LEU A 1 384 ? -28.979 -2.222 0.390 1.00 91.31 384 LEU A C 1
ATOM 3065 O O . LEU A 1 384 ? -30.011 -2.691 -0.092 1.00 91.31 384 LEU A O 1
ATOM 3069 N N . ALA A 1 385 ? -27.770 -2.751 0.171 1.00 92.44 385 ALA A N 1
ATOM 3070 C CA . ALA A 1 385 ? -27.568 -3.928 -0.674 1.00 92.44 385 ALA A CA 1
ATOM 3071 C C . ALA A 1 385 ? -28.308 -5.164 -0.131 1.00 92.44 385 ALA A C 1
ATOM 3073 O O . ALA A 1 385 ? -28.906 -5.897 -0.918 1.00 92.44 385 ALA A O 1
ATOM 3074 N N . ILE A 1 386 ? -28.365 -5.350 1.198 1.00 90.62 386 ILE A N 1
ATOM 3075 C CA . ILE A 1 386 ? -29.164 -6.417 1.835 1.00 90.62 386 ILE A CA 1
ATOM 3076 C C . ILE A 1 386 ? -30.634 -6.294 1.428 1.00 90.62 386 ILE A C 1
ATOM 3078 O O . ILE A 1 386 ? -31.261 -7.289 1.092 1.00 90.62 386 ILE A O 1
ATOM 3082 N N . PHE A 1 387 ? -31.191 -5.085 1.379 1.00 90.12 387 PHE A N 1
ATOM 3083 C CA . PHE A 1 387 ? -32.586 -4.858 0.978 1.00 90.12 387 PHE A CA 1
ATOM 3084 C C . PHE A 1 387 ? -32.802 -4.764 -0.540 1.00 90.12 387 PHE A C 1
ATOM 3086 O O . PHE A 1 387 ? -33.840 -4.258 -0.977 1.00 90.12 387 PHE A O 1
ATOM 3093 N N . ARG A 1 388 ? -31.831 -5.206 -1.355 1.00 88.19 388 ARG A N 1
ATOM 3094 C CA . ARG A 1 388 ? -31.837 -5.078 -2.825 1.00 88.19 388 ARG A CA 1
ATOM 3095 C C . ARG A 1 388 ? -32.002 -3.630 -3.301 1.00 88.19 388 ARG A C 1
ATOM 3097 O O . ARG A 1 388 ? -32.665 -3.356 -4.302 1.00 88.19 388 ARG A O 1
ATOM 3104 N N . ARG A 1 389 ? -31.423 -2.683 -2.563 1.00 88.62 389 ARG A N 1
ATOM 3105 C CA . ARG A 1 389 ? -31.461 -1.242 -2.840 1.00 88.62 389 ARG A CA 1
ATOM 3106 C C . ARG A 1 389 ? -30.055 -0.657 -2.946 1.00 88.62 389 ARG A C 1
ATOM 3108 O O . ARG A 1 389 ? -29.058 -1.266 -2.578 1.00 88.62 389 ARG A O 1
ATOM 3115 N N . GLY A 1 390 ? -29.992 0.580 -3.429 1.00 90.56 390 GLY A N 1
ATOM 3116 C CA . GLY A 1 390 ? -28.744 1.324 -3.553 1.00 90.56 390 GLY A CA 1
ATOM 3117 C C . GLY A 1 390 ? -27.903 0.909 -4.762 1.00 90.56 390 GLY A C 1
ATOM 3118 O O . GLY A 1 390 ? -28.386 0.340 -5.742 1.00 90.56 390 GLY A O 1
ATOM 3119 N N . ASN A 1 391 ? -26.618 1.259 -4.707 1.00 92.88 391 ASN A N 1
ATOM 3120 C CA . ASN A 1 391 ? -25.702 1.158 -5.848 1.00 92.88 391 ASN A CA 1
ATOM 3121 C C . ASN A 1 391 ? -24.962 -0.185 -5.940 1.00 92.88 391 ASN A C 1
ATOM 3123 O O . ASN A 1 391 ? -24.254 -0.427 -6.926 1.00 92.88 391 ASN A O 1
ATOM 3127 N N . TYR A 1 392 ? -25.122 -1.042 -4.933 1.00 95.25 392 TYR A N 1
ATOM 3128 C CA . TYR A 1 392 ? -24.458 -2.335 -4.824 1.00 95.25 392 TYR A CA 1
ATOM 3129 C C . TYR A 1 392 ? -25.476 -3.460 -4.684 1.00 95.25 392 TYR A C 1
ATOM 3131 O O . TYR A 1 392 ? -26.619 -3.241 -4.291 1.00 95.25 392 TYR A O 1
ATOM 3139 N N . LYS A 1 393 ? -25.026 -4.664 -5.011 1.00 94.06 393 LYS A N 1
ATOM 3140 C CA . LYS A 1 393 ? -25.727 -5.927 -4.776 1.00 94.06 393 LYS A CA 1
ATOM 3141 C C . LYS A 1 393 ? -24.727 -6.979 -4.321 1.00 94.06 393 LYS A C 1
ATOM 3143 O O . LYS A 1 393 ? -23.528 -6.798 -4.564 1.00 94.06 393 LYS A O 1
ATOM 3148 N N . PHE A 1 394 ? -25.196 -8.062 -3.713 1.00 94.31 394 PHE A N 1
ATOM 3149 C CA . PHE A 1 394 ? -24.302 -9.158 -3.361 1.00 94.31 394 PHE A CA 1
ATOM 3150 C C . PHE A 1 394 ? -23.835 -9.914 -4.612 1.00 94.31 394 PHE A C 1
ATOM 3152 O O . PHE A 1 394 ? -24.500 -9.915 -5.656 1.00 94.31 394 PHE A O 1
ATOM 3159 N N . ILE A 1 395 ? -22.655 -10.531 -4.526 1.00 93.94 395 ILE A N 1
ATOM 3160 C CA . ILE A 1 395 ? -22.239 -11.547 -5.501 1.00 93.94 395 ILE A CA 1
ATOM 3161 C C . ILE A 1 395 ? -23.242 -12.706 -5.517 1.00 93.94 395 ILE A C 1
ATOM 3163 O O . ILE A 1 395 ? -23.948 -12.928 -4.535 1.00 93.94 395 ILE A O 1
ATOM 3167 N N . GLU A 1 396 ? -23.306 -13.448 -6.626 1.00 90.56 396 GLU A N 1
ATOM 3168 C CA . GLU A 1 396 ? -24.340 -14.477 -6.817 1.00 90.56 396 GLU A CA 1
ATOM 3169 C C . GLU A 1 396 ? -24.318 -15.530 -5.695 1.00 90.56 396 GLU A C 1
ATOM 3171 O O . GLU A 1 396 ? -25.372 -15.859 -5.154 1.00 90.56 396 GLU A O 1
ATOM 3176 N N . ASP A 1 397 ? -23.126 -15.941 -5.254 1.00 92.25 397 ASP A N 1
ATOM 3177 C CA . ASP A 1 397 ? -22.943 -16.909 -4.165 1.00 92.25 397 ASP A CA 1
ATOM 3178 C C . ASP A 1 397 ? -23.473 -16.415 -2.813 1.00 92.25 397 ASP A C 1
ATOM 3180 O O . ASP A 1 397 ? -23.819 -17.224 -1.960 1.00 92.25 397 ASP A O 1
ATOM 3184 N N . LEU A 1 398 ? -23.563 -15.097 -2.610 1.00 92.19 398 LEU A N 1
ATOM 3185 C CA . LEU A 1 398 ? -24.020 -14.464 -1.367 1.00 92.19 398 LEU A CA 1
ATOM 3186 C C . LEU A 1 398 ? -25.404 -13.827 -1.494 1.00 92.19 398 LEU A C 1
ATOM 3188 O O . LEU A 1 398 ? -25.880 -13.168 -0.572 1.00 92.19 398 LEU A O 1
ATOM 3192 N N . LYS A 1 399 ? -26.091 -14.041 -2.614 1.00 89.50 399 LYS A N 1
ATOM 3193 C CA . LYS A 1 399 ? -27.417 -13.474 -2.878 1.00 89.50 399 LYS A CA 1
ATOM 3194 C C . LYS A 1 399 ? -28.484 -13.955 -1.896 1.00 89.50 399 LYS A C 1
ATOM 3196 O O . LYS A 1 399 ? -29.493 -13.283 -1.709 1.00 89.50 399 LYS A O 1
ATOM 3201 N N . TYR A 1 400 ? -28.252 -15.090 -1.232 1.00 87.19 400 TYR A N 1
ATOM 3202 C CA . TYR A 1 400 ? -29.103 -15.591 -0.150 1.00 87.19 400 TYR A CA 1
ATOM 3203 C C . TYR A 1 400 ? -29.122 -14.670 1.084 1.00 87.19 400 TYR A C 1
ATOM 3205 O O . TYR A 1 400 ? -30.031 -14.780 1.901 1.00 87.19 400 TYR A O 1
ATOM 3213 N N . LEU A 1 401 ? -28.145 -13.763 1.222 1.00 86.44 401 LEU A N 1
ATOM 3214 C CA . LEU A 1 401 ? -28.127 -12.733 2.264 1.00 86.44 401 LEU A CA 1
ATOM 3215 C C . LEU A 1 401 ? -29.073 -11.562 1.951 1.00 86.44 401 LEU A C 1
ATOM 3217 O O . LEU A 1 401 ? -29.353 -10.753 2.834 1.00 86.44 401 LEU A O 1
ATOM 3221 N N . GLU A 1 402 ? -29.566 -11.447 0.713 1.00 87.81 402 GLU A N 1
ATOM 3222 C CA . GLU A 1 402 ? -30.498 -10.392 0.322 1.00 87.81 402 GLU A CA 1
ATOM 3223 C C . GLU A 1 402 ? -31.923 -10.691 0.806 1.00 87.81 402 GLU A C 1
ATOM 3225 O O . GLU A 1 402 ? -32.478 -11.765 0.571 1.00 87.81 402 GLU A O 1
ATOM 3230 N N . ILE A 1 403 ? -32.561 -9.692 1.410 1.00 83.44 403 ILE A N 1
ATOM 3231 C CA . ILE A 1 403 ? -33.921 -9.747 1.938 1.00 83.44 403 ILE A CA 1
ATOM 3232 C C . ILE A 1 403 ? -34.837 -8.913 1.042 1.00 83.44 403 ILE A C 1
ATOM 3234 O O . ILE A 1 403 ? -34.543 -7.759 0.722 1.00 83.44 403 ILE A O 1
ATOM 3238 N N . ASP A 1 404 ? -35.992 -9.471 0.678 1.00 73.62 404 ASP A N 1
ATOM 3239 C CA . ASP A 1 404 ? -37.029 -8.697 0.002 1.00 73.62 404 ASP A CA 1
ATOM 3240 C C . ASP A 1 404 ? -37.691 -7.718 0.985 1.00 73.62 404 ASP A C 1
ATOM 3242 O O . ASP A 1 404 ? -38.348 -8.106 1.955 1.00 73.62 404 ASP A O 1
ATOM 3246 N N . TRP A 1 405 ? -37.511 -6.424 0.728 1.00 63.88 405 TRP A N 1
ATOM 3247 C CA . TRP A 1 405 ? -38.033 -5.350 1.567 1.00 63.88 405 TRP A CA 1
ATOM 3248 C C . TRP A 1 405 ? -39.570 -5.371 1.685 1.00 63.88 405 TRP A C 1
ATOM 3250 O O . TRP A 1 405 ? -40.101 -4.943 2.713 1.00 63.88 405 TRP A O 1
ATOM 3260 N N . LEU A 1 406 ? -40.285 -5.888 0.672 1.00 57.25 406 LEU A N 1
ATOM 3261 C CA . LEU A 1 406 ? -41.751 -5.997 0.679 1.00 57.25 406 LEU A CA 1
ATOM 3262 C C . LEU A 1 406 ? -42.243 -7.041 1.685 1.00 57.25 406 LEU A C 1
ATOM 3264 O O . LEU A 1 406 ? -43.289 -6.852 2.304 1.00 57.25 406 LEU A O 1
ATOM 3268 N N . TYR A 1 407 ? -41.469 -8.107 1.896 1.00 53.56 407 TYR A N 1
ATOM 3269 C CA . TYR A 1 407 ? -41.798 -9.159 2.859 1.00 53.56 407 TYR A CA 1
ATOM 3270 C C . TYR A 1 407 ? -41.767 -8.619 4.301 1.00 53.56 407 TYR A C 1
ATOM 3272 O O . TYR A 1 407 ? -42.627 -8.941 5.118 1.00 53.56 407 TYR A O 1
ATOM 3280 N N . LYS A 1 408 ? -40.840 -7.693 4.590 1.00 50.44 408 LYS A N 1
ATOM 3281 C CA . LYS A 1 408 ? -40.622 -7.129 5.932 1.00 50.44 408 LYS A CA 1
ATOM 3282 C C . LYS A 1 408 ? -41.673 -6.094 6.359 1.00 50.44 408 LYS A C 1
ATOM 3284 O O . LYS A 1 408 ? -42.020 -6.039 7.533 1.00 50.44 408 LYS A O 1
ATOM 3289 N N . MET A 1 409 ? -42.228 -5.302 5.434 1.00 48.09 409 MET A N 1
ATOM 3290 C CA . MET A 1 409 ? -43.319 -4.352 5.745 1.00 48.09 409 MET A CA 1
ATOM 3291 C C . MET A 1 409 ? -44.580 -5.058 6.276 1.00 48.09 409 MET A C 1
ATOM 3293 O O . MET A 1 409 ? -45.282 -4.499 7.118 1.00 48.09 409 MET A O 1
ATOM 3297 N N . ASN A 1 410 ? -44.838 -6.295 5.838 1.00 46.91 410 ASN A N 1
ATOM 3298 C CA . ASN A 1 410 ? -45.970 -7.090 6.320 1.00 46.91 410 ASN A CA 1
ATOM 3299 C C . ASN A 1 410 ? -45.715 -7.727 7.702 1.00 46.91 410 ASN A C 1
ATOM 3301 O O . ASN A 1 410 ? -46.663 -7.899 8.467 1.00 46.91 410 ASN A O 1
ATOM 3305 N N . GLU A 1 411 ? -44.458 -8.011 8.063 1.00 45.16 411 GLU A N 1
ATOM 3306 C CA . GLU A 1 411 ? -44.080 -8.603 9.359 1.00 45.16 411 GLU A CA 1
ATOM 3307 C C . GLU A 1 411 ? -43.824 -7.580 10.479 1.00 45.16 411 GLU A C 1
ATOM 3309 O O . GLU A 1 411 ? -43.950 -7.927 11.648 1.00 45.16 411 GLU A O 1
ATOM 3314 N N . ILE A 1 412 ? -43.551 -6.302 10.183 1.00 46.78 412 ILE A N 1
ATOM 3315 C CA . ILE A 1 412 ? -43.304 -5.255 11.207 1.00 46.78 412 ILE A CA 1
ATOM 3316 C C . ILE A 1 412 ? -44.525 -4.995 12.129 1.00 46.78 412 ILE A C 1
ATOM 3318 O O . ILE A 1 412 ? -44.394 -4.356 13.173 1.00 46.78 412 ILE A O 1
ATOM 3322 N N . ARG A 1 413 ? -45.703 -5.568 11.840 1.00 49.06 413 ARG A N 1
ATOM 3323 C CA . ARG A 1 413 ? -46.824 -5.638 12.801 1.00 49.06 413 ARG A CA 1
ATOM 3324 C C . ARG A 1 413 ? -46.621 -6.649 13.945 1.00 49.06 413 ARG A C 1
ATOM 3326 O O . ARG A 1 413 ? -47.398 -6.625 14.895 1.00 49.06 413 ARG A O 1
ATOM 3333 N N . GLY A 1 414 ? -45.590 -7.492 13.909 1.00 40.78 414 GLY A N 1
ATOM 3334 C CA . GLY A 1 414 ? -45.258 -8.452 14.961 1.00 40.78 414 GLY A CA 1
ATOM 3335 C C . GLY A 1 414 ? -43.747 -8.553 15.167 1.00 40.78 414 GLY A C 1
ATOM 3336 O O . GLY A 1 414 ? -43.046 -9.133 14.350 1.00 40.78 414 GLY A O 1
ATOM 3337 N N . LYS A 1 415 ? -43.252 -7.973 16.268 1.00 45.34 415 LYS A N 1
ATOM 3338 C CA . LYS A 1 415 ? -41.870 -8.060 16.786 1.00 45.34 415 LYS A CA 1
ATOM 3339 C C . LYS A 1 415 ? -41.125 -9.342 16.380 1.00 45.34 415 LYS A C 1
ATOM 3341 O O . LYS A 1 415 ? -41.540 -10.384 16.871 1.00 45.34 415 LYS A O 1
ATOM 3346 N N . ILE A 1 416 ? -39.964 -9.258 15.710 1.00 47.25 416 ILE A N 1
ATOM 3347 C CA . ILE A 1 416 ? -38.866 -10.237 15.884 1.00 47.25 416 ILE A CA 1
ATOM 3348 C C . ILE A 1 416 ? -37.469 -9.584 15.784 1.00 47.25 416 ILE A C 1
ATOM 3350 O O . ILE A 1 416 ? -37.212 -8.665 15.007 1.00 47.25 416 ILE A O 1
ATOM 3354 N N . ILE A 1 417 ? -36.613 -10.128 16.652 1.00 41.84 417 ILE A N 1
ATOM 3355 C CA . ILE A 1 417 ? -35.189 -9.961 16.956 1.00 41.84 417 ILE A CA 1
ATOM 3356 C C . ILE A 1 417 ? -34.295 -10.380 15.771 1.00 41.84 417 ILE A C 1
ATOM 3358 O O . ILE A 1 417 ? -34.497 -11.438 15.181 1.00 41.84 417 ILE A O 1
ATOM 3362 N N . LEU A 1 418 ? -33.281 -9.573 15.438 1.00 36.91 418 LEU A N 1
ATOM 3363 C CA . LEU A 1 418 ? -32.250 -9.938 14.455 1.00 36.91 418 LEU A CA 1
ATOM 3364 C C . LEU A 1 418 ? -31.378 -11.093 14.994 1.00 36.91 418 LEU A C 1
ATOM 3366 O O . LEU A 1 418 ? -31.034 -11.068 16.179 1.00 36.91 418 LEU A O 1
ATOM 3370 N N . PRO A 1 419 ? -30.963 -12.073 14.166 1.00 30.95 419 PRO A N 1
ATOM 3371 C CA . PRO A 1 419 ? -29.917 -13.008 14.561 1.00 30.95 419 PRO A CA 1
ATOM 3372 C C . PRO A 1 419 ? -28.620 -12.224 14.788 1.00 30.95 419 PRO A C 1
ATOM 3374 O O . PRO A 1 419 ? -28.246 -11.401 13.952 1.00 30.95 419 PRO A O 1
ATOM 3377 N N . ARG A 1 420 ? -27.945 -12.472 15.914 1.00 28.30 420 ARG A N 1
ATOM 3378 C CA . ARG A 1 420 ? -26.574 -11.995 16.139 1.00 28.30 420 ARG A CA 1
ATOM 3379 C C . ARG A 1 420 ? -25.673 -12.612 15.059 1.00 28.30 420 ARG A C 1
ATOM 3381 O O . ARG A 1 420 ? -25.597 -13.838 14.992 1.00 28.30 420 ARG A O 1
ATOM 3388 N N . LEU A 1 421 ? -25.071 -11.758 14.226 1.00 37.62 421 LEU A N 1
ATOM 3389 C CA . LEU A 1 421 ? -23.988 -12.096 13.295 1.00 37.62 421 LEU A CA 1
ATOM 3390 C C . LEU A 1 421 ? -22.657 -12.208 14.041 1.00 37.62 421 LEU A C 1
ATOM 3392 O O . LEU A 1 421 ? -22.440 -11.391 14.968 1.00 37.62 421 LEU A O 1
#

Organism: Paramuricea clavata (NCBI:txid317549)

Nearest PDB structures (foldseek):
  6c7k-assembly2_B  TM=3.708E-01  e=6.715E+00  Synechocystis sp. PCC 6803 substr. Kazusa
  7xzi-assembly1_9  TM=2.687E-01  e=3.770E+00  Chlamydomonas reinhardtii

Radius of gyration: 30.29 Å; Cα contacts (8 Å, |Δi|>4): 565; chains: 1; bounding box: 72×50×96 Å